Protein AF-A0A9D3P718-F1 (afdb_monomer)

Solvent-accessible surface area (backbone atoms only — not comparable to full-atom values): 20311 Å² total; per-residue (Å²): 134,85,80,75,77,77,78,47,66,67,56,54,45,50,51,52,45,50,49,25,50,51,30,34,51,52,21,52,51,48,55,39,36,39,50,61,70,74,45,93,73,62,68,64,62,39,48,63,28,38,45,38,48,52,56,32,34,50,53,42,51,35,53,49,36,49,52,54,24,35,52,60,69,36,47,68,60,39,53,55,52,65,73,75,49,76,55,59,60,54,53,52,50,50,45,50,52,52,35,50,54,51,50,52,52,24,57,75,53,74,48,74,52,46,55,61,51,42,41,50,47,48,66,56,37,50,60,54,38,49,50,34,50,54,51,33,49,48,47,70,65,55,73,68,95,89,65,92,84,67,77,75,54,69,68,58,57,50,53,50,52,51,56,51,50,49,51,51,51,49,47,65,56,47,52,37,49,41,48,39,48,52,41,50,71,76,51,80,57,99,70,78,62,63,56,67,61,40,52,49,51,54,50,27,52,52,27,51,53,53,26,34,54,69,76,36,46,66,62,36,52,55,49,61,71,75,43,75,51,73,56,52,55,51,51,50,44,48,54,50,35,50,52,54,47,52,50,52,70,74,56,81,51,75,65,48,60,55,53,50,48,51,52,51,48,54,36,48,55,50,28,52,50,33,43,52,52,40,49,50,54,61,70,68,53,74,89,61,98,46,80,68,63,54,53,54,50,58,49,52,48,53,51,51,51,48,52,48,52,43,47,49,50,33,44,52,35,48,51,48,59,67,48,44,51,78,77,44,62,93,48,40,71,60,38,52,49,51,46,38,51,52,35,59,45,44,38,58,59,47,64,56,50,57,60,52,55,48,50,56,55,49,56,53,48,65,53,54,66,60,73,80,112

pLDDT: mean 70.68, std 13.81, range [29.59, 95.06]

Foldseek 3Di:
DDPPPPQDLLNLLLVLLLQLLVLCLVLLVVLQCVLQVNDDDDVLSSLLSNQCNLQLNLQSLLVNLVLLLCCLVPVVVSVVVVPPDPVSVVSSVVSVVVSVVVSVVCVVVVNPCSLVNSLVNLVVSLVSSVVSLVNSLVSLVDDDPDDDPDDRDPVSVVVNVVSVVVNLVCCLPRVQVSVVSVCCVPPVDPDDGLSLQLVLQLLLLVLVLLLCVQVPVVSNVVVVVPDPVSVVSNVVSVVVSVVLVVCCVPPVDPVNLVVSLVSSVVSLVSSLVSLVSSLVSLVPPPDDPDVVVVVVSVVSNVVSVLSNVLSCQQRVLVNCLSCVCVVPVPCNVVCVSNPNSVSNSSNSVSVSVVSVVVVVVVVVVVVVVVVVD

Sequence (373 aa):
MYKTRSISAAEAFLLQINFTNICLFISILLFLLFNLNVINFPFTLYMLFYSPSFTARPIFLLAMCMIIYQAMVHPVTFMATKTWFHWEWLVITLIWIYTLVVNVAIVFNKYNYSYPVFVAMFLISLPITMYFNITAVRALISRGPGNDNQTLNPAKRKAFRIILSIQLVLLMIYVPRTYYYVHDYIAPMDGESPTLTARPIFLLAMCVIFYLAIVHPVTYMTAKTWLHWEWLVVSLGWIYAMAVNVAVIVHEISIFDLIFTVLFYNTYFLSIFFNIATLRALSSSKPGIGGTLDLAKRKAFRIILGILVLLLLYYVPRVYYFVYPFIAPMDLERFMCAEGSVIMVLPKVSELSMPAIFLYSLHKLGVSSKADN

Mean predicted aligned error: 13.34 Å

InterPro domains:
  IPR017452 GPCR, rhodopsin-like, 7TM [PS50262] (1-220)

Radius of gyration: 23.02 Å; Cα contacts (8 Å, |Δi|>4): 252; chains: 1; bounding box: 70×47×60 Å

Nearest PDB structures (foldseek):
  8ioc-assembly1_R  TM=5.522E-01  e=2.136E-01  Influenza A virus (A/Victoria/3/1975(H3N2))
  8iod-assembly1_R  TM=5.557E-01  e=3.359E-01  Influenza A virus (A/Victoria/3/1975(H3N2))
  7piv-assembly1_R  TM=5.940E-01  e=6.759E-01  Homo sapiens
  7aue-assembly1_R  TM=5.314E-01  e=1.253E+00  Homo sapiens
  7f54-assembly1_R  TM=5.637E-01  e=1.741E+00  Homo sapiens

Secondary structure (DSSP, 8-state):
-----PPPHHHHHHHHHHHHHHHHHHHHHHHHHHHTTS----HHHHHHHHTHHHHHHHHHHHHHHHHHHHHHH-HHHHHHHHHH--HHHHHHHHHHHHHHHHHHHHHHTTTTTHHHHHHHHHHHHHHHHHHHHHHHHHHHHS--TT--SS---HHHHHHHHHHHHHHHHHHHHHHHHHHHHHHHHH----PPPTHHHHHHHHHHHHHHHHHHHHH-HHHHHHHHHH--HHHHHHHHHHHHHHHHHHHHHHH--THHHHHHHHHHHHHHHHHHHHHHHHHHHHHHS---S-HHHHHHHHHHHHHHHHHHHHHHHHHHHHHHHHHHHHH-GGGHHHIIIIIIHHHHHHHHHHTTHHHHHHHHHHHHHHHHTTT--

Organism: NCBI:txid337641

Structure (mmCIF, N/CA/C/O backbone):
data_AF-A0A9D3P718-F1
#
_entry.id   AF-A0A9D3P718-F1
#
loop_
_atom_site.group_PDB
_atom_site.id
_atom_site.type_symbol
_atom_site.label_atom_id
_atom_site.label_alt_id
_atom_site.label_comp_id
_atom_site.label_asym_id
_atom_site.label_entity_id
_atom_site.label_seq_id
_atom_site.pdbx_PDB_ins_code
_atom_site.Cartn_x
_atom_site.Cartn_y
_atom_site.Cartn_z
_atom_site.occupancy
_atom_site.B_iso_or_equiv
_atom_site.auth_seq_id
_atom_site.auth_comp_id
_atom_site.auth_asym_id
_atom_site.auth_atom_id
_atom_site.pdbx_PDB_model_num
ATOM 1 N N . MET A 1 1 ? -42.356 -6.195 3.296 1.00 34.94 1 MET A N 1
ATOM 2 C CA . MET A 1 1 ? -41.659 -4.967 2.850 1.00 34.94 1 MET A CA 1
ATOM 3 C C . MET A 1 1 ? -40.168 -5.147 3.138 1.00 34.94 1 MET A C 1
ATOM 5 O O . MET A 1 1 ? -39.757 -5.048 4.288 1.00 34.94 1 MET A O 1
ATOM 9 N N . TYR A 1 2 ? -39.372 -5.559 2.145 1.00 29.81 2 TYR A N 1
ATOM 10 C CA . TYR A 1 2 ? -37.931 -5.774 2.331 1.00 29.81 2 TYR A CA 1
ATOM 11 C C . TYR A 1 2 ? -37.250 -4.415 2.520 1.00 29.81 2 TYR A C 1
ATOM 13 O O . TYR A 1 2 ? -37.207 -3.608 1.597 1.00 29.81 2 TYR A O 1
ATOM 21 N N . LYS A 1 3 ? -36.730 -4.147 3.723 1.00 34.38 3 LYS A N 1
ATOM 22 C CA . LYS A 1 3 ? -35.886 -2.979 3.993 1.00 34.38 3 LYS A CA 1
ATOM 23 C C . LYS A 1 3 ? -34.555 -3.201 3.275 1.00 34.38 3 LYS A C 1
ATOM 25 O O . LYS A 1 3 ? -33.645 -3.813 3.834 1.00 34.38 3 LYS A O 1
ATOM 30 N N . THR A 1 4 ? -34.464 -2.770 2.018 1.00 38.06 4 THR A N 1
ATOM 31 C CA . THR A 1 4 ? -33.214 -2.764 1.253 1.00 38.06 4 THR A CA 1
ATOM 32 C C . THR A 1 4 ? -32.178 -1.994 2.057 1.00 38.06 4 THR A C 1
ATOM 34 O O . THR A 1 4 ? -32.331 -0.806 2.340 1.00 38.06 4 THR A O 1
ATOM 37 N N . ARG A 1 5 ? -31.154 -2.711 2.523 1.00 44.47 5 ARG A N 1
ATOM 38 C CA . ARG A 1 5 ? -30.058 -2.152 3.310 1.00 44.47 5 ARG A CA 1
ATOM 39 C C . ARG A 1 5 ? -29.313 -1.166 2.410 1.00 44.47 5 ARG A C 1
ATOM 41 O O . ARG A 1 5 ? -28.586 -1.594 1.523 1.00 44.47 5 ARG A O 1
ATOM 48 N N . SER A 1 6 ? -29.527 0.133 2.613 1.00 57.84 6 SER A N 1
ATOM 49 C CA . SER A 1 6 ? -28.775 1.175 1.912 1.00 57.84 6 SER A CA 1
ATOM 50 C C . SER A 1 6 ? -27.292 1.005 2.243 1.00 57.84 6 SER A C 1
ATOM 52 O O . SER A 1 6 ? -26.919 1.072 3.420 1.00 57.84 6 SER A O 1
ATOM 54 N N . ILE A 1 7 ? -26.476 0.743 1.224 1.00 67.44 7 ILE A N 1
ATOM 55 C CA . ILE A 1 7 ? -25.016 0.673 1.336 1.00 67.44 7 ILE A CA 1
ATOM 56 C C . ILE A 1 7 ? -24.526 2.019 1.876 1.00 67.44 7 ILE A C 1
ATOM 58 O O . ILE A 1 7 ? -24.971 3.070 1.419 1.00 67.44 7 ILE A O 1
ATOM 62 N N . SER A 1 8 ? -23.657 2.004 2.885 1.00 79.75 8 SER A N 1
ATOM 63 C CA . SER A 1 8 ? -23.059 3.238 3.401 1.00 79.75 8 SER A CA 1
ATOM 64 C C . SER A 1 8 ? -22.018 3.783 2.419 1.00 79.75 8 SER A C 1
ATOM 66 O O . SER A 1 8 ? -21.253 3.001 1.862 1.00 79.75 8 SER A O 1
ATOM 68 N N . ALA A 1 9 ? -21.895 5.112 2.305 1.00 79.56 9 ALA A N 1
ATOM 69 C CA . ALA A 1 9 ? -20.770 5.802 1.659 1.00 79.56 9 ALA A CA 1
ATOM 70 C C . ALA A 1 9 ? -19.425 5.089 1.865 1.00 79.56 9 ALA A C 1
ATOM 72 O O . ALA A 1 9 ? -18.719 4.739 0.922 1.00 79.56 9 ALA A O 1
ATOM 73 N N . ALA A 1 10 ? -19.101 4.817 3.131 1.00 77.00 10 ALA A N 1
ATOM 74 C CA . ALA A 1 10 ? -17.844 4.207 3.528 1.00 77.00 10 ALA A CA 1
ATOM 75 C C . ALA A 1 10 ? -17.688 2.776 2.990 1.00 77.00 10 ALA A C 1
ATOM 77 O O . ALA A 1 10 ? -16.587 2.368 2.633 1.00 77.00 10 ALA A O 1
ATOM 78 N N . GLU A 1 11 ? -18.784 2.017 2.905 1.00 81.56 11 GLU A N 1
ATOM 79 C CA . GLU A 1 11 ? -18.795 0.676 2.315 1.00 81.56 11 GLU A CA 1
ATOM 80 C C . GLU A 1 11 ? -18.582 0.746 0.796 1.00 81.56 11 GLU A C 1
ATOM 82 O O . GLU A 1 11 ? -17.821 -0.058 0.259 1.00 81.56 11 GLU A O 1
ATOM 87 N N . ALA A 1 12 ? -19.178 1.732 0.116 1.00 85.81 12 ALA A N 1
ATOM 88 C CA . ALA A 1 12 ? -19.002 1.939 -1.320 1.00 85.81 12 ALA A CA 1
ATOM 89 C C . ALA A 1 12 ? -17.547 2.290 -1.670 1.00 85.81 12 ALA A C 1
ATOM 91 O O . ALA A 1 12 ? -16.941 1.637 -2.516 1.00 85.81 12 ALA A O 1
ATOM 92 N N . PHE A 1 13 ? -16.936 3.252 -0.977 1.00 85.56 13 PHE A N 1
ATOM 93 C CA . PHE A 1 13 ? -15.527 3.601 -1.196 1.00 85.56 13 PHE A CA 1
ATOM 94 C C . PHE A 1 13 ? -14.567 2.471 -0.807 1.00 85.56 13 PHE A C 1
ATOM 96 O O . PHE A 1 13 ? -13.582 2.224 -1.504 1.00 85.56 13 PHE A O 1
ATOM 103 N N . LEU A 1 14 ? -14.861 1.734 0.268 1.00 80.25 14 LEU A N 1
ATOM 104 C CA . LEU A 1 14 ? -14.077 0.560 0.642 1.00 80.25 14 LEU A CA 1
ATOM 105 C C . LEU A 1 14 ? -14.152 -0.534 -0.430 1.00 80.25 14 LEU A C 1
ATOM 107 O O . LEU A 1 14 ? -13.137 -1.164 -0.728 1.00 80.25 14 LEU A O 1
ATOM 111 N N . LEU A 1 15 ? -15.321 -0.750 -1.038 1.00 85.00 15 LEU A N 1
ATOM 112 C CA . LEU A 1 15 ? -15.469 -1.661 -2.172 1.00 85.00 15 LEU A CA 1
ATOM 113 C C . LEU A 1 15 ? -14.560 -1.241 -3.334 1.00 85.00 15 LEU A C 1
ATOM 115 O O . LEU A 1 15 ? -13.844 -2.084 -3.869 1.00 85.00 15 LEU A O 1
ATOM 119 N N . GLN A 1 16 ? -14.507 0.055 -3.659 1.00 91.44 16 GLN A N 1
ATOM 120 C CA . GLN A 1 16 ? -13.622 0.568 -4.713 1.00 91.44 16 GLN A CA 1
ATOM 121 C C . GLN A 1 16 ? -12.134 0.381 -4.383 1.00 91.44 16 GLN A C 1
ATOM 123 O O . GLN A 1 16 ? -11.361 -0.042 -5.240 1.00 91.44 16 GLN A O 1
ATOM 128 N N . ILE A 1 17 ? -11.715 0.601 -3.132 1.00 84.38 17 ILE A N 1
ATOM 129 C CA . ILE A 1 17 ? -10.335 0.315 -2.698 1.00 84.38 17 ILE A CA 1
ATOM 130 C C . ILE A 1 17 ? -10.004 -1.169 -2.903 1.00 84.38 17 ILE A C 1
ATOM 132 O O . ILE A 1 17 ? -8.933 -1.502 -3.409 1.00 84.38 17 ILE A O 1
ATOM 136 N N . ASN A 1 18 ? -10.919 -2.077 -2.563 1.00 81.81 18 ASN A N 1
ATOM 137 C CA . ASN A 1 18 ? -10.704 -3.504 -2.802 1.00 81.81 18 ASN A CA 1
ATOM 138 C C . ASN A 1 18 ? -10.676 -3.849 -4.289 1.00 81.81 18 ASN A C 1
ATOM 140 O O . ASN A 1 18 ? -9.864 -4.675 -4.696 1.00 81.81 18 ASN A O 1
ATOM 144 N N . PHE A 1 19 ? -11.478 -3.176 -5.108 1.00 86.50 19 PHE A N 1
ATOM 145 C CA . PHE A 1 19 ? -11.401 -3.323 -6.553 1.00 86.50 19 PHE A CA 1
ATOM 146 C C . PHE A 1 19 ? -10.017 -2.923 -7.088 1.00 86.50 19 PHE A C 1
ATOM 148 O O . PHE A 1 19 ? -9.424 -3.681 -7.849 1.00 86.50 19 PHE A O 1
ATOM 155 N N . THR A 1 20 ? -9.418 -1.824 -6.605 1.00 88.75 20 THR A N 1
ATOM 156 C CA . THR A 1 20 ? -8.029 -1.479 -6.981 1.00 88.75 20 THR A CA 1
ATOM 157 C C . THR A 1 20 ? -7.014 -2.550 -6.563 1.00 88.75 20 THR A C 1
ATOM 159 O O . THR A 1 20 ? -6.070 -2.816 -7.300 1.00 88.75 20 THR A O 1
ATOM 162 N N . ASN A 1 21 ? -7.227 -3.228 -5.429 1.00 81.88 21 ASN A N 1
ATOM 163 C CA . ASN A 1 21 ? -6.384 -4.352 -5.009 1.00 81.88 21 ASN A CA 1
ATOM 164 C C . ASN A 1 21 ? -6.541 -5.576 -5.925 1.00 81.88 21 ASN A C 1
ATOM 166 O O . ASN A 1 21 ? -5.556 -6.258 -6.197 1.00 81.88 21 ASN A O 1
ATOM 170 N N . ILE A 1 22 ? -7.756 -5.851 -6.409 1.00 82.75 22 ILE A N 1
ATOM 171 C CA . ILE A 1 22 ? -8.006 -6.918 -7.388 1.00 82.75 22 ILE A CA 1
ATOM 172 C C . ILE A 1 22 ? -7.284 -6.596 -8.699 1.00 82.75 22 ILE A C 1
ATOM 174 O O . ILE A 1 22 ? -6.595 -7.461 -9.232 1.00 82.75 22 ILE A O 1
ATOM 178 N N . CYS A 1 23 ? -7.360 -5.351 -9.179 1.00 85.38 23 CYS A N 1
ATOM 179 C CA . CYS A 1 23 ? -6.605 -4.918 -10.355 1.00 85.38 23 CYS A CA 1
ATOM 180 C C . CYS A 1 23 ? -5.093 -5.115 -10.159 1.00 85.38 23 CYS A C 1
ATOM 182 O O . CYS A 1 23 ? -4.438 -5.705 -11.016 1.00 85.38 23 CYS A O 1
ATOM 184 N N . LEU A 1 24 ? -4.548 -4.725 -8.999 1.00 84.19 24 LEU A N 1
ATOM 185 C CA . LEU A 1 24 ? -3.142 -4.972 -8.672 1.00 84.19 24 LEU A CA 1
ATOM 186 C C . LEU A 1 24 ? -2.800 -6.461 -8.752 1.00 84.19 24 LEU A C 1
ATOM 188 O O . LEU A 1 24 ? -1.809 -6.837 -9.373 1.00 84.19 24 LEU A O 1
ATOM 192 N N . PHE A 1 25 ? -3.627 -7.311 -8.147 1.00 81.44 25 PHE A N 1
ATOM 193 C CA . PHE A 1 25 ? -3.418 -8.752 -8.153 1.00 81.44 25 PHE A CA 1
ATOM 194 C C . PHE A 1 25 ? -3.411 -9.322 -9.574 1.00 81.44 25 PHE A C 1
ATOM 196 O O . PHE A 1 25 ? -2.500 -10.070 -9.916 1.00 81.44 25 PHE A O 1
ATOM 203 N N . ILE A 1 26 ? -4.364 -8.913 -10.418 1.00 83.50 26 ILE A N 1
ATOM 204 C CA . ILE A 1 26 ? -4.410 -9.305 -11.832 1.00 83.50 26 ILE A CA 1
ATOM 205 C C . ILE A 1 26 ? -3.137 -8.855 -12.554 1.00 83.50 26 ILE A C 1
ATOM 207 O O . ILE A 1 26 ? -2.537 -9.657 -13.259 1.00 83.50 26 ILE A O 1
ATOM 211 N N . SER A 1 27 ? -2.678 -7.615 -12.351 1.00 86.12 27 SER A N 1
ATOM 212 C CA . SER A 1 27 ? -1.445 -7.127 -12.989 1.00 86.12 27 SER A CA 1
ATOM 213 C C . SER A 1 27 ? -0.215 -7.945 -12.590 1.00 86.12 27 SER A C 1
ATOM 215 O O . SER A 1 27 ? 0.592 -8.305 -13.441 1.00 86.12 27 SER A O 1
ATOM 217 N N . ILE A 1 28 ? -0.104 -8.312 -11.313 1.00 80.12 28 ILE A N 1
ATOM 218 C CA . ILE A 1 28 ? 1.001 -9.128 -10.810 1.00 80.12 28 ILE A CA 1
ATOM 219 C C . ILE A 1 28 ? 0.916 -10.552 -11.366 1.00 80.12 28 ILE A C 1
ATOM 221 O O . ILE A 1 28 ? 1.934 -11.109 -11.763 1.00 80.12 28 ILE A O 1
ATOM 225 N N . LEU A 1 29 ? -0.285 -11.135 -11.423 1.00 81.12 29 LEU A N 1
ATOM 226 C CA . LEU A 1 29 ? -0.503 -12.459 -12.000 1.00 81.12 29 LEU A CA 1
ATOM 227 C C . LEU A 1 29 ? -0.171 -12.481 -13.496 1.00 81.12 29 LEU A C 1
ATOM 229 O O . LEU A 1 29 ? 0.456 -13.423 -13.964 1.00 81.12 29 LEU A O 1
ATOM 233 N N . LE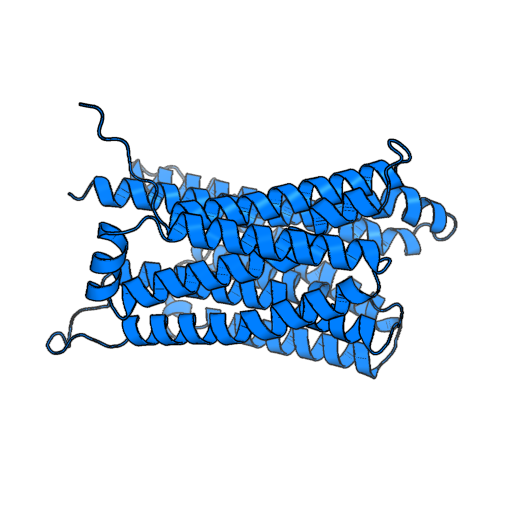U A 1 30 ? -0.557 -11.443 -14.238 1.00 83.56 30 LEU A N 1
ATOM 234 C CA . LEU A 1 30 ? -0.160 -11.286 -15.632 1.00 83.56 30 LEU A CA 1
ATOM 235 C C . LEU A 1 30 ? 1.366 -11.238 -15.725 1.00 83.56 30 LEU A C 1
ATOM 237 O O . LEU A 1 30 ? 1.956 -12.098 -16.364 1.00 83.56 30 LEU A O 1
ATOM 241 N N . PHE A 1 31 ? 2.021 -10.320 -15.011 1.00 80.81 31 PHE A N 1
ATOM 242 C CA . PHE A 1 31 ? 3.483 -10.221 -15.006 1.00 80.81 31 PHE A CA 1
ATOM 243 C C . PHE A 1 31 ? 4.164 -11.561 -14.690 1.00 80.81 31 PHE A C 1
ATOM 245 O O . PHE A 1 31 ? 5.116 -11.947 -15.362 1.00 80.81 31 PHE A O 1
ATOM 252 N N . LEU A 1 32 ? 3.633 -12.316 -13.729 1.00 77.06 32 LEU A N 1
ATOM 253 C CA . LEU A 1 32 ? 4.095 -13.660 -13.403 1.00 77.06 32 LEU A CA 1
ATOM 254 C C . LEU A 1 32 ? 3.994 -14.630 -14.589 1.00 77.06 32 LEU A C 1
ATOM 256 O O . LEU A 1 32 ? 4.972 -15.285 -14.937 1.00 77.06 32 LEU A O 1
ATOM 260 N N . LEU A 1 33 ? 2.817 -14.724 -15.211 1.00 79.31 33 LEU A N 1
ATOM 261 C CA . LEU A 1 33 ? 2.567 -15.631 -16.336 1.00 79.31 33 LEU A CA 1
ATOM 262 C C . LEU A 1 33 ? 3.408 -15.281 -17.570 1.00 79.31 33 LEU A C 1
ATOM 264 O O . LEU A 1 33 ? 3.776 -16.184 -18.320 1.00 79.31 33 LEU A O 1
ATOM 268 N N . PHE A 1 34 ? 3.730 -13.999 -17.759 1.00 81.56 34 PHE A N 1
ATOM 269 C CA . PHE A 1 34 ? 4.658 -13.549 -18.796 1.00 81.56 34 PHE A CA 1
ATOM 270 C C . PHE A 1 34 ? 6.085 -14.017 -18.535 1.00 81.56 34 PHE A C 1
ATOM 272 O O . PHE A 1 34 ? 6.689 -14.614 -19.417 1.00 81.56 34 PHE A O 1
ATOM 279 N N . ASN A 1 35 ? 6.605 -13.821 -17.319 1.00 74.44 35 ASN A N 1
ATOM 280 C CA . ASN A 1 35 ? 7.962 -14.265 -16.980 1.00 74.44 35 ASN A CA 1
ATOM 281 C C . ASN A 1 35 ? 8.117 -15.793 -17.044 1.00 74.44 35 ASN A C 1
ATOM 283 O O . ASN A 1 35 ? 9.171 -16.300 -17.413 1.00 74.44 35 ASN A O 1
ATOM 287 N N . LEU A 1 36 ? 7.047 -16.537 -16.749 1.00 76.75 36 LEU A N 1
ATOM 288 C CA . LEU A 1 36 ? 7.007 -17.991 -16.914 1.00 76.75 36 LEU A CA 1
ATOM 289 C C . LEU A 1 36 ? 6.847 -18.446 -18.378 1.00 76.75 36 LEU A C 1
ATOM 291 O O . LEU A 1 36 ? 6.723 -19.643 -18.626 1.00 76.75 36 LEU A O 1
ATOM 295 N N . ASN A 1 37 ? 6.817 -17.519 -19.343 1.00 83.56 37 ASN A N 1
ATOM 296 C CA . ASN A 1 37 ? 6.563 -17.777 -20.764 1.00 83.56 37 ASN A CA 1
ATOM 297 C C . ASN A 1 37 ? 5.246 -18.536 -21.039 1.00 83.56 37 ASN A C 1
ATOM 299 O O . ASN A 1 37 ? 5.112 -19.205 -22.062 1.00 83.56 37 ASN A O 1
ATOM 303 N N . VAL A 1 38 ? 4.257 -18.440 -20.139 1.00 86.00 38 VAL A N 1
ATOM 304 C CA . VAL A 1 38 ? 2.949 -19.106 -20.293 1.00 86.00 38 VAL A CA 1
ATOM 305 C C . VAL A 1 38 ? 2.036 -18.288 -21.204 1.00 86.00 38 VAL A C 1
ATOM 307 O O . VAL A 1 38 ? 1.305 -18.848 -22.018 1.00 86.00 38 VAL A O 1
ATOM 310 N N . ILE A 1 39 ? 2.051 -16.958 -21.055 1.00 87.00 39 ILE A N 1
ATOM 311 C CA . ILE A 1 39 ? 1.186 -16.041 -21.807 1.00 87.00 39 ILE A CA 1
ATOM 312 C C . ILE A 1 39 ? 1.993 -14.828 -22.267 1.00 87.00 39 ILE A C 1
ATOM 314 O O . ILE A 1 39 ? 2.566 -14.115 -21.448 1.00 87.00 39 ILE A O 1
ATOM 318 N N . ASN A 1 40 ? 1.938 -14.532 -23.565 1.00 90.00 40 ASN A N 1
ATOM 319 C CA . ASN A 1 40 ? 2.377 -13.249 -24.106 1.00 90.00 40 ASN A CA 1
ATOM 320 C C . ASN A 1 40 ? 1.205 -12.262 -24.106 1.00 90.00 40 ASN A C 1
ATOM 322 O O . ASN A 1 40 ? 0.163 -12.527 -24.704 1.00 90.00 40 ASN A O 1
ATOM 326 N N . PHE A 1 41 ? 1.370 -11.110 -23.457 1.00 88.50 41 PHE A N 1
ATOM 327 C CA . PHE A 1 41 ? 0.397 -10.017 -23.490 1.00 88.50 41 PHE A CA 1
ATOM 328 C C . PHE A 1 41 ? 1.107 -8.671 -23.684 1.00 88.50 41 PHE A C 1
ATOM 330 O O . PHE A 1 41 ? 2.279 -8.529 -23.331 1.00 88.50 41 PHE A O 1
ATOM 337 N N . PRO A 1 42 ? 0.419 -7.651 -24.228 1.00 88.50 42 PRO A N 1
ATOM 338 C CA . PRO A 1 42 ? 1.015 -6.332 -24.383 1.00 88.50 42 PRO A CA 1
ATOM 339 C C . PRO A 1 42 ? 1.227 -5.677 -23.015 1.00 88.50 42 PRO A C 1
ATOM 341 O O . PRO A 1 42 ? 0.307 -5.641 -22.199 1.00 88.50 42 PRO A O 1
ATOM 344 N N . PHE A 1 43 ? 2.390 -5.063 -22.785 1.00 84.38 43 PHE A N 1
ATOM 345 C CA . PHE A 1 43 ? 2.696 -4.332 -21.542 1.00 84.38 43 PHE A CA 1
ATOM 346 C C . PHE A 1 43 ? 1.625 -3.280 -21.173 1.00 84.38 43 PHE A C 1
ATOM 348 O O . PHE A 1 43 ? 1.375 -3.008 -19.999 1.00 84.38 43 PHE A O 1
ATOM 355 N N . THR A 1 44 ? 0.901 -2.763 -22.169 1.00 86.62 44 THR A N 1
ATOM 356 C CA . THR A 1 44 ? -0.286 -1.914 -21.997 1.00 86.62 44 THR A CA 1
ATOM 357 C C . THR A 1 44 ? -1.355 -2.542 -21.098 1.00 86.62 44 THR A C 1
ATOM 359 O O . THR A 1 44 ? -1.918 -1.853 -20.252 1.00 86.62 44 THR A O 1
ATOM 362 N N . LEU A 1 45 ? -1.619 -3.846 -21.241 1.00 87.38 45 LEU A N 1
ATOM 363 C CA . LEU A 1 45 ? -2.597 -4.572 -20.429 1.00 87.38 45 LEU A CA 1
ATOM 364 C C . LEU A 1 45 ? -2.147 -4.658 -18.967 1.00 87.38 45 LEU A C 1
ATOM 366 O O . LEU A 1 45 ? -2.949 -4.431 -18.063 1.00 87.38 45 LEU A O 1
ATOM 370 N N . TYR A 1 46 ? -0.857 -4.916 -18.731 1.00 88.12 46 TYR A N 1
ATOM 371 C CA . TYR A 1 46 ? -0.279 -4.878 -17.387 1.00 88.12 46 TYR A CA 1
ATOM 372 C C . TYR A 1 46 ? -0.455 -3.497 -16.752 1.00 88.12 46 TYR A C 1
ATOM 374 O O . TYR A 1 46 ? -0.997 -3.390 -15.651 1.00 88.12 46 TYR A O 1
ATOM 382 N N . MET A 1 47 ? -0.088 -2.435 -17.474 1.00 84.75 47 MET A N 1
ATOM 383 C CA . MET A 1 47 ? -0.204 -1.062 -16.979 1.00 84.75 47 MET A CA 1
ATOM 384 C C . MET A 1 47 ? -1.652 -0.642 -16.706 1.00 84.75 47 MET A C 1
ATOM 386 O O . MET A 1 47 ? -1.900 0.072 -15.732 1.00 84.75 47 MET A O 1
ATOM 390 N N . LEU A 1 48 ? -2.613 -1.123 -17.501 1.00 87.31 48 LEU A N 1
ATOM 391 C CA . LEU A 1 48 ? -4.040 -0.851 -17.311 1.00 87.31 48 LEU A CA 1
ATOM 392 C C . LEU A 1 48 ? -4.554 -1.360 -15.955 1.00 87.31 48 LEU A C 1
ATOM 394 O O . LEU A 1 48 ? -5.324 -0.665 -15.292 1.00 87.31 48 LEU A O 1
ATOM 398 N N . PHE A 1 49 ? -4.113 -2.545 -15.528 1.00 88.44 49 PHE A N 1
ATOM 399 C CA . PHE A 1 49 ? -4.488 -3.130 -14.237 1.00 88.44 49 PHE A CA 1
ATOM 400 C C . PHE A 1 49 ? -3.602 -2.652 -13.081 1.00 88.44 49 PHE A C 1
ATOM 402 O O . PHE A 1 49 ? -4.067 -2.533 -11.946 1.00 88.44 49 PHE A O 1
ATOM 409 N N . TYR A 1 50 ? -2.339 -2.336 -13.356 1.00 87.00 50 TYR A N 1
ATOM 410 C CA . TYR A 1 50 ? -1.393 -1.882 -12.344 1.00 87.00 50 TYR A CA 1
ATOM 411 C C . TYR A 1 50 ? -1.711 -0.457 -11.867 1.00 87.00 50 TYR A C 1
ATOM 413 O O . TYR A 1 50 ? -1.809 -0.198 -10.664 1.00 87.00 50 TYR A O 1
ATOM 421 N N . SER A 1 51 ? -1.945 0.461 -12.809 1.00 88.69 51 SER A N 1
ATOM 422 C CA . SER A 1 51 ? -2.054 1.901 -12.553 1.00 88.69 51 SER A CA 1
ATOM 423 C C . SER A 1 51 ? -3.184 2.333 -11.595 1.00 88.69 51 SER A C 1
ATOM 425 O O . SER A 1 51 ? -2.911 3.169 -10.728 1.00 88.69 51 SER A O 1
ATOM 427 N N . PRO A 1 52 ? -4.411 1.758 -11.614 1.00 91.00 52 PRO A N 1
ATOM 428 C CA . PRO A 1 52 ? -5.477 2.117 -10.664 1.00 91.00 52 PRO A CA 1
ATOM 429 C C . PRO A 1 52 ? -5.069 2.029 -9.186 1.00 91.00 52 PRO A C 1
ATOM 431 O O . PRO A 1 52 ? -5.580 2.763 -8.338 1.00 91.00 52 PRO A O 1
ATOM 434 N N . SER A 1 53 ? -4.112 1.159 -8.863 1.00 87.94 53 SER A N 1
ATOM 435 C CA . SER A 1 53 ? -3.573 0.999 -7.507 1.00 87.94 53 SER A CA 1
ATOM 436 C C . SER A 1 53 ? -2.766 2.205 -7.025 1.00 87.94 53 SER A C 1
ATOM 438 O O . SER A 1 53 ? -2.582 2.376 -5.818 1.00 87.94 53 SER A O 1
ATOM 440 N N . PHE A 1 54 ? -2.276 3.019 -7.958 1.00 85.31 54 PHE A N 1
ATOM 441 C CA . PHE A 1 54 ? -1.431 4.186 -7.713 1.00 85.31 54 PHE A CA 1
ATOM 442 C C . PHE A 1 54 ? -2.182 5.493 -7.948 1.00 85.31 54 PHE A C 1
ATOM 444 O O . PHE A 1 54 ? -1.926 6.466 -7.250 1.00 85.31 54 PHE A O 1
ATOM 451 N N . THR A 1 55 ? -3.139 5.509 -8.872 1.00 90.12 55 THR A N 1
ATOM 452 C CA . THR A 1 55 ? -3.918 6.705 -9.209 1.00 90.12 55 THR A CA 1
ATOM 453 C C . THR A 1 55 ? -5.234 6.758 -8.439 1.00 90.12 55 THR A C 1
ATOM 455 O O . THR A 1 55 ? -5.458 7.696 -7.681 1.00 90.12 55 THR A O 1
ATOM 458 N N . ALA A 1 56 ? -6.085 5.736 -8.551 1.00 92.31 56 ALA A N 1
ATOM 459 C CA . ALA A 1 56 ? -7.415 5.733 -7.938 1.00 92.31 56 ALA A CA 1
ATOM 460 C C . ALA A 1 56 ? -7.364 5.521 -6.419 1.00 92.31 56 ALA A C 1
ATOM 462 O O . ALA A 1 56 ? -8.055 6.198 -5.655 1.00 92.31 56 ALA A O 1
ATOM 463 N N . ARG A 1 57 ? -6.535 4.572 -5.961 1.00 88.81 57 ARG A N 1
ATOM 464 C CA . ARG A 1 57 ? -6.498 4.148 -4.552 1.00 88.81 57 ARG A CA 1
ATOM 465 C C . ARG A 1 57 ? -6.210 5.297 -3.572 1.00 88.81 57 ARG A C 1
ATOM 467 O O . ARG A 1 57 ? -6.945 5.389 -2.587 1.00 88.81 57 ARG A O 1
ATOM 474 N N . PRO A 1 58 ? -5.219 6.184 -3.792 1.00 87.88 58 PRO A N 1
ATOM 475 C CA . PRO A 1 58 ? -4.972 7.304 -2.880 1.00 87.88 58 PRO A CA 1
ATOM 476 C C . PRO A 1 58 ? -6.135 8.296 -2.833 1.00 87.88 58 PRO A C 1
ATOM 478 O O . PRO A 1 58 ? -6.447 8.814 -1.766 1.00 87.88 58 PRO A O 1
ATOM 481 N N . ILE A 1 59 ? -6.827 8.509 -3.957 1.00 91.12 59 ILE A N 1
ATOM 482 C CA . ILE A 1 59 ? -7.986 9.407 -4.018 1.00 91.12 59 ILE A CA 1
ATOM 483 C C . ILE A 1 59 ? -9.188 8.792 -3.293 1.00 91.12 59 ILE A C 1
ATOM 485 O O . ILE A 1 59 ? -9.876 9.486 -2.549 1.00 91.12 59 ILE A O 1
ATOM 489 N N . PHE A 1 60 ? -9.420 7.483 -3.429 1.00 89.44 60 PHE A N 1
ATOM 490 C CA . PHE A 1 60 ? -10.459 6.797 -2.655 1.00 89.44 60 PHE A CA 1
ATOM 491 C C . PHE A 1 60 ? -10.180 6.825 -1.150 1.00 89.44 60 PHE A C 1
ATOM 493 O O 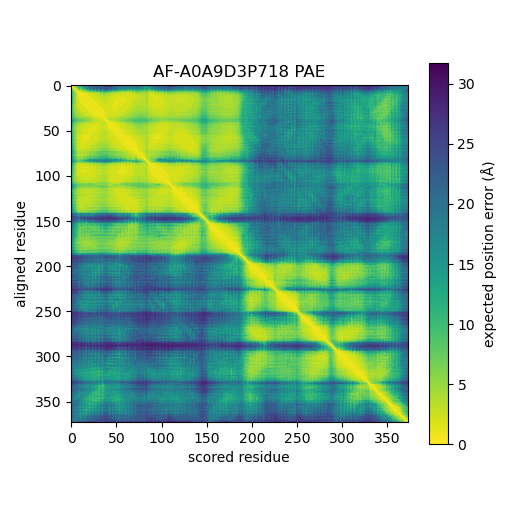. PHE A 1 60 ? -11.100 7.012 -0.355 1.00 89.44 60 PHE A O 1
ATOM 500 N N . LEU A 1 61 ? -8.917 6.676 -0.746 1.00 84.06 61 LEU A N 1
ATOM 501 C CA . LEU A 1 61 ? -8.507 6.820 0.651 1.00 84.06 61 LEU A CA 1
ATOM 502 C C . LEU A 1 61 ? -8.708 8.251 1.157 1.00 84.06 61 LEU A C 1
ATOM 504 O O . LEU A 1 61 ? -9.221 8.441 2.259 1.00 84.06 61 LEU A O 1
ATOM 508 N N . LEU A 1 62 ? -8.380 9.248 0.336 1.00 87.50 62 LEU A N 1
ATOM 509 C CA . LEU A 1 62 ? -8.631 10.650 0.640 1.00 87.50 62 LEU A CA 1
ATOM 510 C C . LEU A 1 62 ? -10.133 10.927 0.825 1.00 87.50 62 LEU A C 1
ATOM 512 O O . LEU A 1 62 ? -10.524 11.533 1.822 1.00 87.50 62 LEU A O 1
ATOM 516 N N . ALA A 1 63 ? -10.978 10.435 -0.086 1.00 89.06 63 ALA A N 1
ATOM 517 C CA . ALA A 1 63 ? -12.433 10.558 0.003 1.00 89.06 63 ALA A CA 1
ATOM 518 C C . ALA A 1 63 ? -12.986 9.883 1.270 1.00 89.06 63 ALA A C 1
ATOM 520 O O . ALA A 1 63 ? -13.820 10.456 1.972 1.00 89.06 63 ALA A O 1
ATOM 521 N N . MET A 1 64 ? -12.467 8.704 1.624 1.00 84.69 64 MET A N 1
ATOM 522 C CA . MET A 1 64 ? -12.795 8.029 2.883 1.00 84.69 64 MET A CA 1
ATOM 523 C C . MET A 1 64 ? -12.430 8.872 4.106 1.00 84.69 64 MET A C 1
ATOM 525 O O . MET A 1 64 ? -13.243 9.019 5.020 1.00 84.69 64 MET A O 1
ATOM 529 N N . CYS A 1 65 ? -11.232 9.455 4.127 1.00 82.06 65 CYS A N 1
ATOM 530 C CA . CYS A 1 65 ? -10.800 10.336 5.209 1.00 82.06 65 CYS A CA 1
ATOM 531 C C . CYS A 1 65 ? -11.656 11.602 5.299 1.00 82.06 65 CYS A C 1
ATOM 533 O O . CYS A 1 65 ? -12.005 12.012 6.403 1.00 82.06 65 CYS A O 1
ATOM 535 N N . MET A 1 66 ? -12.068 12.170 4.164 1.00 86.75 66 MET A N 1
ATOM 536 C CA . MET A 1 66 ? -12.989 13.306 4.116 1.00 86.75 66 MET A CA 1
ATOM 537 C C . MET A 1 66 ? -14.363 12.958 4.709 1.00 86.75 66 MET A C 1
ATOM 539 O O . MET A 1 66 ? -14.902 13.738 5.491 1.00 86.75 66 MET A O 1
ATOM 543 N N . ILE A 1 67 ? -14.909 11.774 4.410 1.00 83.56 67 ILE A N 1
ATOM 544 C CA . ILE A 1 67 ? -16.178 11.305 4.993 1.00 83.56 67 ILE A CA 1
ATOM 545 C C . ILE A 1 67 ? -16.065 11.155 6.506 1.00 83.56 67 ILE A C 1
ATOM 547 O O . ILE A 1 67 ? -16.933 11.617 7.245 1.00 83.56 67 ILE A O 1
ATOM 551 N N . ILE A 1 68 ? -14.993 10.510 6.973 1.00 78.19 68 ILE A N 1
ATOM 552 C CA . ILE A 1 68 ? -14.742 10.315 8.404 1.00 78.19 68 ILE A CA 1
ATOM 553 C C . ILE A 1 68 ? -14.602 11.671 9.098 1.00 78.19 68 ILE A C 1
ATOM 555 O O . ILE A 1 68 ? -15.206 11.889 10.147 1.00 78.19 68 ILE A O 1
ATOM 559 N N . TYR A 1 69 ? -13.855 12.595 8.493 1.00 83.38 69 TYR A N 1
ATOM 560 C CA . TYR A 1 69 ? -13.709 13.961 8.974 1.00 83.38 69 TYR A CA 1
ATOM 561 C C . TYR A 1 69 ? -15.066 14.666 9.090 1.00 83.38 69 TYR A C 1
ATOM 563 O O . TYR A 1 69 ? -15.399 15.158 10.165 1.00 83.38 69 TYR A O 1
ATOM 571 N N . GLN A 1 70 ? -15.888 14.661 8.038 1.00 84.12 70 GLN A N 1
ATOM 572 C CA . GLN A 1 70 ? -17.210 15.293 8.070 1.00 84.12 70 GLN A CA 1
ATOM 573 C C . GLN A 1 70 ? -18.112 14.677 9.140 1.00 84.12 70 GLN A C 1
ATOM 575 O O . GLN A 1 70 ? -18.746 15.406 9.897 1.00 84.12 70 GLN A O 1
ATOM 580 N N . ALA A 1 71 ? -18.126 13.348 9.256 1.00 80.44 71 ALA A N 1
ATOM 581 C CA . ALA A 1 71 ? -18.918 12.654 10.264 1.00 80.44 71 ALA A CA 1
ATOM 582 C C . ALA A 1 71 ? -18.494 13.005 11.703 1.00 80.44 71 ALA A C 1
ATOM 584 O O . ALA A 1 71 ? -19.335 13.016 12.601 1.00 80.44 71 ALA A O 1
ATOM 585 N N . MET A 1 72 ? -17.206 13.283 11.932 1.00 78.12 72 MET A N 1
ATOM 586 C CA . MET A 1 72 ? -16.663 13.574 13.263 1.00 78.12 72 MET A CA 1
ATOM 587 C C . MET A 1 72 ? -16.704 15.055 13.634 1.00 78.12 72 MET A C 1
ATOM 589 O O . MET A 1 72 ? -17.011 15.379 14.778 1.00 78.12 72 MET A O 1
ATOM 593 N N . VAL A 1 73 ? -16.380 15.941 12.693 1.00 83.31 73 VAL A N 1
ATOM 594 C CA . VAL A 1 73 ? -16.256 17.386 12.939 1.00 83.31 73 VAL A CA 1
ATOM 595 C C . VAL A 1 73 ? -17.578 18.111 12.694 1.00 83.31 73 VAL A C 1
ATOM 597 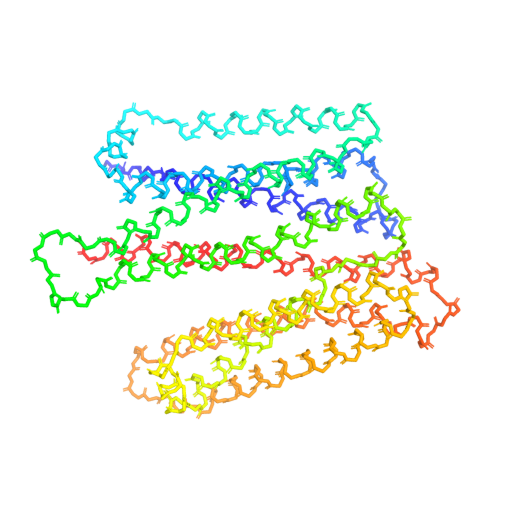O O . VAL A 1 73 ? -17.927 19.026 13.436 1.00 83.31 73 VAL A O 1
ATOM 600 N N . HIS A 1 74 ? -18.350 17.678 11.694 1.00 84.75 74 HIS A N 1
ATOM 601 C CA . HIS A 1 74 ? -19.590 18.331 11.272 1.00 84.75 74 HIS A CA 1
ATOM 602 C C . HIS A 1 74 ? -20.744 17.322 11.130 1.00 84.75 74 HIS A C 1
ATOM 604 O O . HIS A 1 74 ? -21.276 17.135 10.031 1.00 84.75 74 HIS A O 1
ATOM 610 N N . PRO A 1 75 ? -21.181 16.676 12.230 1.00 80.94 75 PRO A N 1
ATOM 611 C CA . PRO A 1 75 ? -22.182 15.609 12.177 1.00 80.94 75 PRO A CA 1
ATOM 612 C C . PRO A 1 75 ? -23.528 16.073 11.602 1.00 80.94 75 PRO A C 1
ATOM 614 O O . PRO A 1 75 ? -24.196 15.301 10.920 1.00 80.94 75 PRO A O 1
ATOM 617 N N . VAL A 1 76 ? -23.912 17.337 11.822 1.00 86.00 76 VAL A N 1
ATOM 618 C CA . VAL A 1 76 ? -25.142 17.924 11.259 1.00 86.00 76 VAL A CA 1
ATOM 619 C C . VAL A 1 76 ? -25.047 18.018 9.736 1.00 86.00 76 VAL A C 1
ATOM 621 O O . VAL A 1 76 ? -25.941 17.546 9.036 1.00 86.00 76 VAL A O 1
ATOM 624 N N . THR A 1 77 ? -23.934 18.545 9.217 1.00 84.25 77 THR A N 1
ATOM 625 C CA . THR A 1 77 ? -23.675 18.623 7.774 1.00 84.25 77 THR A CA 1
ATOM 626 C C . THR A 1 77 ? -23.616 17.235 7.153 1.00 84.25 77 THR A C 1
ATOM 628 O O . THR A 1 77 ? -24.205 17.026 6.100 1.00 84.25 77 THR A O 1
ATOM 631 N N . PHE A 1 78 ? -22.973 16.274 7.825 1.00 82.19 78 PHE A N 1
ATOM 632 C CA . PHE A 1 78 ? -22.903 14.881 7.382 1.00 82.19 78 PHE A CA 1
ATOM 633 C C . PHE A 1 78 ? -24.285 14.218 7.296 1.00 82.19 78 PHE A C 1
ATOM 635 O O . PHE A 1 78 ? -24.579 13.511 6.334 1.00 82.19 78 PHE A O 1
ATOM 642 N N . MET A 1 79 ? -25.157 14.446 8.282 1.00 80.69 79 MET A N 1
ATOM 643 C CA . MET A 1 79 ? -26.525 13.926 8.237 1.00 80.69 79 MET A CA 1
ATOM 644 C C . MET A 1 79 ? -27.323 14.589 7.109 1.00 80.69 79 MET A C 1
ATOM 646 O O . MET A 1 79 ? -28.005 13.891 6.364 1.00 80.69 79 MET A O 1
ATOM 650 N N . ALA A 1 80 ? -27.182 15.902 6.910 1.00 82.00 80 ALA A N 1
ATOM 651 C CA . ALA A 1 80 ? -27.844 16.612 5.818 1.00 82.00 80 ALA A CA 1
ATOM 652 C C . ALA A 1 80 ? -27.402 16.098 4.432 1.00 82.00 80 ALA A C 1
ATOM 654 O O . ALA A 1 80 ? -28.252 15.739 3.616 1.00 82.00 80 ALA A O 1
ATOM 655 N N . THR A 1 81 ? -26.093 15.969 4.182 1.00 78.06 81 THR A N 1
ATOM 656 C CA . THR A 1 81 ? -25.563 15.465 2.900 1.00 78.06 81 THR A CA 1
ATOM 657 C C . THR A 1 81 ? -25.936 14.012 2.639 1.00 78.06 81 THR A C 1
ATOM 659 O O . THR A 1 81 ? -26.223 13.652 1.499 1.00 78.06 81 THR A O 1
ATOM 662 N N . LYS A 1 82 ? -26.001 13.180 3.683 1.00 73.69 82 LYS A N 1
ATOM 663 C CA . LYS A 1 82 ? -26.417 11.777 3.572 1.00 73.69 82 LYS A CA 1
ATOM 664 C C . LYS A 1 82 ? -27.878 11.605 3.146 1.00 73.69 82 LYS A C 1
ATOM 666 O O . LYS A 1 82 ? -28.205 10.608 2.510 1.00 73.69 82 LYS A O 1
ATOM 671 N N . THR A 1 83 ? -28.766 12.523 3.529 1.00 68.56 83 THR A N 1
ATOM 672 C CA . THR A 1 83 ? -30.216 12.317 3.359 1.00 68.56 83 THR A CA 1
ATOM 673 C C . THR A 1 83 ? -30.711 12.707 1.965 1.00 68.56 83 THR A C 1
ATOM 675 O O . THR A 1 83 ? -31.747 12.214 1.531 1.00 68.56 83 THR A O 1
ATOM 678 N N . TRP A 1 84 ? -29.989 13.582 1.262 1.00 59.69 84 TRP A N 1
ATOM 679 C CA . TRP A 1 84 ? -30.513 14.254 0.069 1.00 59.69 84 TRP A CA 1
ATOM 680 C C . TRP A 1 84 ? -29.909 13.790 -1.258 1.00 59.69 84 TRP A C 1
ATOM 682 O O . TRP A 1 84 ? -30.550 13.942 -2.295 1.00 59.69 84 TRP A O 1
ATOM 692 N N . PHE A 1 85 ? -28.693 13.234 -1.268 1.00 64.94 85 PHE A N 1
ATOM 693 C CA . PHE A 1 85 ? -28.005 12.963 -2.529 1.00 64.94 85 PHE A CA 1
ATOM 694 C C . PHE A 1 85 ? -27.070 11.756 -2.443 1.00 64.94 85 PHE A C 1
ATOM 696 O O . PHE A 1 85 ? -26.245 11.652 -1.539 1.00 64.94 85 PHE A O 1
ATOM 703 N N . HIS A 1 86 ? -27.133 10.878 -3.444 1.00 78.38 86 HIS A N 1
ATOM 704 C CA . HIS A 1 86 ? -26.189 9.776 -3.655 1.00 78.38 86 HIS A CA 1
ATOM 705 C C . HIS A 1 86 ? -24.842 10.277 -4.225 1.00 78.38 86 HIS A C 1
ATOM 707 O O . HIS A 1 86 ? -24.325 9.756 -5.214 1.00 78.38 86 HIS A O 1
ATOM 713 N N . TRP A 1 87 ? -24.267 11.316 -3.611 1.00 82.56 87 TRP A N 1
ATOM 714 C CA . TRP A 1 87 ? -23.044 11.996 -4.065 1.00 82.56 87 TRP A CA 1
ATOM 715 C C . TRP A 1 87 ? -21.834 11.053 -4.156 1.00 82.56 87 TRP A C 1
ATOM 717 O O . TRP A 1 87 ? -20.925 11.271 -4.954 1.00 82.56 87 TRP A O 1
ATOM 727 N N . GLU A 1 88 ? -21.845 9.981 -3.367 1.00 85.88 88 GLU A N 1
ATOM 728 C CA . GLU A 1 88 ? -20.808 8.951 -3.314 1.00 85.88 88 GLU A CA 1
ATOM 729 C C . GLU A 1 88 ? -20.563 8.337 -4.694 1.00 85.88 88 GLU A C 1
ATOM 731 O O . GLU A 1 88 ? -19.419 8.219 -5.126 1.00 85.88 88 GLU A O 1
ATOM 736 N N . TRP A 1 89 ? -21.633 8.009 -5.424 1.00 87.44 89 TRP A N 1
ATOM 737 C CA . TRP A 1 89 ? -21.539 7.417 -6.757 1.00 87.44 89 TRP A CA 1
ATOM 738 C C . TRP A 1 89 ? -21.008 8.404 -7.787 1.00 87.44 89 TRP A C 1
ATOM 740 O O . TRP A 1 89 ? -20.230 8.015 -8.657 1.00 87.44 89 TRP A O 1
ATOM 750 N N . LEU A 1 90 ? -21.358 9.684 -7.659 1.00 88.75 90 LEU A N 1
ATOM 751 C CA . LEU A 1 90 ? -20.799 10.742 -8.495 1.00 88.75 90 LEU A CA 1
ATOM 752 C C . LEU A 1 90 ? -19.286 10.848 -8.270 1.00 88.75 90 LEU A C 1
ATOM 754 O O . LEU A 1 90 ? -18.524 10.799 -9.231 1.00 88.75 90 LEU A O 1
ATOM 758 N N . VAL A 1 91 ? -18.836 10.906 -7.013 1.00 89.88 91 VAL A N 1
ATOM 759 C CA . VAL A 1 91 ? -17.402 10.971 -6.683 1.00 89.88 91 VAL A CA 1
ATOM 760 C C . VAL A 1 91 ? -16.667 9.717 -7.147 1.00 89.88 91 VAL A C 1
ATOM 762 O O . VAL A 1 91 ? -15.601 9.828 -7.745 1.00 89.88 91 VAL A O 1
ATOM 765 N N . ILE A 1 92 ? -17.240 8.527 -6.949 1.00 91.50 92 ILE A N 1
ATOM 766 C CA . ILE A 1 92 ? -16.662 7.271 -7.445 1.00 91.50 92 ILE A CA 1
ATOM 767 C C . ILE A 1 92 ? -16.498 7.309 -8.967 1.00 91.50 92 ILE A C 1
ATOM 769 O O . ILE A 1 92 ? -15.429 6.974 -9.475 1.00 91.50 92 ILE A O 1
ATOM 773 N N . THR A 1 93 ? -17.529 7.754 -9.686 1.00 89.94 93 THR A N 1
ATOM 774 C CA . THR A 1 93 ? -17.504 7.865 -11.151 1.00 89.94 93 THR A CA 1
ATOM 775 C C . THR A 1 93 ? -16.424 8.848 -11.599 1.00 89.94 93 THR A C 1
ATOM 777 O O . THR A 1 93 ? -15.634 8.521 -12.479 1.00 89.94 93 THR A O 1
ATOM 780 N N . LEU A 1 94 ? -16.320 10.017 -10.956 1.00 93.00 94 LEU A N 1
ATOM 781 C CA . LEU A 1 94 ? -15.286 11.007 -11.267 1.00 93.00 94 LEU A CA 1
ATOM 782 C C . LEU A 1 94 ? -13.870 10.468 -11.033 1.00 93.00 94 LEU A C 1
ATOM 784 O O . LEU A 1 94 ? -13.000 10.666 -11.878 1.00 93.00 94 LEU A O 1
ATOM 788 N N . ILE A 1 95 ? -13.637 9.756 -9.925 1.00 94.88 95 ILE A N 1
ATOM 789 C CA . ILE A 1 95 ? -12.330 9.148 -9.626 1.00 94.88 95 ILE A CA 1
ATOM 790 C C . ILE A 1 95 ? -11.960 8.111 -10.690 1.00 94.88 95 ILE A C 1
ATOM 792 O O . ILE A 1 95 ? -10.807 8.060 -11.127 1.00 94.88 95 ILE A O 1
ATOM 796 N N . TRP A 1 96 ? -12.921 7.304 -11.144 1.00 95.06 96 TRP A N 1
ATOM 797 C CA . TRP A 1 96 ? -12.685 6.327 -12.206 1.00 95.06 96 TRP A CA 1
ATOM 798 C C . TRP A 1 96 ? -12.444 6.967 -13.570 1.00 95.06 96 TRP A C 1
ATOM 800 O O . TRP A 1 96 ? -11.521 6.545 -14.263 1.00 95.06 96 TRP A O 1
ATOM 810 N N . ILE A 1 97 ? -13.204 8.004 -13.934 1.00 92.75 97 ILE A N 1
ATOM 811 C CA . ILE A 1 97 ? -12.973 8.771 -15.167 1.00 92.75 97 ILE A CA 1
ATOM 812 C C . ILE A 1 97 ? -11.566 9.367 -15.146 1.00 92.75 97 ILE A C 1
ATOM 814 O O . ILE A 1 97 ? -10.803 9.174 -16.089 1.00 92.75 97 ILE A O 1
ATOM 818 N N . TYR A 1 98 ? -11.191 10.022 -14.045 1.00 94.00 98 TYR A N 1
ATOM 819 C CA . TYR A 1 98 ? -9.850 10.563 -13.851 1.00 94.00 98 TYR A CA 1
ATOM 820 C C . TYR A 1 98 ? -8.771 9.477 -14.008 1.00 94.00 98 TYR A C 1
ATOM 822 O O . TYR A 1 98 ? -7.814 9.646 -14.761 1.00 94.00 98 TYR A O 1
ATOM 830 N N . THR A 1 99 ? -8.957 8.332 -13.349 1.00 92.06 99 THR A N 1
ATOM 831 C CA . THR A 1 99 ? -8.034 7.189 -13.409 1.00 92.06 99 THR A CA 1
ATOM 832 C C . THR A 1 99 ? -7.868 6.676 -14.836 1.00 92.06 99 THR A C 1
ATOM 834 O O . THR A 1 99 ? -6.750 6.415 -15.274 1.00 92.06 99 THR A O 1
ATOM 837 N N . LEU A 1 100 ? -8.970 6.555 -15.577 1.00 89.25 100 LEU A N 1
ATOM 838 C CA . LEU A 1 100 ? -8.966 6.096 -16.961 1.00 89.25 100 LEU A CA 1
ATOM 839 C C . LEU A 1 100 ? -8.223 7.088 -17.860 1.00 89.25 100 LEU A C 1
ATOM 841 O O . LEU A 1 100 ? -7.352 6.670 -18.619 1.00 89.25 100 LEU A O 1
ATOM 845 N N . VAL A 1 101 ? -8.505 8.388 -17.736 1.00 90.25 101 VAL A N 1
ATOM 846 C CA . VAL A 1 101 ? -7.828 9.446 -18.506 1.00 90.25 101 VAL A CA 1
ATOM 847 C C . VAL A 1 101 ? -6.320 9.424 -18.259 1.00 90.25 101 VAL A C 1
ATOM 849 O O . VAL A 1 101 ? -5.541 9.432 -19.210 1.00 90.25 101 VAL A O 1
ATOM 852 N N . VAL A 1 102 ? -5.900 9.326 -16.995 1.00 89.19 102 VAL A N 1
ATOM 853 C CA . VAL A 1 102 ? -4.481 9.221 -16.636 1.00 89.19 102 VAL A CA 1
ATOM 854 C C . VAL A 1 102 ? -3.844 7.967 -17.231 1.00 89.19 102 VAL A C 1
ATOM 856 O O . VAL A 1 102 ? -2.756 8.045 -17.796 1.00 89.19 102 VAL A O 1
ATOM 859 N N . ASN A 1 103 ? -4.519 6.818 -17.161 1.00 87.31 103 ASN A N 1
ATOM 860 C CA . ASN A 1 103 ? -4.004 5.571 -17.729 1.00 87.31 103 ASN A CA 1
ATOM 861 C C . ASN A 1 103 ? -3.816 5.676 -19.242 1.00 87.31 103 ASN A C 1
ATOM 863 O O . ASN A 1 103 ? -2.779 5.276 -19.763 1.00 87.31 103 ASN A O 1
ATOM 867 N N . VAL A 1 104 ? -4.796 6.250 -19.937 1.00 87.69 104 VAL A N 1
ATOM 868 C CA . VAL A 1 104 ? -4.732 6.479 -21.381 1.00 87.69 104 VAL A CA 1
ATOM 869 C C . VAL A 1 104 ? -3.563 7.407 -21.726 1.00 87.69 104 VAL A C 1
ATOM 871 O O . VAL A 1 104 ? -2.778 7.085 -22.615 1.00 87.69 104 VAL A O 1
ATOM 874 N N . ALA A 1 105 ? -3.371 8.497 -20.977 1.00 87.31 105 ALA A N 1
ATOM 875 C CA . ALA A 1 105 ? -2.239 9.405 -21.166 1.00 87.31 105 ALA A CA 1
ATOM 876 C C . ALA A 1 105 ? -0.878 8.715 -20.945 1.00 87.31 105 ALA A C 1
ATOM 878 O O . ALA A 1 105 ? 0.046 8.906 -21.737 1.00 87.31 105 ALA A O 1
ATOM 879 N N . ILE A 1 106 ? -0.763 7.872 -19.911 1.00 86.69 106 ILE A N 1
ATOM 880 C CA . ILE A 1 106 ? 0.444 7.077 -19.634 1.00 86.69 106 ILE A CA 1
ATOM 881 C C . ILE A 1 106 ? 0.752 6.133 -20.805 1.00 86.69 106 ILE A C 1
ATOM 883 O O . ILE A 1 106 ? 1.904 6.039 -21.227 1.00 86.69 106 ILE A O 1
ATOM 887 N N . VAL A 1 107 ? -0.264 5.456 -21.347 1.00 85.88 107 VAL A N 1
ATOM 888 C CA . VAL A 1 107 ? -0.108 4.526 -22.477 1.00 85.88 107 VAL A CA 1
ATOM 889 C C . VAL A 1 107 ? 0.311 5.263 -23.751 1.00 85.88 107 VAL A C 1
ATOM 891 O O . VAL A 1 107 ? 1.265 4.844 -24.406 1.00 85.88 107 VAL A O 1
ATOM 894 N N . PHE A 1 108 ? -0.344 6.379 -24.086 1.00 88.62 108 PHE A N 1
ATOM 895 C CA . PHE A 1 108 ? -0.005 7.163 -25.279 1.00 88.62 108 PHE A CA 1
ATOM 896 C C . PHE A 1 108 ? 1.403 7.758 -25.220 1.00 88.62 108 PHE A C 1
ATOM 898 O O . PHE A 1 108 ? 2.075 7.834 -26.246 1.00 88.62 108 PHE A O 1
ATOM 905 N N . ASN A 1 109 ? 1.886 8.124 -24.030 1.00 87.50 109 ASN A N 1
ATOM 906 C CA . ASN A 1 109 ? 3.246 8.633 -23.855 1.00 87.50 109 ASN A CA 1
ATOM 907 C C . ASN A 1 109 ? 4.294 7.529 -23.632 1.00 87.50 109 ASN A C 1
ATOM 909 O O . ASN A 1 109 ? 5.330 7.772 -23.016 1.00 87.50 109 ASN A O 1
ATOM 913 N N . LYS A 1 110 ? 4.022 6.293 -24.076 1.00 85.94 110 LYS A N 1
ATOM 914 C CA . LYS A 1 110 ? 4.941 5.151 -23.933 1.00 85.94 110 LYS A CA 1
ATOM 915 C C . LYS A 1 110 ? 5.514 5.022 -22.512 1.00 85.94 110 LYS A C 1
ATOM 917 O O . LYS A 1 110 ? 6.681 4.696 -22.338 1.00 85.94 110 LYS A O 1
ATOM 922 N N . TYR A 1 111 ? 4.687 5.275 -21.497 1.00 82.62 111 TYR A N 1
ATOM 923 C CA . TYR A 1 111 ? 5.006 5.113 -20.074 1.00 82.62 111 TYR A CA 1
ATOM 924 C C . TYR A 1 111 ? 5.998 6.118 -19.466 1.00 82.62 111 TYR A C 1
ATOM 926 O O . TYR A 1 111 ? 6.203 6.061 -18.252 1.00 82.62 111 TYR A O 1
ATOM 934 N N . ASN A 1 112 ? 6.510 7.094 -20.225 1.00 80.31 112 ASN A N 1
ATOM 935 C CA . ASN A 1 112 ? 7.456 8.107 -19.724 1.00 80.31 112 ASN A CA 1
ATOM 936 C C . ASN A 1 112 ? 6.910 8.915 -18.532 1.00 80.31 112 ASN A C 1
ATOM 938 O O . ASN A 1 112 ? 7.656 9.301 -17.638 1.00 80.31 112 ASN A O 1
ATOM 942 N N . TYR A 1 113 ? 5.594 9.147 -18.485 1.00 81.62 113 TYR A N 1
ATOM 943 C CA . TYR A 1 113 ? 4.950 9.910 -17.409 1.00 81.62 113 TYR A CA 1
ATOM 944 C C . TYR A 1 113 ? 4.409 9.069 -16.248 1.00 81.62 113 TYR A C 1
ATOM 946 O O . TYR A 1 113 ? 3.816 9.623 -15.327 1.00 81.62 113 TYR A O 1
ATOM 954 N N . SER A 1 114 ? 4.594 7.749 -16.255 1.00 80.56 114 SER A N 1
ATOM 955 C CA . SER A 1 114 ? 4.054 6.874 -15.203 1.00 80.56 114 SER A CA 1
ATOM 956 C C . SER A 1 114 ? 4.567 7.260 -13.808 1.00 80.56 114 SER A C 1
ATOM 958 O O . SER A 1 114 ? 3.779 7.582 -12.918 1.00 80.56 114 SER A O 1
ATOM 960 N N . TYR A 1 115 ? 5.887 7.327 -13.652 1.00 81.19 115 TYR A N 1
ATOM 961 C CA . TYR A 1 115 ? 6.567 7.722 -12.420 1.00 81.19 115 TYR A CA 1
ATOM 962 C C . TYR A 1 115 ? 6.176 9.114 -11.900 1.00 81.19 115 TYR A C 1
ATOM 964 O O . TYR A 1 115 ? 5.685 9.192 -10.769 1.00 81.19 115 TYR A O 1
ATOM 972 N N . PRO A 1 116 ? 6.325 10.210 -12.676 1.00 84.62 116 PRO A N 1
ATOM 973 C CA . PRO A 1 116 ? 6.022 11.548 -12.174 1.00 84.62 116 PRO A CA 1
ATOM 974 C C . PRO A 1 116 ? 4.546 11.706 -11.806 1.00 84.62 116 PRO A C 1
ATOM 976 O O . PRO A 1 116 ? 4.234 12.361 -10.812 1.00 84.62 116 PRO A O 1
ATOM 979 N N . VAL A 1 117 ? 3.633 11.061 -12.541 1.00 86.31 117 VAL A N 1
ATOM 980 C CA . VAL A 1 117 ? 2.209 11.071 -12.198 1.00 86.31 117 VAL A CA 1
ATOM 981 C C . VAL A 1 117 ? 1.969 10.356 -10.871 1.00 86.31 117 VAL A C 1
ATOM 983 O O . VAL A 1 117 ? 1.302 10.912 -10.002 1.00 86.31 117 VAL A O 1
ATOM 986 N N . PHE A 1 118 ? 2.528 9.162 -10.659 1.00 85.50 118 PHE A N 1
ATOM 987 C CA . PHE A 1 118 ? 2.355 8.449 -9.388 1.00 85.50 118 PHE A CA 1
ATOM 988 C C . PHE A 1 118 ? 2.920 9.244 -8.209 1.00 85.50 118 PHE A C 1
ATOM 990 O O . PHE A 1 118 ? 2.244 9.389 -7.189 1.00 85.50 118 PHE A O 1
ATOM 997 N N . VAL A 1 119 ? 4.116 9.816 -8.361 1.00 83.88 119 VAL A N 1
ATOM 998 C CA . VAL A 1 119 ? 4.740 10.678 -7.348 1.00 83.88 119 VAL A CA 1
ATOM 999 C C . VAL A 1 119 ? 3.857 11.883 -7.036 1.00 83.88 119 VAL A C 1
ATOM 1001 O O . VAL A 1 119 ? 3.551 12.118 -5.867 1.00 83.88 119 VAL A O 1
ATOM 1004 N N . ALA A 1 120 ? 3.394 12.612 -8.055 1.00 86.56 120 ALA A N 1
ATOM 1005 C CA . ALA A 1 120 ? 2.531 13.776 -7.873 1.00 86.56 120 ALA A CA 1
ATOM 1006 C C . ALA A 1 120 ? 1.250 13.413 -7.106 1.00 86.56 120 ALA A C 1
ATOM 1008 O O . ALA A 1 120 ? 0.860 14.115 -6.172 1.00 86.56 120 ALA A O 1
ATOM 1009 N N . MET A 1 121 ? 0.635 12.273 -7.430 1.00 88.50 121 MET A N 1
ATOM 1010 C CA . MET A 1 121 ? -0.576 11.818 -6.748 1.00 88.50 121 MET A CA 1
ATOM 1011 C C . MET A 1 121 ? -0.345 11.505 -5.275 1.00 88.50 121 MET A C 1
ATOM 1013 O O . MET A 1 121 ? -1.185 11.851 -4.440 1.00 88.50 121 MET A O 1
ATOM 1017 N N . PHE A 1 122 ? 0.792 10.910 -4.918 1.00 83.31 122 PHE A N 1
ATOM 1018 C CA . PHE A 1 122 ? 1.135 10.692 -3.513 1.00 83.31 122 PHE A CA 1
ATOM 1019 C C . PHE A 1 122 ? 1.470 11.992 -2.785 1.00 83.31 122 PHE A C 1
ATOM 1021 O O . PHE A 1 122 ? 0.964 12.207 -1.683 1.00 83.31 122 PHE A O 1
ATOM 1028 N N . LEU A 1 123 ? 2.257 12.876 -3.404 1.00 84.12 123 LEU A N 1
ATOM 1029 C CA . LEU A 1 123 ? 2.637 14.161 -2.815 1.00 84.12 123 LEU A CA 1
ATOM 1030 C C . LEU A 1 123 ? 1.428 15.063 -2.550 1.00 84.12 123 LEU A C 1
ATOM 1032 O O . LEU A 1 123 ? 1.436 15.794 -1.567 1.00 84.12 123 LEU A O 1
ATOM 1036 N N . ILE A 1 124 ? 0.381 14.986 -3.376 1.00 87.94 124 ILE A N 1
ATOM 1037 C CA . ILE A 1 124 ? -0.861 15.740 -3.167 1.00 87.94 124 ILE A CA 1
ATOM 1038 C C . ILE A 1 124 ? -1.768 15.036 -2.150 1.00 87.94 124 ILE A C 1
ATOM 1040 O O . ILE A 1 124 ? -2.253 15.658 -1.207 1.00 87.94 124 ILE A O 1
ATOM 1044 N N . SER A 1 125 ? -2.015 13.733 -2.306 1.00 86.69 125 SER A N 1
ATOM 1045 C CA . SER A 1 125 ? -3.008 13.026 -1.481 1.00 86.69 125 SER A CA 1
ATOM 1046 C C . SER A 1 125 ? -2.573 12.829 -0.027 1.00 86.69 125 SER A C 1
ATOM 1048 O O . SER A 1 125 ? -3.407 12.920 0.879 1.00 86.69 125 SER A O 1
ATOM 1050 N N . LEU A 1 126 ? -1.286 12.584 0.227 1.00 81.62 126 LEU A N 1
ATOM 1051 C CA . LEU A 1 126 ? -0.753 12.298 1.560 1.00 81.62 126 LEU A CA 1
ATOM 1052 C C . LEU A 1 126 ? -0.914 13.465 2.553 1.00 81.62 126 LEU A C 1
ATOM 1054 O O . LEU A 1 126 ? -1.463 13.218 3.632 1.00 81.62 126 LEU A O 1
ATOM 1058 N N . PRO A 1 127 ? -0.507 14.717 2.251 1.00 85.50 127 PRO A N 1
ATOM 1059 C CA . PRO A 1 127 ? -0.669 15.835 3.181 1.00 85.50 127 PRO A CA 1
ATOM 1060 C C . PRO A 1 127 ? -2.140 16.165 3.447 1.00 85.50 127 PRO A C 1
ATOM 1062 O O . PRO A 1 127 ? -2.505 16.442 4.589 1.00 85.50 127 PRO A O 1
ATOM 1065 N N . ILE A 1 128 ? -3.010 16.064 2.436 1.00 87.56 128 ILE A N 1
ATOM 1066 C CA . ILE A 1 128 ? -4.446 16.318 2.617 1.00 87.56 128 ILE A CA 1
ATOM 1067 C C . ILE A 1 128 ? -5.068 15.226 3.506 1.00 87.56 128 ILE A C 1
ATOM 1069 O O . ILE A 1 128 ? -5.806 15.520 4.448 1.00 87.56 128 ILE A O 1
ATOM 1073 N N . THR A 1 129 ? -4.710 13.960 3.274 1.00 83.00 129 THR A N 1
ATOM 1074 C CA . THR A 1 129 ? -5.147 12.831 4.112 1.00 83.00 129 THR A CA 1
ATOM 1075 C C . THR A 1 129 ? -4.666 12.996 5.558 1.00 83.00 129 THR A C 1
ATOM 1077 O O . THR A 1 129 ? -5.438 12.802 6.499 1.00 83.00 129 THR A O 1
ATOM 1080 N N . MET A 1 130 ? -3.408 13.409 5.751 1.00 80.38 130 MET A N 1
ATOM 1081 C CA . MET A 1 130 ? -2.843 13.742 7.063 1.00 80.38 130 MET A CA 1
ATOM 1082 C C . MET A 1 130 ? -3.635 14.837 7.767 1.00 80.38 130 MET A C 1
ATOM 1084 O O . MET A 1 130 ? -4.000 14.679 8.930 1.00 80.38 130 MET A O 1
ATOM 1088 N N . TYR A 1 131 ? -3.928 15.925 7.058 1.00 87.88 131 TYR A N 1
ATOM 1089 C CA . TYR A 1 131 ? -4.687 17.046 7.593 1.00 87.88 131 TYR A CA 1
ATOM 1090 C C . TYR A 1 131 ? -6.072 16.613 8.093 1.00 87.88 131 TYR A C 1
ATOM 1092 O O . TYR A 1 131 ? -6.437 16.909 9.237 1.00 87.88 131 TYR A O 1
ATOM 1100 N N . PHE A 1 132 ? -6.823 15.856 7.285 1.00 82.50 132 PHE A N 1
ATOM 1101 C CA . PHE A 1 132 ? -8.141 15.360 7.687 1.00 82.50 132 PHE A CA 1
ATOM 1102 C C . PHE A 1 132 ? -8.064 14.430 8.892 1.00 82.50 132 PHE A C 1
ATOM 1104 O O . PHE A 1 132 ? -8.847 14.581 9.829 1.00 82.50 132 PHE A O 1
ATOM 1111 N N . ASN A 1 133 ? -7.094 13.516 8.917 1.00 77.25 133 ASN A N 1
ATOM 1112 C CA . ASN A 1 133 ? -6.953 12.572 10.019 1.00 77.25 133 ASN A CA 1
ATOM 1113 C C . ASN A 1 133 ? -6.511 13.253 11.319 1.00 77.25 133 ASN A C 1
ATOM 1115 O O . ASN A 1 133 ? -7.075 12.955 12.370 1.00 77.25 133 ASN A O 1
ATOM 1119 N N . ILE A 1 134 ? -5.581 14.213 11.269 1.00 79.25 134 ILE A N 1
ATOM 1120 C CA . ILE A 1 134 ? -5.186 15.009 12.442 1.00 79.25 134 ILE A CA 1
ATOM 1121 C C . ILE A 1 134 ? -6.379 15.811 12.963 1.00 79.25 134 ILE A C 1
ATOM 1123 O O . ILE A 1 134 ? -6.612 15.852 14.171 1.00 79.25 134 ILE A O 1
ATOM 1127 N N . THR A 1 135 ? -7.163 16.423 12.076 1.00 81.62 135 THR A N 1
ATOM 1128 C CA . THR A 1 135 ? -8.315 17.232 12.492 1.00 81.62 135 THR A CA 1
ATOM 1129 C C . THR A 1 135 ? -9.441 16.365 13.057 1.00 81.62 135 THR A C 1
ATOM 1131 O O . THR A 1 135 ? -10.003 16.703 14.096 1.00 81.62 135 THR A O 1
ATOM 1134 N N . ALA A 1 136 ? -9.709 15.202 12.459 1.00 77.44 136 ALA A N 1
ATOM 1135 C CA . ALA A 1 136 ? -10.648 14.217 12.995 1.00 77.44 136 ALA A CA 1
ATOM 1136 C C . ALA A 1 136 ? -10.206 13.708 14.378 1.00 77.44 136 ALA A C 1
ATOM 1138 O O . ALA A 1 136 ? -11.012 13.617 15.302 1.00 77.44 136 ALA A O 1
ATOM 1139 N N . VAL A 1 137 ? -8.908 13.446 14.557 1.00 73.94 137 VAL A N 1
ATOM 1140 C CA . VAL A 1 137 ? -8.318 13.097 15.855 1.00 73.94 137 VAL A CA 1
ATOM 1141 C C . VAL A 1 137 ? -8.493 14.224 16.873 1.00 73.94 137 VAL A C 1
ATOM 1143 O O . VAL A 1 137 ? -8.920 13.961 17.995 1.00 73.94 137 VAL A O 1
ATOM 1146 N N . ARG A 1 138 ? -8.207 15.476 16.501 1.00 81.19 138 ARG A N 1
ATOM 1147 C CA . ARG A 1 138 ? -8.393 16.635 17.388 1.00 81.19 138 ARG A CA 1
ATOM 1148 C C . ARG A 1 138 ? -9.849 16.783 17.810 1.00 81.19 138 ARG A C 1
ATOM 1150 O O . ARG A 1 138 ? -10.094 16.964 18.995 1.00 81.19 138 ARG A O 1
ATOM 1157 N N . ALA A 1 139 ? -10.793 16.615 16.887 1.00 79.00 139 ALA A N 1
ATOM 1158 C CA . ALA A 1 139 ? -12.222 16.648 17.187 1.00 79.00 139 ALA A CA 1
ATOM 1159 C C . ALA A 1 139 ? -12.674 15.486 18.092 1.00 79.00 139 ALA A C 1
ATOM 1161 O O . ALA A 1 139 ? -13.547 15.646 18.943 1.00 79.00 139 ALA A O 1
ATOM 1162 N N . LEU A 1 140 ? -12.058 14.307 17.954 1.00 71.25 140 LEU A N 1
ATOM 1163 C CA . LEU A 1 140 ? -12.293 13.177 18.857 1.00 71.25 140 LEU A CA 1
ATOM 1164 C C . LEU A 1 140 ? -11.744 13.423 20.270 1.00 71.25 140 LEU A C 1
ATOM 1166 O O . LEU A 1 140 ? -12.319 12.909 21.233 1.00 71.25 140 LEU A O 1
ATOM 1170 N N . ILE A 1 141 ? -10.631 14.155 20.385 1.00 71.50 141 ILE A N 1
ATOM 1171 C CA . ILE A 1 141 ? -9.975 14.493 21.656 1.00 71.50 141 ILE A CA 1
ATOM 1172 C C . ILE A 1 141 ? -10.655 15.684 22.337 1.00 71.50 141 ILE A C 1
ATOM 1174 O O . ILE A 1 141 ? -10.754 15.689 23.565 1.00 71.50 141 ILE A O 1
ATOM 1178 N N . SER A 1 142 ? -11.135 16.673 21.575 1.00 71.62 142 SER A N 1
ATOM 1179 C CA . SER A 1 142 ? -11.839 17.833 22.120 1.00 71.62 142 SER A CA 1
ATOM 1180 C C . SER A 1 142 ? -13.078 17.361 22.879 1.00 71.62 142 SER A C 1
ATOM 1182 O O . SER A 1 142 ? -14.012 16.797 22.301 1.00 71.62 142 SER A O 1
ATOM 1184 N N . ARG A 1 143 ? -13.047 17.529 24.204 1.00 62.78 143 ARG A N 1
ATOM 1185 C CA . ARG A 1 143 ? -14.147 17.165 25.097 1.00 62.78 143 ARG A CA 1
ATOM 1186 C C . ARG A 1 143 ? -15.340 18.077 24.813 1.00 62.78 143 ARG A C 1
ATOM 1188 O O . ARG A 1 143 ? -15.166 19.260 24.538 1.00 62.78 143 ARG A O 1
ATOM 1195 N N . GLY A 1 144 ? -16.549 17.523 24.890 1.00 63.31 144 GLY A N 1
ATOM 1196 C CA . GLY A 1 144 ? -17.750 18.354 24.929 1.00 63.31 144 GLY A CA 1
ATOM 1197 C C . GLY A 1 144 ? -17.749 19.184 26.219 1.00 63.31 144 GLY A C 1
ATOM 1198 O O . GLY A 1 144 ? -17.299 18.667 27.248 1.00 63.31 144 GLY A O 1
ATOM 1199 N N . PRO A 1 145 ? -18.216 20.441 26.186 1.00 47.59 145 PRO A N 1
ATOM 1200 C CA . PRO A 1 145 ? -18.296 21.272 27.381 1.00 47.59 145 PRO A CA 1
ATOM 1201 C C . PRO A 1 145 ? -19.245 20.601 28.388 1.00 47.59 145 PRO A C 1
ATOM 1203 O O . PRO A 1 145 ? -20.419 20.405 28.086 1.00 47.59 145 PRO A O 1
ATOM 1206 N N . GLY A 1 146 ? -18.723 20.191 29.552 1.00 63.53 146 GLY A N 1
ATOM 1207 C CA . GLY A 1 146 ? -19.531 19.704 30.679 1.00 63.53 146 GLY A CA 1
ATOM 1208 C C . GLY A 1 146 ? -19.312 18.263 31.164 1.00 63.53 146 GLY A C 1
ATOM 1209 O O . GLY A 1 146 ? -20.115 17.796 31.964 1.00 63.53 146 GLY A O 1
ATOM 1210 N N . ASN A 1 147 ? -18.276 17.531 30.730 1.00 52.75 147 ASN A N 1
ATOM 1211 C CA . ASN A 1 147 ? -18.049 16.160 31.223 1.00 52.75 147 ASN A CA 1
ATOM 1212 C C . ASN A 1 147 ? -16.573 15.898 31.572 1.00 52.75 147 ASN A C 1
ATOM 1214 O O . ASN A 1 147 ? -15.830 15.294 30.795 1.00 52.75 147 ASN A O 1
ATOM 1218 N N . ASP A 1 148 ? -16.135 16.395 32.733 1.00 56.03 148 ASP A N 1
ATOM 1219 C CA . ASP A 1 148 ? -14.712 16.434 33.099 1.00 56.03 148 ASP A CA 1
ATOM 1220 C C . ASP A 1 148 ? -14.135 15.133 33.672 1.00 56.03 148 ASP A C 1
ATOM 1222 O O . ASP A 1 148 ? -12.922 14.926 33.582 1.00 56.03 148 ASP A O 1
ATOM 1226 N N . ASN A 1 149 ? -14.969 14.200 34.144 1.00 56.31 149 ASN A N 1
ATOM 1227 C CA . ASN A 1 149 ? -14.485 13.036 34.901 1.00 56.31 149 ASN A CA 1
ATOM 1228 C C . ASN A 1 149 ? -14.778 11.661 34.281 1.00 56.31 149 ASN A C 1
ATOM 1230 O O . ASN A 1 149 ? -14.436 10.643 34.882 1.00 56.31 149 ASN A O 1
ATOM 1234 N N . GLN A 1 150 ? -15.349 11.584 33.074 1.00 51.41 150 GLN A N 1
ATOM 1235 C CA . GLN A 1 150 ? -15.651 10.291 32.454 1.00 51.41 150 GLN A CA 1
ATOM 1236 C C . GLN A 1 150 ? -14.618 9.904 31.388 1.00 51.41 150 GLN A C 1
ATOM 1238 O O . GLN A 1 150 ? -14.416 10.582 30.380 1.00 51.41 150 GLN A O 1
ATOM 1243 N N . THR A 1 151 ? -13.955 8.770 31.622 1.00 58.19 151 THR A N 1
ATOM 1244 C CA . THR A 1 151 ? -13.051 8.090 30.686 1.00 58.19 151 THR A CA 1
ATOM 1245 C C . THR A 1 151 ? -13.633 8.062 29.267 1.00 58.19 151 THR A C 1
ATOM 1247 O O . THR A 1 151 ? -14.805 7.721 29.109 1.00 58.19 151 THR A O 1
ATOM 1250 N N . LEU A 1 152 ? -12.822 8.391 28.245 1.00 58.62 152 LEU A N 1
ATOM 1251 C CA . LEU A 1 152 ? -13.216 8.400 26.824 1.00 58.62 152 LEU A CA 1
ATOM 1252 C C . LEU A 1 152 ? -14.160 7.231 26.500 1.00 58.62 152 LEU A C 1
ATOM 1254 O O . LEU A 1 152 ? -13.776 6.077 26.711 1.00 58.62 152 LEU A O 1
ATOM 1258 N N . ASN A 1 153 ? -15.346 7.524 25.947 1.00 68.25 153 ASN A N 1
ATOM 1259 C CA . ASN A 1 153 ? -16.314 6.497 25.555 1.00 68.25 153 ASN A CA 1
ATOM 1260 C C . ASN A 1 153 ? -15.595 5.392 24.742 1.00 68.25 153 ASN A C 1
ATOM 1262 O O . ASN A 1 153 ? -14.862 5.715 23.793 1.00 68.25 153 ASN A O 1
ATOM 1266 N N . PRO A 1 154 ? -15.760 4.101 25.097 1.00 69.25 154 PRO A N 1
ATOM 1267 C CA . PRO A 1 154 ? -15.063 2.990 24.449 1.00 69.25 154 PRO A CA 1
ATOM 1268 C C . PRO A 1 154 ? -15.221 2.982 22.921 1.00 69.25 154 PRO A C 1
ATOM 1270 O O . PRO A 1 154 ? -14.275 2.614 22.216 1.00 69.25 154 PRO A O 1
ATOM 1273 N N . ALA A 1 155 ? -16.354 3.461 22.394 1.00 63.09 155 ALA A N 1
ATOM 1274 C CA . ALA A 1 155 ? -16.582 3.608 20.958 1.00 63.09 155 ALA A CA 1
ATOM 1275 C C . ALA A 1 155 ? -15.642 4.648 20.315 1.00 63.09 155 ALA A C 1
ATOM 1277 O O . ALA A 1 155 ? -14.998 4.353 19.306 1.00 63.09 155 ALA A O 1
ATOM 1278 N N . LYS A 1 156 ? -15.472 5.823 20.942 1.00 65.81 156 LYS A N 1
ATOM 1279 C CA . LYS A 1 156 ? -14.558 6.883 20.469 1.00 65.81 156 LYS A CA 1
ATOM 1280 C C . LYS A 1 156 ? -13.100 6.420 20.494 1.00 65.81 156 LYS A C 1
ATOM 1282 O O . LYS A 1 156 ? -12.377 6.592 19.516 1.00 65.81 156 LYS A O 1
ATOM 1287 N N . ARG A 1 157 ? -12.680 5.742 21.570 1.00 65.50 157 ARG A N 1
ATOM 1288 C CA . ARG A 1 157 ? -11.319 5.181 21.697 1.00 65.50 157 ARG A CA 1
ATOM 1289 C C . ARG A 1 157 ? -11.036 4.098 20.647 1.00 65.50 157 ARG A C 1
ATOM 1291 O O . ARG A 1 157 ? -9.898 3.946 20.198 1.00 65.50 157 ARG A O 1
ATOM 1298 N N . LYS A 1 158 ? -12.048 3.313 20.269 1.00 65.69 158 LYS A N 1
ATOM 1299 C CA . LYS A 1 158 ? -11.929 2.292 19.220 1.00 65.69 158 LYS A CA 1
ATOM 1300 C C . LYS A 1 158 ? -11.802 2.923 17.833 1.00 65.69 158 LYS A C 1
ATOM 1302 O O . LYS A 1 158 ? -10.902 2.534 17.097 1.00 65.69 158 LYS A O 1
ATOM 1307 N N . ALA A 1 159 ? -12.638 3.912 17.515 1.00 63.16 159 ALA A N 1
ATOM 1308 C CA . ALA A 1 159 ? -12.567 4.652 16.254 1.00 63.16 159 ALA A CA 1
ATOM 1309 C C . ALA A 1 159 ? -11.217 5.368 16.088 1.00 63.16 159 ALA A C 1
ATOM 1311 O O . ALA A 1 159 ? -10.577 5.231 15.049 1.00 63.16 159 ALA A O 1
ATOM 1312 N N . PHE A 1 160 ? -10.735 6.022 17.151 1.00 65.69 160 PHE A N 1
ATOM 1313 C CA . PHE A 1 160 ? -9.414 6.653 17.192 1.00 65.69 160 PHE A CA 1
ATOM 1314 C C . PHE A 1 160 ? -8.287 5.675 16.829 1.00 65.69 160 PHE A C 1
ATOM 1316 O O . PHE A 1 160 ? -7.497 5.947 15.928 1.00 65.69 160 PHE A O 1
ATOM 1323 N N . ARG A 1 161 ? -8.243 4.496 17.471 1.00 61.81 161 ARG A N 1
ATOM 1324 C CA . ARG A 1 161 ? -7.220 3.477 17.177 1.00 61.81 161 ARG A CA 1
ATOM 1325 C C . ARG A 1 161 ? -7.273 2.971 15.739 1.00 61.81 161 ARG A C 1
ATOM 1327 O O . ARG A 1 161 ? -6.225 2.726 15.154 1.00 61.81 161 ARG A O 1
ATOM 1334 N N . ILE A 1 162 ? -8.470 2.818 15.177 1.00 64.38 162 ILE A N 1
ATOM 1335 C CA . ILE A 1 162 ? -8.638 2.361 13.795 1.00 64.38 162 ILE A CA 1
ATOM 1336 C C . ILE A 1 162 ? -8.090 3.400 12.813 1.00 64.38 162 ILE A C 1
ATOM 1338 O O . ILE A 1 162 ? -7.253 3.056 11.985 1.00 64.38 162 ILE A O 1
ATOM 1342 N N . ILE A 1 163 ? -8.519 4.661 12.930 1.00 64.12 163 ILE A N 1
ATOM 1343 C CA . ILE A 1 163 ? -8.089 5.748 12.033 1.00 64.12 163 ILE A CA 1
ATOM 1344 C C . ILE A 1 163 ? -6.576 5.910 12.085 1.00 64.12 163 ILE A C 1
ATOM 1346 O O . ILE A 1 163 ? -5.912 6.008 11.056 1.00 64.12 163 ILE A O 1
ATOM 1350 N N . LEU A 1 164 ? -6.022 5.877 13.291 1.00 64.88 164 LEU A N 1
ATOM 1351 C CA . LEU A 1 164 ? -4.599 6.046 13.488 1.00 64.88 164 LEU A CA 1
ATOM 1352 C C . LEU A 1 164 ? -3.777 4.875 12.938 1.00 64.88 164 LEU A C 1
ATOM 1354 O O . LEU A 1 164 ? -2.739 5.085 12.317 1.00 64.88 164 LEU A O 1
ATOM 1358 N N . SER A 1 165 ? -4.262 3.645 13.122 1.00 62.53 165 SER A N 1
ATOM 1359 C CA . SER A 1 165 ? -3.640 2.455 12.541 1.00 62.53 165 SER A CA 1
ATOM 1360 C C . SER A 1 165 ? -3.654 2.510 11.014 1.00 62.53 165 SER A C 1
ATOM 1362 O O . SER A 1 165 ? -2.624 2.246 10.397 1.00 62.53 165 SER A O 1
ATOM 1364 N N . ILE A 1 166 ? -4.773 2.921 10.406 1.00 64.69 166 ILE A N 1
ATOM 1365 C CA . ILE A 1 166 ? -4.856 3.133 8.956 1.00 64.69 166 ILE A CA 1
ATOM 1366 C C . ILE A 1 166 ? -3.835 4.188 8.532 1.00 64.69 166 ILE A C 1
ATOM 1368 O O . ILE A 1 166 ? -3.067 3.932 7.613 1.00 64.69 166 ILE A O 1
ATOM 1372 N N . GLN A 1 167 ? -3.756 5.325 9.227 1.00 67.19 167 GLN A N 1
ATOM 1373 C CA . GLN A 1 167 ? -2.816 6.390 8.878 1.00 67.19 167 GLN A CA 1
ATOM 1374 C C . GLN A 1 167 ? -1.357 5.939 8.935 1.00 67.19 167 GLN A C 1
ATOM 1376 O O . GLN A 1 167 ? -0.570 6.255 8.044 1.00 67.19 167 GLN A O 1
ATOM 1381 N N . LEU A 1 168 ? -1.003 5.171 9.962 1.00 66.75 168 LEU A N 1
ATOM 1382 C CA . LEU A 1 168 ? 0.337 4.624 10.106 1.00 66.75 168 LEU A CA 1
ATOM 1383 C C . LEU A 1 168 ? 0.657 3.635 8.975 1.00 66.75 168 LEU A C 1
ATOM 1385 O O . LEU A 1 168 ? 1.742 3.685 8.404 1.00 66.75 168 LEU A O 1
ATOM 1389 N N . VAL A 1 169 ? -0.293 2.768 8.610 1.00 65.56 169 VAL A N 1
ATOM 1390 C CA . VAL A 1 169 ? -0.137 1.825 7.491 1.00 65.56 169 VAL A CA 1
ATOM 1391 C C . VAL A 1 169 ? -0.016 2.565 6.156 1.00 65.56 169 VAL A C 1
ATOM 1393 O O . VAL A 1 169 ? 0.828 2.210 5.336 1.00 65.56 169 VAL A O 1
ATOM 1396 N N . LEU A 1 170 ? -0.812 3.614 5.943 1.00 65.38 170 LEU A N 1
ATOM 1397 C CA . LEU A 1 170 ? -0.734 4.461 4.753 1.00 65.38 170 LEU A CA 1
ATOM 1398 C C . LEU A 1 170 ? 0.639 5.120 4.637 1.00 65.38 170 LEU A C 1
ATOM 1400 O O . LEU A 1 170 ? 1.268 5.019 3.589 1.00 65.38 170 LEU A O 1
ATOM 1404 N N . LEU A 1 171 ? 1.143 5.715 5.720 1.00 68.44 171 LEU A N 1
ATOM 1405 C CA . LEU A 1 171 ? 2.5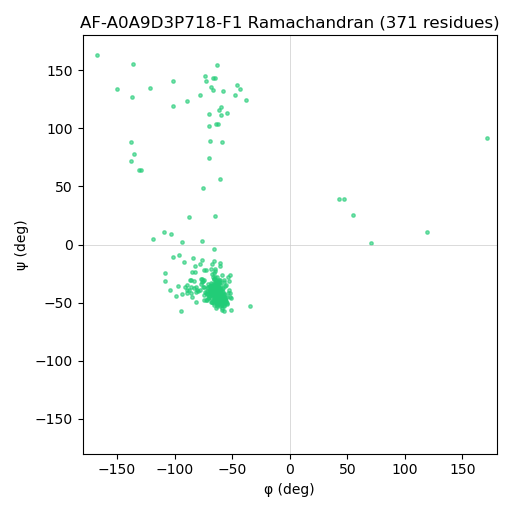01 6.252 5.770 1.00 68.44 171 LEU A CA 1
ATOM 1406 C C . LEU A 1 171 ? 3.553 5.188 5.450 1.00 68.44 171 LEU A C 1
ATOM 1408 O O . LEU A 1 171 ? 4.412 5.414 4.601 1.00 68.44 171 LEU A O 1
ATOM 1412 N N . MET A 1 172 ? 3.460 4.019 6.091 1.00 62.31 172 MET A N 1
ATOM 1413 C CA . MET A 1 172 ? 4.397 2.910 5.890 1.00 62.31 172 MET A CA 1
ATOM 1414 C C . MET A 1 172 ? 4.432 2.411 4.445 1.00 62.31 172 MET A C 1
ATOM 1416 O O . MET A 1 172 ? 5.478 1.980 3.971 1.00 62.31 172 MET A O 1
ATOM 1420 N N . ILE A 1 173 ? 3.298 2.428 3.744 1.00 66.44 173 ILE A N 1
ATOM 1421 C CA . ILE A 1 173 ? 3.217 1.949 2.362 1.00 66.44 173 ILE A CA 1
ATOM 1422 C C . ILE A 1 173 ? 3.624 3.046 1.380 1.00 66.44 173 ILE A C 1
ATOM 1424 O O . ILE A 1 173 ? 4.369 2.774 0.440 1.00 66.44 173 ILE A O 1
ATOM 1428 N N . TYR A 1 174 ? 3.128 4.268 1.571 1.00 69.00 174 TYR A N 1
ATOM 1429 C CA . TYR A 1 174 ? 3.225 5.317 0.565 1.00 69.00 174 TYR A CA 1
ATOM 1430 C C . TYR A 1 174 ? 4.488 6.160 0.676 1.00 69.00 174 TYR A C 1
ATOM 1432 O O . TYR A 1 174 ? 5.030 6.516 -0.365 1.00 69.00 174 TYR A O 1
ATOM 1440 N N . VAL A 1 175 ? 5.015 6.434 1.875 1.00 71.62 175 VAL A N 1
ATOM 1441 C CA . VAL A 1 175 ? 6.234 7.252 2.012 1.00 71.62 175 VAL A CA 1
ATOM 1442 C C . VAL A 1 175 ? 7.447 6.577 1.376 1.00 71.62 175 VAL A C 1
ATOM 1444 O O . VAL A 1 175 ? 8.036 7.187 0.483 1.00 71.62 175 VAL A O 1
ATOM 1447 N N . PRO A 1 176 ? 7.811 5.324 1.717 1.00 66.56 176 PRO A N 1
ATOM 1448 C CA . PRO A 1 176 ? 9.021 4.748 1.148 1.00 66.56 176 PRO A CA 1
ATOM 1449 C C . PRO A 1 176 ? 8.839 4.373 -0.333 1.00 66.56 176 PRO A C 1
ATOM 1451 O O . PRO A 1 176 ? 9.806 4.346 -1.084 1.00 66.56 176 PRO A O 1
ATOM 1454 N N . ARG A 1 177 ? 7.596 4.168 -0.792 1.00 68.38 177 ARG A N 1
ATOM 1455 C CA . ARG A 1 177 ? 7.273 3.981 -2.214 1.00 68.38 177 ARG A CA 1
ATOM 1456 C C . ARG A 1 177 ? 7.385 5.279 -3.020 1.00 68.38 177 ARG A C 1
ATOM 1458 O O . ARG A 1 177 ? 7.916 5.251 -4.120 1.00 68.38 177 ARG A O 1
ATOM 1465 N N . THR A 1 178 ? 6.910 6.403 -2.482 1.00 71.31 178 THR A N 1
ATOM 1466 C CA . THR A 1 178 ? 7.061 7.725 -3.120 1.00 71.31 178 THR A CA 1
ATOM 1467 C C . THR A 1 178 ? 8.529 8.106 -3.177 1.00 71.31 178 THR A C 1
ATOM 1469 O O . THR A 1 178 ? 9.007 8.525 -4.221 1.00 71.31 178 THR A O 1
ATOM 1472 N N . TYR A 1 179 ? 9.249 7.887 -2.075 1.00 71.69 179 TYR A N 1
ATOM 1473 C CA . TYR A 1 179 ? 10.688 8.083 -2.023 1.00 71.69 179 TYR A CA 1
ATOM 1474 C C . TYR A 1 179 ? 11.406 7.245 -3.088 1.00 71.69 179 TYR A C 1
ATOM 1476 O O . TYR A 1 179 ? 12.200 7.795 -3.838 1.00 71.69 179 TYR A O 1
ATOM 1484 N N . TYR A 1 180 ? 11.074 5.954 -3.213 1.00 69.19 180 TYR A N 1
ATOM 1485 C CA . TYR A 1 180 ? 11.643 5.088 -4.249 1.00 69.19 180 TYR A CA 1
ATOM 1486 C C . TYR A 1 180 ? 11.409 5.642 -5.657 1.00 69.19 180 TYR A C 1
ATOM 1488 O O . TYR A 1 180 ? 12.352 5.747 -6.422 1.00 69.19 180 TYR A O 1
ATOM 1496 N N . TYR A 1 181 ? 10.185 6.060 -5.987 1.00 70.38 181 TYR A N 1
ATOM 1497 C CA . TYR A 1 181 ? 9.898 6.609 -7.314 1.00 70.38 181 TYR A CA 1
ATOM 1498 C C . TYR A 1 181 ? 10.573 7.952 -7.590 1.00 70.38 181 TYR A C 1
ATOM 1500 O O . TYR A 1 181 ? 10.951 8.218 -8.724 1.00 70.38 181 TYR A O 1
ATOM 1508 N N . VAL A 1 182 ? 10.722 8.802 -6.572 1.00 72.44 182 VAL A N 1
ATOM 1509 C CA . VAL A 1 182 ? 11.479 10.055 -6.689 1.00 72.44 182 VAL A CA 1
ATOM 1510 C C . VAL A 1 182 ? 12.963 9.760 -6.887 1.00 72.44 182 VAL A C 1
ATOM 1512 O O . VAL A 1 182 ? 13.592 10.383 -7.733 1.00 72.44 182 VAL A O 1
ATOM 1515 N N . HIS A 1 183 ? 13.507 8.800 -6.139 1.00 67.19 183 HIS A N 1
ATOM 1516 C CA . HIS A 1 183 ? 14.895 8.374 -6.264 1.00 67.19 183 HIS A CA 1
ATOM 1517 C C . HIS A 1 183 ? 15.171 7.779 -7.647 1.00 67.19 183 HIS A C 1
ATOM 1519 O O . HIS A 1 183 ? 16.044 8.282 -8.333 1.00 67.19 183 HIS A O 1
ATOM 1525 N N . ASP A 1 184 ? 14.382 6.794 -8.085 1.00 67.25 184 ASP A N 1
ATOM 1526 C CA . ASP A 1 184 ? 14.485 6.143 -9.404 1.00 67.25 184 ASP A CA 1
ATOM 1527 C C . ASP A 1 184 ? 14.395 7.160 -10.557 1.00 67.25 184 ASP A C 1
ATOM 1529 O O . ASP A 1 184 ? 15.098 7.060 -11.556 1.00 67.25 184 ASP A O 1
ATOM 1533 N N . TYR A 1 185 ? 13.573 8.203 -10.389 1.00 70.00 185 TYR A N 1
ATOM 1534 C CA . TYR A 1 185 ? 13.441 9.277 -11.372 1.00 70.00 185 TYR A CA 1
ATOM 1535 C C . TYR A 1 185 ? 14.633 10.253 -11.393 1.00 70.00 185 TYR A C 1
ATOM 1537 O O . TYR A 1 185 ? 14.985 10.758 -12.457 1.00 70.00 185 TYR A O 1
ATOM 1545 N N . ILE A 1 186 ? 15.225 10.573 -10.236 1.00 73.38 186 ILE A N 1
ATOM 1546 C CA . ILE A 1 186 ? 16.313 11.567 -10.116 1.00 73.38 186 ILE A CA 1
ATOM 1547 C C . ILE A 1 186 ? 17.691 10.930 -10.337 1.00 73.38 186 ILE A C 1
ATOM 1549 O O . ILE A 1 186 ? 18.561 11.540 -10.954 1.00 73.38 186 ILE A O 1
ATOM 1553 N N . ALA A 1 187 ? 17.888 9.723 -9.821 1.00 64.88 187 ALA A N 1
ATOM 1554 C CA . ALA A 1 187 ? 19.122 8.959 -9.863 1.00 64.88 187 ALA A CA 1
ATOM 1555 C C . ALA A 1 187 ? 18.770 7.495 -10.184 1.00 64.88 187 ALA A C 1
ATOM 1557 O O . ALA A 1 187 ? 18.555 6.708 -9.256 1.00 64.88 187 ALA A O 1
ATOM 1558 N N . PRO A 1 188 ? 18.690 7.124 -11.477 1.00 57.59 188 PRO A N 1
ATOM 1559 C CA . PRO A 1 188 ? 18.533 5.737 -11.905 1.00 57.59 188 PRO A CA 1
ATOM 1560 C C . PRO A 1 188 ? 19.837 4.978 -11.614 1.00 57.59 188 PRO A C 1
ATOM 1562 O O . PRO A 1 188 ? 20.662 4.745 -12.489 1.00 57.59 188 PRO A O 1
ATOM 1565 N N . MET A 1 189 ? 20.060 4.689 -10.338 1.00 47.72 189 MET A N 1
ATOM 1566 C CA . MET A 1 189 ? 21.051 3.746 -9.838 1.00 47.72 189 MET A CA 1
ATOM 1567 C C . MET A 1 189 ? 20.288 2.469 -9.487 1.00 47.72 189 MET A C 1
ATOM 1569 O O . MET A 1 189 ? 19.197 2.561 -8.922 1.00 47.72 189 MET A O 1
ATOM 1573 N N . ASP A 1 190 ? 20.865 1.300 -9.768 1.00 49.91 190 ASP A N 1
ATOM 1574 C CA . ASP A 1 190 ? 20.280 -0.048 -9.609 1.00 49.91 190 ASP A CA 1
ATOM 1575 C C . ASP A 1 190 ? 19.966 -0.462 -8.144 1.00 49.91 190 ASP A C 1
ATOM 1577 O O . ASP A 1 190 ? 19.929 -1.642 -7.796 1.00 49.91 190 ASP A O 1
ATOM 1581 N N . GLY A 1 191 ? 19.750 0.503 -7.248 1.00 49.22 191 GLY A N 1
ATOM 1582 C CA . GLY A 1 191 ? 19.530 0.314 -5.822 1.00 49.22 191 GLY A CA 1
ATOM 1583 C C . GLY A 1 191 ? 18.114 -0.149 -5.478 1.00 49.22 191 GLY A C 1
ATOM 1584 O O . GLY A 1 191 ? 17.104 0.458 -5.847 1.00 49.22 191 GLY A O 1
ATOM 1585 N N . GLU A 1 192 ? 18.038 -1.225 -4.700 1.00 51.28 192 GLU A N 1
ATOM 1586 C CA . GLU A 1 192 ? 16.788 -1.794 -4.213 1.00 51.28 192 GLU A CA 1
ATOM 1587 C C . GLU A 1 192 ? 15.991 -0.859 -3.280 1.00 51.28 192 GLU A C 1
ATOM 1589 O O . GLU A 1 192 ? 16.505 0.022 -2.592 1.00 51.28 192 GLU A O 1
ATOM 1594 N N . SER A 1 193 ? 14.672 -1.077 -3.234 1.00 51.34 193 SER A N 1
ATOM 1595 C CA . SER A 1 193 ? 13.722 -0.176 -2.576 1.00 51.34 193 SER A CA 1
ATOM 1596 C C . SER A 1 193 ? 13.874 -0.094 -1.040 1.00 51.34 193 SER A C 1
ATOM 1598 O O . SER A 1 193 ? 13.755 -1.113 -0.356 1.00 51.34 193 SER A O 1
ATOM 1600 N N . PRO A 1 194 ? 13.886 1.116 -0.443 1.00 48.88 194 PRO A N 1
ATOM 1601 C CA . PRO A 1 194 ? 13.907 1.339 1.014 1.00 48.88 194 PRO A CA 1
ATOM 1602 C C . PRO A 1 194 ? 12.638 0.878 1.759 1.00 48.88 194 PRO A C 1
ATOM 1604 O O . PRO A 1 194 ? 12.562 0.925 2.987 1.00 48.88 194 PRO A O 1
ATOM 1607 N N . THR A 1 195 ? 11.615 0.395 1.042 1.00 52.88 195 THR A N 1
ATOM 1608 C CA . THR A 1 195 ? 10.452 -0.281 1.650 1.00 52.88 195 THR A CA 1
ATOM 1609 C C . THR A 1 195 ? 10.805 -1.635 2.289 1.00 52.88 195 THR A C 1
ATOM 1611 O O . THR A 1 195 ? 10.017 -2.154 3.088 1.00 52.88 195 THR A O 1
ATOM 1614 N N . LEU A 1 196 ? 11.967 -2.211 1.958 1.00 53.88 196 LEU A N 1
ATOM 1615 C CA . LEU A 1 196 ? 12.412 -3.517 2.446 1.00 53.88 196 LEU A CA 1
ATOM 1616 C C . LEU A 1 196 ? 12.902 -3.503 3.908 1.00 53.88 196 LEU A C 1
ATOM 1618 O O . LEU A 1 196 ? 12.705 -4.495 4.608 1.00 53.88 196 LEU A O 1
ATOM 1622 N N . THR A 1 197 ? 13.481 -2.397 4.390 1.00 57.28 197 THR A N 1
ATOM 1623 C CA . THR A 1 197 ? 14.132 -2.300 5.717 1.00 57.28 197 THR A CA 1
ATOM 1624 C C . THR A 1 197 ? 13.144 -2.093 6.864 1.00 57.28 197 THR A C 1
ATOM 1626 O O . THR A 1 197 ? 13.285 -2.682 7.933 1.00 57.28 197 THR A O 1
ATOM 1629 N N . ALA A 1 198 ? 12.103 -1.287 6.649 1.00 62.09 198 ALA A N 1
ATOM 1630 C CA . ALA A 1 198 ? 11.194 -0.877 7.719 1.00 62.09 198 ALA A CA 1
ATOM 1631 C C . ALA A 1 198 ? 10.178 -1.970 8.107 1.00 62.09 198 ALA A C 1
ATOM 1633 O O . ALA A 1 198 ? 9.872 -2.176 9.283 1.00 62.09 198 ALA A O 1
ATOM 1634 N N . ARG A 1 199 ? 9.646 -2.702 7.118 1.00 65.44 199 ARG A N 1
ATOM 1635 C CA . ARG A 1 199 ? 8.584 -3.707 7.324 1.00 65.44 199 ARG A CA 1
ATOM 1636 C C . ARG A 1 199 ? 8.953 -4.853 8.287 1.00 65.44 199 ARG A C 1
ATOM 1638 O O . ARG A 1 199 ? 8.140 -5.121 9.171 1.00 65.44 199 ARG A O 1
ATOM 1645 N N . PRO A 1 200 ? 10.117 -5.523 8.162 1.00 69.75 200 PRO A N 1
ATOM 1646 C CA . PRO A 1 200 ? 10.519 -6.602 9.073 1.00 69.75 200 PRO A CA 1
ATOM 1647 C C . PRO A 1 200 ? 10.589 -6.143 10.532 1.00 69.75 200 PRO A C 1
ATOM 1649 O O . PRO A 1 200 ? 10.180 -6.870 11.433 1.00 69.75 200 PRO A O 1
ATOM 1652 N N . ILE A 1 201 ? 11.041 -4.909 10.761 1.00 70.69 201 ILE A N 1
ATOM 1653 C CA . ILE A 1 201 ? 11.216 -4.336 12.098 1.00 70.69 201 ILE A CA 1
ATOM 1654 C C . ILE A 1 201 ? 9.864 -4.069 12.754 1.00 70.69 201 ILE A C 1
ATOM 1656 O O . ILE A 1 201 ? 9.644 -4.462 13.900 1.00 70.69 201 ILE A O 1
ATOM 1660 N N . PHE A 1 202 ? 8.924 -3.460 12.025 1.00 69.06 202 PHE A N 1
ATOM 1661 C CA . PHE A 1 202 ? 7.565 -3.262 12.537 1.00 69.06 202 PHE A CA 1
ATOM 1662 C C . PHE A 1 202 ? 6.856 -4.585 12.809 1.00 69.06 202 PHE A C 1
ATOM 1664 O O . PHE A 1 202 ? 6.111 -4.707 13.782 1.00 69.06 202 PHE A O 1
ATOM 1671 N N . LEU A 1 203 ? 7.098 -5.589 11.971 1.00 69.94 203 LEU A N 1
ATOM 1672 C CA . LEU A 1 203 ? 6.511 -6.905 12.147 1.00 69.94 203 LEU A CA 1
ATOM 1673 C C . LEU A 1 203 ? 7.084 -7.612 13.378 1.00 69.94 203 LEU A C 1
ATOM 1675 O O . LEU A 1 203 ? 6.309 -8.119 14.186 1.00 69.94 203 LEU A O 1
ATOM 1679 N N . LEU A 1 204 ? 8.402 -7.551 13.586 1.00 76.12 204 LEU A N 1
ATOM 1680 C CA . LEU A 1 204 ? 9.053 -8.036 14.801 1.00 76.12 204 LEU A CA 1
ATOM 1681 C C . LEU A 1 204 ? 8.500 -7.338 16.047 1.00 76.12 204 LEU A C 1
ATOM 1683 O O . LEU A 1 204 ? 8.112 -8.008 17.001 1.00 76.12 204 LEU A O 1
ATOM 1687 N N . ALA A 1 205 ? 8.401 -6.008 16.021 1.00 72.44 205 ALA A N 1
ATOM 1688 C CA . ALA A 1 205 ? 7.834 -5.225 17.115 1.00 72.44 205 ALA A CA 1
ATOM 1689 C C . ALA A 1 205 ? 6.407 -5.677 17.465 1.00 72.44 205 ALA A C 1
ATOM 1691 O O . ALA A 1 205 ? 6.097 -5.914 18.632 1.00 72.44 205 ALA A O 1
ATOM 1692 N N . MET A 1 206 ? 5.552 -5.874 16.457 1.00 69.62 206 MET A N 1
ATOM 1693 C CA . MET A 1 206 ? 4.202 -6.411 16.649 1.00 69.62 206 MET A CA 1
ATOM 1694 C C . MET A 1 206 ? 4.217 -7.822 17.248 1.00 69.62 206 MET A C 1
ATOM 1696 O O . MET A 1 206 ? 3.424 -8.111 18.146 1.00 69.62 206 MET A O 1
ATOM 1700 N N . CYS A 1 207 ? 5.127 -8.695 16.808 1.00 72.62 207 CYS A N 1
ATOM 1701 C CA . CYS A 1 207 ? 5.270 -10.045 17.360 1.00 72.62 207 CYS A CA 1
ATOM 1702 C C . CYS A 1 207 ? 5.686 -10.016 18.838 1.00 72.62 207 CYS A C 1
ATOM 1704 O O . CYS A 1 207 ? 5.123 -10.756 19.643 1.00 72.62 207 CYS A O 1
ATOM 1706 N N . VAL A 1 208 ? 6.607 -9.122 19.212 1.00 75.75 208 VAL A N 1
ATOM 1707 C CA . VAL A 1 208 ? 7.025 -8.904 20.606 1.00 75.75 208 VAL A CA 1
ATOM 1708 C C . VAL A 1 208 ? 5.862 -8.380 21.451 1.00 75.75 208 VAL A C 1
ATOM 1710 O O . VAL A 1 208 ? 5.643 -8.875 22.556 1.00 75.75 208 VAL A O 1
ATOM 1713 N N . ILE A 1 209 ? 5.069 -7.437 20.929 1.00 70.44 209 ILE A N 1
ATOM 1714 C CA . ILE A 1 209 ? 3.864 -6.932 21.607 1.00 70.44 209 ILE A CA 1
ATOM 1715 C C . ILE A 1 209 ? 2.889 -8.079 21.903 1.00 70.44 209 ILE A C 1
ATOM 1717 O O . ILE A 1 209 ? 2.426 -8.211 23.038 1.00 70.44 209 ILE A O 1
ATOM 1721 N N . PHE A 1 210 ? 2.588 -8.929 20.914 1.00 66.69 210 PHE A N 1
ATOM 1722 C CA . PHE A 1 210 ? 1.685 -10.068 21.104 1.00 66.69 210 PHE A CA 1
ATOM 1723 C C . PHE A 1 210 ? 2.244 -11.107 22.075 1.00 66.69 210 PHE A C 1
ATOM 1725 O O . PHE A 1 210 ? 1.501 -11.595 22.929 1.00 66.69 210 PHE A O 1
ATOM 1732 N N . TYR A 1 211 ? 3.540 -11.403 21.982 1.00 74.56 211 TYR A N 1
ATOM 1733 C CA . TYR A 1 211 ? 4.219 -12.308 22.899 1.00 74.56 211 TYR A CA 1
ATOM 1734 C C . TYR A 1 211 ? 4.111 -11.815 24.344 1.00 74.56 211 TYR A C 1
ATOM 1736 O O . TYR A 1 211 ? 3.636 -12.547 25.211 1.00 74.56 211 TYR A O 1
ATOM 1744 N N . LEU A 1 212 ? 4.466 -10.554 24.606 1.00 74.44 212 LEU A N 1
ATOM 1745 C CA . LEU A 1 212 ? 4.375 -9.969 25.943 1.00 74.44 212 LEU A CA 1
ATOM 1746 C C . LEU A 1 212 ? 2.932 -9.956 26.453 1.00 74.44 212 LEU A C 1
ATOM 1748 O O . LEU A 1 212 ? 2.690 -10.325 27.597 1.00 74.44 212 LEU A O 1
ATOM 1752 N N . ALA A 1 213 ? 1.963 -9.595 25.608 1.00 72.38 213 ALA A N 1
ATOM 1753 C CA . ALA A 1 213 ? 0.556 -9.543 25.999 1.00 72.38 213 ALA A CA 1
ATOM 1754 C C . ALA A 1 213 ? -0.022 -10.911 26.401 1.00 72.38 213 ALA A C 1
ATOM 1756 O O . ALA A 1 213 ? -0.909 -10.969 27.253 1.00 72.38 213 ALA A O 1
ATOM 1757 N N . ILE A 1 214 ? 0.448 -11.998 25.784 1.00 70.62 214 ILE A N 1
ATOM 1758 C CA . ILE A 1 214 ? -0.119 -13.344 25.956 1.00 70.62 214 ILE A CA 1
ATOM 1759 C C . ILE A 1 214 ? 0.682 -14.178 26.956 1.00 70.62 214 ILE A C 1
ATOM 1761 O O . ILE A 1 214 ? 0.089 -14.842 27.802 1.00 70.62 214 ILE A O 1
ATOM 1765 N N . VAL A 1 215 ? 2.012 -14.155 26.865 1.00 76.75 215 VAL A N 1
ATOM 1766 C CA . VAL A 1 215 ? 2.902 -14.985 27.691 1.00 76.75 215 VAL A CA 1
ATOM 1767 C C . VAL A 1 215 ? 3.199 -14.316 29.032 1.00 76.75 215 VAL A C 1
ATOM 1769 O O . VAL A 1 215 ? 3.247 -14.989 30.059 1.00 76.75 215 VAL A O 1
ATOM 1772 N N . HIS A 1 216 ? 3.338 -12.987 29.048 1.00 76.50 216 HIS A N 1
ATOM 1773 C CA . HIS A 1 216 ? 3.704 -12.220 30.243 1.00 76.50 216 HIS A CA 1
ATOM 1774 C C . HIS A 1 216 ? 2.742 -11.043 30.492 1.00 76.50 216 HIS A C 1
ATOM 1776 O O . HIS A 1 216 ? 3.155 -9.878 30.466 1.00 76.50 216 HIS A O 1
ATOM 1782 N N . PRO A 1 217 ? 1.453 -11.315 30.779 1.00 72.12 217 PRO A N 1
ATOM 1783 C CA . PRO A 1 217 ? 0.421 -10.282 30.873 1.00 72.12 217 PRO A CA 1
ATOM 1784 C C . PRO A 1 217 ? 0.701 -9.250 31.972 1.00 72.12 217 PRO A C 1
ATOM 1786 O O . PRO A 1 217 ? 0.349 -8.086 31.808 1.00 72.12 217 PRO A O 1
ATOM 1789 N N . VAL A 1 218 ? 1.370 -9.641 33.064 1.00 77.69 218 VAL A N 1
ATOM 1790 C CA . VAL A 1 218 ? 1.783 -8.721 34.138 1.00 77.69 218 VAL A CA 1
ATOM 1791 C C . VAL A 1 218 ? 2.807 -7.715 33.614 1.00 77.69 218 VAL A C 1
ATOM 1793 O O . VAL A 1 218 ? 2.612 -6.514 33.763 1.00 77.69 218 VAL A O 1
ATOM 1796 N N . THR A 1 219 ? 3.843 -8.181 32.913 1.00 76.62 219 THR A N 1
ATOM 1797 C CA . THR A 1 219 ? 4.859 -7.320 32.291 1.00 76.62 219 THR A CA 1
ATOM 1798 C C . THR A 1 219 ? 4.242 -6.400 31.242 1.00 76.62 219 THR A C 1
ATOM 1800 O O . THR A 1 219 ? 4.541 -5.209 31.217 1.00 76.62 219 THR A O 1
ATOM 1803 N N . TYR A 1 220 ? 3.328 -6.921 30.416 1.00 73.88 220 TYR A N 1
ATOM 1804 C CA . TYR A 1 220 ? 2.597 -6.118 29.435 1.00 73.88 220 TYR A CA 1
ATOM 1805 C C . TYR A 1 220 ? 1.732 -5.038 30.095 1.00 73.88 220 TYR A C 1
ATOM 1807 O O . TYR A 1 220 ? 1.742 -3.889 29.654 1.00 73.88 220 TYR A O 1
ATOM 1815 N N . MET A 1 221 ? 1.000 -5.379 31.159 1.00 71.62 221 MET A N 1
ATOM 1816 C CA . MET A 1 221 ? 0.164 -4.423 31.885 1.00 71.62 221 MET A CA 1
ATOM 1817 C C . MET A 1 221 ? 1.013 -3.339 32.543 1.00 71.62 221 MET A C 1
ATOM 1819 O O . MET A 1 221 ? 0.690 -2.170 32.380 1.00 71.62 221 MET A O 1
ATOM 1823 N N . THR A 1 222 ? 2.130 -3.690 33.184 1.00 75.69 222 THR A N 1
ATOM 1824 C CA . THR A 1 222 ? 3.057 -2.717 33.783 1.00 75.69 222 THR A CA 1
ATOM 1825 C C . THR A 1 222 ? 3.696 -1.805 32.731 1.00 75.69 222 THR A C 1
ATOM 1827 O O . THR A 1 222 ? 3.723 -0.588 32.914 1.00 75.69 222 THR A O 1
ATOM 1830 N N . ALA A 1 223 ? 4.138 -2.361 31.596 1.00 66.44 223 ALA A N 1
ATOM 1831 C CA . ALA A 1 223 ? 4.701 -1.591 30.483 1.00 66.44 223 ALA A CA 1
ATOM 1832 C C . ALA A 1 223 ? 3.675 -0.627 29.866 1.00 66.44 223 ALA A C 1
ATOM 1834 O O . ALA A 1 223 ? 3.997 0.508 29.520 1.00 66.44 223 ALA A O 1
ATOM 1835 N N . LYS A 1 224 ? 2.413 -1.055 29.775 1.00 63.03 224 LYS A N 1
ATOM 1836 C CA . LYS A 1 224 ? 1.302 -0.242 29.274 1.00 63.03 224 LYS A CA 1
ATOM 1837 C C . LYS A 1 224 ? 0.971 0.951 30.176 1.00 63.03 224 LYS A C 1
ATOM 1839 O O . LYS A 1 224 ? 0.476 1.954 29.665 1.00 63.03 224 LYS A O 1
ATOM 1844 N N . THR A 1 225 ? 1.212 0.848 31.482 1.00 62.50 225 THR A N 1
ATOM 1845 C CA . THR A 1 225 ? 0.936 1.925 32.447 1.00 62.50 225 THR A CA 1
ATOM 1846 C C . THR A 1 225 ? 1.986 3.035 32.404 1.00 62.50 225 THR A C 1
ATOM 1848 O O . THR A 1 225 ? 1.660 4.180 32.697 1.00 62.50 225 THR A O 1
ATOM 1851 N N . TRP A 1 226 ? 3.233 2.714 32.046 1.00 51.81 226 TRP A N 1
ATOM 1852 C CA . TRP A 1 226 ? 4.372 3.615 32.253 1.00 51.81 226 TRP A CA 1
ATOM 1853 C C . TRP A 1 226 ? 4.619 4.618 31.129 1.00 51.81 226 TRP A C 1
ATOM 1855 O O . TRP A 1 226 ? 5.085 5.724 31.382 1.00 51.81 226 TRP A O 1
ATOM 1865 N N . LEU A 1 227 ? 4.286 4.274 29.890 1.00 50.59 227 LEU A N 1
ATOM 1866 C CA . LEU A 1 227 ? 4.309 5.206 28.771 1.00 50.59 227 LEU A CA 1
ATOM 1867 C C . LEU A 1 227 ? 3.579 4.556 27.604 1.00 50.59 227 LEU A C 1
ATOM 1869 O O . LEU A 1 227 ? 3.407 3.340 27.547 1.00 50.59 227 LEU A O 1
ATOM 1873 N N . HIS A 1 228 ? 3.194 5.366 26.632 1.00 66.44 228 HIS A N 1
ATOM 1874 C CA . HIS A 1 228 ? 2.790 4.958 25.292 1.00 66.44 228 HIS A CA 1
ATOM 1875 C C . HIS A 1 228 ? 3.936 4.227 24.543 1.00 66.44 228 HIS A C 1
ATOM 1877 O O . HIS A 1 228 ? 4.339 4.627 23.462 1.00 66.44 228 HIS A O 1
ATOM 1883 N N . TRP A 1 229 ? 4.486 3.150 25.107 1.00 64.06 229 TRP A N 1
ATOM 1884 C CA . TRP A 1 229 ? 5.681 2.437 24.651 1.00 64.06 229 TRP A CA 1
ATOM 1885 C C . TRP A 1 229 ? 5.537 1.875 23.233 1.00 64.06 229 TRP A C 1
ATOM 1887 O O . TRP A 1 229 ? 6.509 1.856 22.487 1.00 64.06 229 TRP A O 1
ATOM 1897 N N . GLU A 1 230 ? 4.316 1.510 22.826 1.00 67.44 230 GLU A N 1
ATOM 1898 C CA . GLU A 1 230 ? 3.981 1.135 21.444 1.00 67.44 230 GLU A CA 1
ATOM 1899 C C . GLU A 1 230 ? 4.428 2.228 20.455 1.00 67.44 230 GLU A C 1
ATOM 1901 O O . GLU A 1 230 ? 4.978 1.940 19.397 1.00 67.44 230 GLU A O 1
ATOM 1906 N N . TRP A 1 231 ? 4.275 3.497 20.835 1.00 64.81 231 TRP A N 1
ATOM 1907 C CA . TRP A 1 231 ? 4.679 4.648 20.035 1.00 64.81 231 TRP A CA 1
ATOM 1908 C C . TRP A 1 231 ? 6.176 4.873 20.038 1.00 64.81 231 TRP A C 1
ATOM 1910 O O . TRP A 1 231 ? 6.733 5.251 19.016 1.00 64.81 231 TRP A O 1
ATOM 1920 N N . LEU A 1 232 ? 6.828 4.625 21.171 1.00 72.19 232 LEU A N 1
ATOM 1921 C CA . LEU A 1 232 ? 8.278 4.703 21.274 1.00 72.19 232 LEU A CA 1
ATOM 1922 C C . LEU A 1 232 ? 8.919 3.653 20.359 1.00 72.19 232 LEU A C 1
ATOM 1924 O O . LEU A 1 232 ? 9.794 3.991 19.571 1.00 72.19 232 LEU A O 1
ATOM 1928 N N . VAL A 1 233 ? 8.422 2.412 20.384 1.00 67.94 233 VAL A N 1
ATOM 1929 C CA . VAL A 1 233 ? 8.885 1.332 19.499 1.00 67.94 233 VAL A CA 1
ATOM 1930 C C . VAL A 1 233 ? 8.647 1.678 18.029 1.00 67.94 233 VAL A C 1
ATOM 1932 O O . VAL A 1 233 ? 9.536 1.482 17.204 1.00 67.94 233 VAL A O 1
ATOM 1935 N N . VAL A 1 234 ? 7.483 2.242 17.692 1.00 64.44 234 VAL A N 1
ATOM 1936 C CA . VAL A 1 234 ? 7.188 2.673 16.318 1.00 64.44 234 VAL A CA 1
ATOM 1937 C C . VAL A 1 234 ? 8.116 3.805 15.869 1.00 64.44 234 VAL A C 1
ATOM 1939 O O . VAL A 1 234 ? 8.677 3.736 14.777 1.00 64.44 234 VAL A O 1
ATOM 1942 N N . SER A 1 235 ? 8.313 4.828 16.702 1.00 68.00 235 SER A N 1
ATOM 1943 C CA . SER A 1 235 ? 9.191 5.964 16.403 1.00 68.00 235 SER A CA 1
ATOM 1944 C C . SER A 1 235 ? 10.649 5.534 16.259 1.00 68.00 235 SER A C 1
ATOM 1946 O O . SER A 1 235 ? 11.304 5.933 15.300 1.00 68.00 235 SER A O 1
ATOM 1948 N N . LEU A 1 236 ? 11.147 4.673 17.151 1.00 74.31 236 LEU A N 1
ATOM 1949 C CA . LEU A 1 236 ? 12.495 4.111 17.045 1.00 74.31 236 LEU A CA 1
ATOM 1950 C C . LEU A 1 236 ? 12.655 3.247 15.792 1.00 74.31 236 LEU A C 1
ATOM 1952 O O . LEU A 1 236 ? 13.670 3.359 15.111 1.00 74.31 236 LEU A O 1
ATOM 1956 N N . GLY A 1 237 ? 11.647 2.438 15.450 1.00 70.38 237 GLY A N 1
ATOM 1957 C CA . GLY A 1 237 ? 11.643 1.652 14.216 1.00 70.38 237 GLY A CA 1
ATOM 1958 C C . GLY A 1 237 ? 11.765 2.529 12.967 1.00 70.38 237 GLY A C 1
ATOM 1959 O O . GLY A 1 237 ? 12.527 2.203 12.060 1.00 70.38 237 GLY A O 1
ATOM 1960 N N . TRP A 1 238 ? 11.083 3.678 12.946 1.00 65.50 238 TRP A N 1
ATOM 1961 C CA . TRP A 1 238 ? 11.205 4.664 11.869 1.00 65.50 238 TRP A CA 1
ATOM 1962 C C . TRP A 1 238 ? 12.565 5.357 11.833 1.00 65.50 238 TRP A C 1
ATOM 1964 O O . TRP A 1 238 ? 13.141 5.461 10.754 1.00 65.50 238 TRP A O 1
ATOM 1974 N N . ILE A 1 239 ? 13.079 5.816 12.979 1.00 72.00 239 ILE A N 1
ATOM 1975 C CA . ILE A 1 239 ? 14.402 6.458 13.064 1.00 72.00 239 ILE A CA 1
ATOM 1976 C C . ILE A 1 239 ? 15.470 5.500 12.542 1.00 72.00 239 ILE A C 1
ATOM 1978 O O . ILE A 1 239 ? 16.290 5.886 11.715 1.00 72.00 239 ILE A O 1
ATOM 1982 N N . TYR A 1 240 ? 15.413 4.238 12.966 1.00 71.31 240 TYR A N 1
ATOM 1983 C CA . TYR A 1 240 ? 16.323 3.204 12.499 1.00 71.31 240 TYR A CA 1
ATOM 1984 C C . TYR A 1 240 ? 16.180 2.951 10.996 1.00 71.31 240 TYR A C 1
ATOM 1986 O O . TYR A 1 240 ? 17.174 2.989 10.279 1.00 71.31 240 TYR A O 1
ATOM 1994 N N . ALA A 1 241 ? 14.958 2.745 10.491 1.00 65.38 241 ALA A N 1
ATOM 1995 C 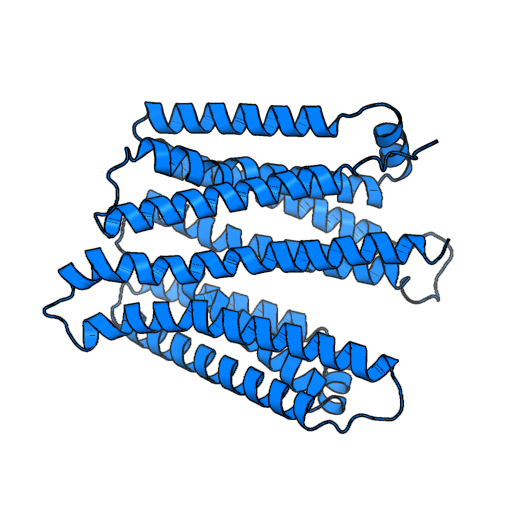CA . ALA A 1 241 ? 14.737 2.513 9.065 1.00 65.38 241 ALA A CA 1
ATOM 1996 C C . ALA A 1 241 ? 15.244 3.685 8.209 1.00 65.38 241 ALA A C 1
ATOM 1998 O O . ALA A 1 241 ? 15.907 3.467 7.199 1.00 65.38 241 ALA A O 1
ATOM 1999 N N . MET A 1 242 ? 14.982 4.924 8.632 1.00 65.25 242 MET A N 1
ATOM 2000 C CA . MET A 1 242 ? 15.483 6.120 7.954 1.00 65.25 242 MET A CA 1
ATOM 2001 C C . MET A 1 242 ? 17.006 6.213 8.015 1.00 65.25 242 MET A C 1
ATOM 2003 O O . MET A 1 242 ? 17.619 6.487 6.992 1.00 65.25 242 MET A O 1
ATOM 2007 N N . ALA A 1 243 ? 17.625 5.941 9.166 1.00 69.81 243 ALA A N 1
ATOM 2008 C CA . ALA A 1 243 ? 19.079 5.946 9.306 1.00 69.81 243 ALA A CA 1
ATOM 2009 C C . ALA A 1 243 ? 19.745 4.904 8.396 1.00 69.81 243 ALA A C 1
ATOM 2011 O O . ALA A 1 243 ? 20.721 5.217 7.721 1.00 69.81 243 ALA A O 1
ATOM 2012 N N . VAL A 1 244 ? 19.180 3.695 8.323 1.00 65.12 244 VAL A N 1
ATOM 2013 C CA . VAL A 1 244 ? 19.640 2.640 7.412 1.00 65.12 244 VAL A CA 1
ATOM 2014 C C . VAL A 1 244 ? 19.504 3.093 5.958 1.00 65.12 244 VAL A C 1
ATOM 2016 O O . VAL A 1 244 ? 20.462 2.980 5.208 1.00 65.12 244 VAL A O 1
ATOM 2019 N N . ASN A 1 245 ? 18.367 3.676 5.567 1.00 60.62 245 ASN A N 1
ATOM 2020 C CA . ASN A 1 245 ? 18.173 4.177 4.203 1.00 60.62 245 ASN A CA 1
ATOM 2021 C C . ASN A 1 245 ? 19.135 5.331 3.860 1.00 60.62 245 ASN A C 1
ATOM 2023 O O . ASN A 1 245 ? 19.670 5.364 2.761 1.00 60.62 245 ASN A O 1
ATOM 2027 N N . 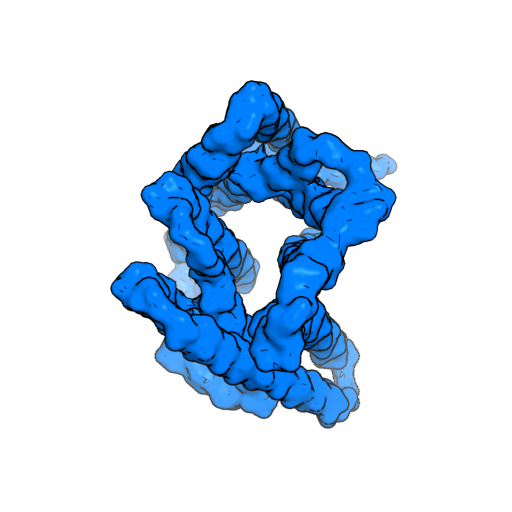VAL A 1 246 ? 19.404 6.252 4.792 1.00 66.06 246 VAL A N 1
ATOM 2028 C CA . VAL A 1 246 ? 20.411 7.314 4.605 1.00 66.06 246 VAL A CA 1
ATOM 2029 C C . VAL A 1 246 ? 21.807 6.718 4.436 1.00 66.06 246 VAL A C 1
ATOM 2031 O O . VAL A 1 246 ? 22.542 7.142 3.549 1.00 66.06 246 VAL A O 1
ATOM 2034 N N . ALA A 1 247 ? 22.155 5.702 5.227 1.00 65.00 247 ALA A N 1
ATOM 2035 C CA . ALA A 1 247 ? 23.432 5.012 5.102 1.00 65.00 247 ALA A CA 1
ATOM 2036 C C . ALA A 1 247 ? 23.590 4.311 3.739 1.00 65.00 247 ALA A C 1
ATOM 2038 O O . ALA A 1 247 ? 24.676 4.373 3.173 1.00 65.00 247 ALA A O 1
ATOM 2039 N N . VAL A 1 248 ? 22.523 3.714 3.186 1.00 58.50 248 VAL A N 1
ATOM 2040 C CA . VAL A 1 248 ? 22.520 3.137 1.821 1.00 58.50 248 VAL A CA 1
ATOM 2041 C C . VAL A 1 248 ? 22.908 4.178 0.786 1.00 58.50 248 VAL A C 1
ATOM 2043 O O . VAL A 1 248 ? 23.789 3.937 -0.032 1.00 58.50 248 VAL A O 1
ATOM 2046 N N . ILE A 1 249 ? 22.249 5.336 0.843 1.00 56.28 249 ILE A N 1
ATOM 2047 C CA . ILE A 1 249 ? 22.405 6.406 -0.145 1.00 56.28 249 ILE A CA 1
ATOM 2048 C C . ILE A 1 249 ? 23.820 6.977 -0.101 1.00 56.28 249 ILE A C 1
ATOM 2050 O O . ILE A 1 249 ? 24.406 7.256 -1.137 1.00 56.28 249 ILE A O 1
ATOM 2054 N N . VAL A 1 250 ? 24.361 7.179 1.102 1.00 66.06 250 VAL A N 1
ATOM 2055 C CA . VAL A 1 250 ? 25.657 7.844 1.284 1.00 66.06 250 VAL A CA 1
ATOM 2056 C C . VAL A 1 250 ? 26.824 6.925 0.939 1.00 66.06 250 VAL A C 1
ATOM 2058 O O . VAL A 1 250 ? 27.865 7.412 0.506 1.00 66.06 250 VAL A O 1
ATOM 2061 N N . HIS A 1 251 ? 26.683 5.619 1.167 1.00 61.81 251 HIS A N 1
ATOM 2062 C CA . HIS A 1 251 ? 27.826 4.721 1.119 1.00 61.81 251 HIS A CA 1
ATOM 2063 C C . HIS A 1 251 ? 27.966 3.898 -0.166 1.00 61.81 251 HIS A C 1
ATOM 2065 O O . HIS A 1 251 ? 29.035 3.339 -0.311 1.00 61.81 251 HIS A O 1
ATOM 2071 N N . GLU A 1 252 ? 26.999 3.825 -1.095 1.00 58.97 252 GLU A N 1
ATOM 2072 C CA . GLU A 1 252 ? 27.140 3.094 -2.388 1.00 58.97 252 GLU A CA 1
ATOM 2073 C C . GLU A 1 252 ? 27.825 1.701 -2.268 1.00 58.97 252 GLU A C 1
ATOM 2075 O O . GLU A 1 252 ? 28.668 1.322 -3.079 1.00 58.97 252 GLU A O 1
ATOM 2080 N N . ILE A 1 253 ? 27.536 0.931 -1.210 1.00 53.66 253 ILE A N 1
ATOM 2081 C CA . ILE A 1 253 ? 28.410 -0.177 -0.780 1.00 53.66 253 ILE A CA 1
ATOM 2082 C C . ILE A 1 253 ? 27.695 -1.544 -0.764 1.00 53.66 253 ILE A C 1
ATOM 2084 O O . ILE A 1 253 ? 26.651 -1.716 -0.142 1.00 53.66 253 ILE A O 1
ATOM 2088 N N . SER A 1 254 ? 28.376 -2.561 -1.309 1.00 56.91 254 SER A N 1
ATOM 2089 C CA . SER A 1 254 ? 28.063 -4.007 -1.279 1.00 56.91 254 SER A CA 1
ATOM 2090 C C . SER A 1 254 ? 28.011 -4.654 0.120 1.00 56.91 254 SER A C 1
ATOM 2092 O O . SER A 1 254 ? 27.412 -5.710 0.309 1.00 56.91 254 SER A O 1
ATOM 2094 N N . ILE A 1 255 ? 28.591 -4.017 1.144 1.00 55.69 255 ILE A N 1
ATOM 2095 C CA . ILE A 1 255 ? 28.424 -4.394 2.564 1.00 55.69 255 ILE A CA 1
ATOM 2096 C C . ILE A 1 255 ? 26.966 -4.186 2.999 1.00 55.69 255 ILE A C 1
ATOM 2098 O O . ILE A 1 255 ? 26.507 -4.841 3.937 1.00 55.69 255 ILE A O 1
ATOM 2102 N N . PHE A 1 256 ? 26.217 -3.316 2.309 1.00 54.41 256 PHE A N 1
ATOM 2103 C CA . PHE A 1 256 ? 24.801 -3.133 2.574 1.00 54.41 256 PHE A CA 1
ATOM 2104 C C . PHE A 1 256 ? 24.016 -4.408 2.309 1.00 54.41 256 PHE A C 1
ATOM 2106 O O . PHE A 1 256 ? 23.254 -4.788 3.185 1.00 54.41 256 PHE A O 1
ATOM 2113 N N . ASP A 1 257 ? 24.262 -5.124 1.211 1.00 58.19 257 ASP A N 1
ATOM 2114 C CA . ASP A 1 257 ? 23.574 -6.391 0.947 1.00 58.19 257 ASP A CA 1
ATOM 2115 C C . ASP A 1 257 ? 23.814 -7.388 2.073 1.00 58.19 257 ASP A C 1
ATOM 2117 O O . ASP A 1 257 ? 22.868 -8.015 2.536 1.00 58.19 257 ASP A O 1
ATOM 2121 N N . LEU A 1 258 ? 25.040 -7.470 2.602 1.00 58.25 258 LEU A N 1
ATOM 2122 C CA . LEU A 1 258 ? 25.374 -8.347 3.723 1.00 58.25 258 LEU A CA 1
ATOM 2123 C C . LEU A 1 258 ? 24.696 -7.907 5.030 1.00 58.25 258 LEU A C 1
ATOM 2125 O O . LEU A 1 258 ? 24.079 -8.726 5.708 1.00 58.25 258 LEU A O 1
ATOM 2129 N N . ILE A 1 259 ? 24.786 -6.627 5.401 1.00 60.19 259 ILE A N 1
ATOM 2130 C CA . ILE A 1 259 ? 24.185 -6.091 6.635 1.00 60.19 259 ILE A CA 1
ATOM 2131 C C . ILE A 1 259 ? 22.657 -6.154 6.560 1.00 60.19 259 ILE A C 1
ATOM 2133 O O . ILE A 1 259 ? 22.004 -6.546 7.526 1.00 60.19 259 ILE A O 1
ATOM 2137 N N . PHE A 1 260 ? 22.088 -5.811 5.410 1.00 64.00 260 PHE A N 1
ATOM 2138 C CA . PHE A 1 260 ? 20.667 -5.868 5.115 1.00 64.00 260 PHE A CA 1
ATOM 2139 C C . PHE A 1 260 ? 20.156 -7.304 5.200 1.00 64.00 260 PHE A C 1
ATOM 2141 O O . PHE A 1 260 ? 19.230 -7.570 5.962 1.00 64.00 260 PHE A O 1
ATOM 2148 N N . THR A 1 261 ? 20.823 -8.239 4.523 1.00 63.38 261 THR A N 1
ATOM 2149 C CA . THR A 1 261 ? 20.607 -9.689 4.616 1.00 63.38 261 THR A CA 1
ATOM 2150 C C . THR A 1 261 ? 20.632 -10.123 6.080 1.00 63.38 261 THR A C 1
ATOM 2152 O O . THR A 1 261 ? 19.634 -10.627 6.589 1.00 63.38 261 THR A O 1
ATOM 2155 N N . VAL A 1 262 ? 21.708 -9.842 6.820 1.00 64.88 262 VAL A N 1
ATOM 2156 C CA . VAL A 1 262 ? 21.875 -10.255 8.224 1.00 64.88 262 VAL A CA 1
ATOM 2157 C C . VAL A 1 262 ? 20.797 -9.664 9.142 1.00 64.88 262 VAL A C 1
ATOM 2159 O O . VAL A 1 262 ? 20.226 -10.386 9.960 1.00 64.88 262 VAL A O 1
ATOM 2162 N N . LEU A 1 263 ? 20.467 -8.378 9.026 1.00 65.81 263 LEU A N 1
ATOM 2163 C CA . LEU A 1 263 ? 19.417 -7.736 9.829 1.00 65.81 263 LEU A CA 1
ATOM 2164 C C . LEU A 1 263 ? 18.023 -8.263 9.478 1.00 65.81 263 LEU A C 1
ATOM 2166 O O . LEU A 1 263 ? 17.199 -8.512 10.365 1.00 65.81 263 LEU A O 1
ATOM 2170 N N . PHE A 1 264 ? 17.761 -8.474 8.192 1.00 68.50 264 PHE A N 1
ATOM 2171 C CA . PHE A 1 264 ? 16.521 -9.050 7.694 1.00 68.50 264 PHE A CA 1
ATOM 2172 C C . PHE A 1 264 ? 16.340 -10.487 8.201 1.00 68.50 264 PHE A C 1
ATOM 2174 O O . PHE A 1 264 ? 15.272 -10.817 8.717 1.00 68.50 264 PHE A O 1
ATOM 2181 N N . TYR A 1 265 ? 17.394 -11.312 8.177 1.00 70.31 265 TYR A N 1
ATOM 2182 C CA . TYR A 1 265 ? 17.382 -12.659 8.758 1.00 70.31 265 TYR A CA 1
ATOM 2183 C C . TYR A 1 265 ? 17.113 -12.633 10.253 1.00 70.31 265 TYR A C 1
ATOM 2185 O O . TYR A 1 265 ? 16.190 -13.301 10.721 1.00 70.31 265 TYR A O 1
ATOM 2193 N N . ASN A 1 266 ? 17.880 -11.846 11.008 1.00 72.81 266 ASN A N 1
ATOM 2194 C CA . ASN A 1 266 ? 17.748 -11.798 12.461 1.00 72.81 266 ASN A CA 1
ATOM 2195 C C . ASN A 1 266 ? 16.337 -11.370 12.885 1.00 72.81 266 ASN A C 1
ATOM 2197 O O . ASN A 1 266 ? 15.722 -12.003 13.744 1.00 72.81 266 ASN A O 1
ATOM 2201 N N . THR A 1 267 ? 15.775 -10.344 12.241 1.00 74.81 267 THR A N 1
ATOM 2202 C CA . THR A 1 267 ? 14.416 -9.874 12.552 1.00 74.81 267 THR A CA 1
ATOM 2203 C C . THR A 1 267 ? 13.336 -10.883 12.156 1.00 74.81 267 THR A C 1
ATOM 2205 O O . THR A 1 267 ? 12.363 -11.070 12.895 1.00 74.81 267 THR A O 1
ATOM 2208 N N . TYR A 1 268 ? 13.512 -11.584 11.037 1.00 78.81 268 TYR A N 1
ATOM 2209 C CA . TYR A 1 268 ? 12.594 -12.619 10.571 1.00 78.81 268 TYR A CA 1
ATOM 2210 C C . TYR A 1 268 ? 12.585 -13.865 11.471 1.00 78.81 268 TYR A C 1
ATOM 2212 O O . TYR A 1 268 ? 11.514 -14.301 11.905 1.00 78.81 268 TYR A O 1
ATOM 2220 N N . PHE A 1 269 ? 13.758 -14.406 11.812 1.00 80.25 269 PHE A N 1
ATOM 2221 C CA . PHE A 1 269 ? 13.873 -15.575 12.689 1.00 80.25 269 PHE A CA 1
ATOM 2222 C C . PHE A 1 269 ? 13.283 -15.300 14.072 1.00 80.25 269 PHE A C 1
ATOM 2224 O O . PHE A 1 269 ? 12.501 -16.107 14.584 1.00 80.25 269 PHE A O 1
ATOM 2231 N N . LEU A 1 270 ? 13.575 -14.127 14.643 1.00 79.94 270 LEU A N 1
ATOM 2232 C CA . LEU A 1 270 ? 12.973 -13.697 15.904 1.00 79.94 270 LEU A CA 1
ATOM 2233 C C . LEU A 1 270 ? 11.446 -13.575 15.789 1.00 79.94 270 LEU A C 1
ATOM 2235 O O . LEU A 1 270 ? 10.723 -14.017 16.682 1.00 79.94 270 LEU A O 1
ATOM 2239 N N . SER A 1 271 ? 10.930 -13.046 14.675 1.00 77.75 271 SER A N 1
ATOM 2240 C CA . SER A 1 271 ? 9.483 -12.931 14.445 1.00 77.75 271 SER A CA 1
ATOM 2241 C C . SER A 1 271 ? 8.793 -14.298 14.420 1.00 77.75 271 SER A C 1
ATOM 2243 O O . SER A 1 271 ? 7.752 -14.473 15.057 1.00 77.75 271 SER A O 1
ATOM 2245 N N . ILE A 1 272 ? 9.367 -15.295 13.737 1.00 79.19 272 ILE A N 1
ATOM 2246 C CA . ILE A 1 272 ? 8.842 -16.671 13.746 1.00 79.19 272 ILE A CA 1
ATOM 2247 C C . ILE A 1 272 ? 8.877 -17.250 15.155 1.00 79.19 272 ILE A C 1
ATOM 2249 O O . ILE A 1 272 ? 7.872 -17.800 15.612 1.00 79.19 272 ILE A O 1
ATOM 2253 N N . PHE A 1 273 ? 10.002 -17.093 15.854 1.00 85.12 273 PHE A N 1
ATOM 2254 C CA . PHE A 1 273 ? 10.165 -17.584 17.216 1.00 85.12 273 PHE A CA 1
ATOM 2255 C C . PHE A 1 273 ? 9.068 -17.044 18.145 1.00 85.12 273 PHE A C 1
ATOM 2257 O O . PHE A 1 273 ? 8.375 -17.827 18.798 1.00 85.12 273 PHE A O 1
ATOM 2264 N N . PHE A 1 274 ? 8.829 -15.727 18.138 1.00 76.00 274 PHE A N 1
ATOM 2265 C CA . PHE A 1 274 ? 7.785 -15.110 18.958 1.00 76.00 274 PHE A CA 1
ATOM 2266 C C . PHE A 1 274 ? 6.377 -15.582 18.583 1.00 76.00 274 PHE A C 1
ATOM 2268 O O . PHE A 1 274 ? 5.573 -15.856 19.477 1.00 76.00 274 PHE A O 1
ATOM 2275 N N . ASN A 1 275 ? 6.062 -15.737 17.293 1.00 73.50 275 ASN A N 1
ATOM 2276 C CA . ASN A 1 275 ? 4.758 -16.258 16.869 1.00 73.50 275 ASN A CA 1
ATOM 2277 C C . ASN A 1 275 ? 4.545 -17.709 17.320 1.00 73.50 275 ASN A C 1
ATOM 2279 O O . ASN A 1 275 ? 3.484 -18.027 17.854 1.00 73.50 275 ASN A O 1
ATOM 2283 N N . ILE A 1 276 ? 5.548 -18.582 17.168 1.00 80.00 276 ILE A N 1
ATOM 2284 C CA . ILE A 1 276 ? 5.471 -19.979 17.621 1.00 80.00 276 ILE A CA 1
ATOM 2285 C C . ILE A 1 276 ? 5.325 -20.039 19.143 1.00 80.00 276 ILE A C 1
ATOM 2287 O O . ILE A 1 276 ? 4.473 -20.773 19.643 1.00 80.00 276 ILE A O 1
ATOM 2291 N N . ALA A 1 277 ? 6.109 -19.254 19.886 1.00 79.25 277 ALA A N 1
ATOM 2292 C CA . ALA A 1 277 ? 6.017 -19.194 21.342 1.00 79.25 277 ALA A CA 1
ATOM 2293 C C . ALA A 1 277 ? 4.624 -18.728 21.800 1.00 79.25 277 ALA A C 1
ATOM 2295 O O . ALA A 1 277 ? 4.025 -19.326 22.695 1.00 79.25 277 ALA A O 1
ATOM 2296 N N . THR A 1 278 ? 4.062 -17.728 21.119 1.00 74.50 278 THR A N 1
ATOM 2297 C CA . THR A 1 278 ? 2.711 -17.222 21.388 1.00 74.50 278 THR A CA 1
ATOM 2298 C C . THR A 1 278 ? 1.633 -18.263 21.063 1.00 74.50 278 THR A C 1
ATOM 2300 O O . THR A 1 278 ? 0.706 -18.457 21.850 1.00 74.50 278 THR A O 1
ATOM 2303 N N . LEU A 1 279 ? 1.753 -18.981 19.939 1.00 73.81 279 LEU A N 1
ATOM 2304 C CA . LEU A 1 279 ? 0.841 -20.074 19.581 1.00 73.81 279 LEU A CA 1
ATOM 2305 C C . LEU A 1 279 ? 0.919 -21.228 20.583 1.00 73.81 279 LEU A C 1
ATOM 2307 O O . LEU A 1 279 ? -0.122 -21.748 20.979 1.00 73.81 279 LEU A O 1
ATOM 2311 N N . ARG A 1 280 ? 2.126 -21.590 21.040 1.00 82.00 280 ARG A N 1
ATOM 2312 C CA . ARG A 1 280 ? 2.323 -22.607 22.081 1.00 82.00 280 ARG A CA 1
ATOM 2313 C C . ARG A 1 280 ? 1.648 -22.196 23.384 1.00 82.00 280 ARG A C 1
ATOM 2315 O O . ARG A 1 280 ? 0.875 -22.98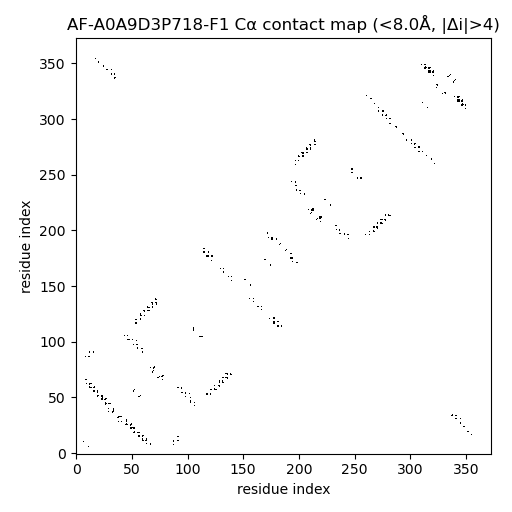7 23.916 1.00 82.00 280 ARG A O 1
ATOM 2322 N N . ALA A 1 281 ? 1.855 -20.962 23.839 1.00 76.62 281 ALA A N 1
ATOM 2323 C CA . ALA A 1 281 ? 1.207 -20.432 25.038 1.00 76.62 281 ALA A CA 1
ATOM 2324 C C . ALA A 1 281 ? -0.329 -20.394 24.922 1.00 76.62 281 ALA A C 1
ATOM 2326 O O . ALA A 1 281 ? -1.039 -20.695 25.880 1.00 76.62 281 ALA A O 1
ATOM 2327 N N . LEU A 1 282 ? -0.862 -20.078 23.736 1.00 72.06 282 LEU A N 1
ATOM 2328 C CA . LEU A 1 282 ? -2.302 -20.149 23.473 1.00 72.06 282 LEU A CA 1
ATOM 2329 C C . LEU A 1 282 ? -2.826 -21.590 23.455 1.00 72.06 282 LEU A C 1
ATOM 2331 O O . LEU A 1 282 ? -3.939 -21.822 23.918 1.00 72.06 282 LEU A O 1
ATOM 2335 N N . SER A 1 283 ? -2.042 -22.543 22.941 1.00 72.25 283 SER A N 1
ATOM 2336 C CA . SER A 1 283 ? -2.418 -23.961 22.858 1.00 72.25 283 SER A CA 1
ATOM 2337 C C . SER A 1 283 ? -2.330 -24.704 24.196 1.00 72.25 283 SER A C 1
ATOM 2339 O O . SER A 1 283 ? -3.095 -25.634 24.426 1.00 72.25 283 SER A O 1
ATOM 2341 N N . SER A 1 284 ? -1.428 -24.288 25.093 1.00 68.19 284 SER A N 1
ATOM 2342 C CA . SER A 1 284 ? -1.219 -24.914 26.406 1.00 68.19 284 SER A CA 1
ATOM 2343 C C . SER A 1 284 ? -2.182 -24.409 27.484 1.00 68.19 284 SER A C 1
ATOM 2345 O O . SER A 1 284 ? -2.281 -24.994 28.564 1.00 68.19 284 SER A O 1
ATOM 2347 N N . SER A 1 285 ? -2.920 -23.333 27.209 1.00 58.12 285 SER A N 1
ATOM 2348 C CA . SER A 1 285 ? -3.931 -22.808 28.118 1.00 58.12 285 SER A CA 1
ATOM 2349 C C . SER A 1 285 ? -5.128 -23.766 28.177 1.00 58.12 285 SER A C 1
ATOM 2351 O O . SER A 1 285 ? -5.952 -23.773 27.264 1.00 58.12 285 SER A O 1
ATOM 2353 N N . LYS A 1 286 ? -5.225 -24.578 29.244 1.00 56.00 286 LYS A N 1
ATOM 2354 C CA . LYS A 1 286 ? -6.341 -25.517 29.470 1.00 56.00 286 LYS A CA 1
ATOM 2355 C C . LYS A 1 286 ? -7.700 -24.832 29.218 1.00 56.00 286 LYS A C 1
ATOM 2357 O O . LYS A 1 286 ? -7.882 -23.691 29.663 1.00 56.00 286 LYS A O 1
ATOM 2362 N N . PRO A 1 287 ? -8.653 -25.503 28.542 1.00 47.31 287 PRO A N 1
ATOM 2363 C CA . PRO A 1 287 ? -9.996 -24.972 28.346 1.00 47.31 287 PRO A CA 1
ATOM 2364 C C . PRO A 1 287 ? -10.655 -24.805 29.718 1.00 47.31 287 PRO A C 1
ATOM 2366 O O . PRO A 1 287 ? -11.020 -25.770 30.383 1.00 47.31 287 PRO A O 1
ATOM 2369 N N . GLY A 1 288 ? -10.722 -23.559 30.183 1.00 54.31 288 GLY A N 1
ATOM 2370 C CA . GLY A 1 288 ? -11.461 -23.196 31.382 1.00 54.31 288 GLY A CA 1
ATOM 2371 C C . GLY A 1 288 ? -12.955 -23.258 31.089 1.00 54.31 288 GLY A C 1
ATOM 2372 O O . GLY A 1 288 ? -13.392 -22.862 30.010 1.00 54.31 288 GLY A O 1
ATOM 2373 N N . ILE A 1 289 ? -13.722 -23.753 32.057 1.00 48.78 289 ILE A N 1
ATOM 2374 C CA . ILE A 1 289 ? -15.186 -23.847 32.059 1.00 48.78 289 ILE A CA 1
ATOM 2375 C C . ILE A 1 289 ? -15.766 -22.42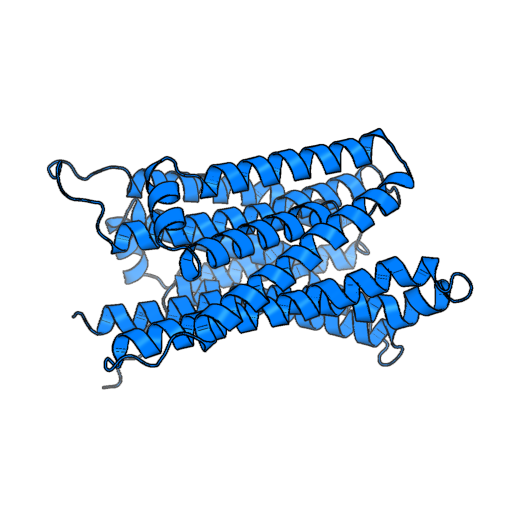8 31.897 1.00 48.78 289 ILE A C 1
ATOM 2377 O O . ILE A 1 289 ? -15.949 -21.700 32.865 1.00 48.78 289 ILE A O 1
ATOM 2381 N N . GLY A 1 290 ? -15.951 -21.973 30.658 1.00 51.84 290 GLY A N 1
ATOM 2382 C CA . GLY A 1 290 ? -16.372 -20.604 30.358 1.00 51.84 290 GLY A CA 1
ATOM 2383 C C . GLY A 1 290 ? -16.309 -20.298 28.863 1.00 51.84 290 GLY A C 1
ATOM 2384 O O . GLY A 1 290 ? -15.285 -19.849 28.348 1.00 51.84 290 GLY A O 1
ATOM 2385 N N . GLY A 1 291 ? -17.422 -20.517 28.157 1.00 55.38 291 GLY A N 1
ATOM 2386 C CA . GLY A 1 291 ? -17.496 -20.477 26.687 1.00 55.38 291 GLY A CA 1
ATOM 2387 C C . GLY A 1 291 ? -17.129 -19.141 26.014 1.00 55.38 291 GLY A C 1
ATOM 2388 O O . GLY A 1 291 ? -16.851 -19.116 24.816 1.00 55.38 291 GLY A O 1
ATOM 2389 N N . THR A 1 292 ? -17.076 -18.024 26.747 1.00 53.09 292 THR A N 1
ATOM 2390 C CA . THR A 1 292 ? -16.707 -16.704 26.196 1.00 53.09 292 THR A CA 1
ATOM 2391 C C . THR A 1 292 ? -15.193 -16.495 26.104 1.00 53.09 292 THR A C 1
ATOM 2393 O O . THR A 1 292 ? -14.707 -15.929 25.119 1.00 53.09 292 THR A O 1
ATOM 2396 N N . LEU A 1 293 ? -14.431 -16.987 27.087 1.00 54.69 293 LEU A N 1
ATOM 2397 C CA . LEU A 1 293 ? -12.968 -16.893 27.113 1.00 54.69 293 LEU A CA 1
ATOM 2398 C C . LEU A 1 293 ? -12.347 -17.745 25.995 1.00 54.69 293 LEU A C 1
ATOM 2400 O O . LEU A 1 293 ? -11.371 -17.343 25.357 1.00 54.69 293 LEU A O 1
ATOM 2404 N N . ASP A 1 294 ? -12.963 -18.890 25.716 1.00 66.75 294 ASP A N 1
ATOM 2405 C CA . ASP A 1 294 ? -12.498 -19.845 24.714 1.00 66.75 294 ASP A CA 1
ATOM 2406 C C . ASP A 1 294 ? -12.653 -19.304 23.279 1.00 66.75 294 ASP A C 1
ATOM 2408 O O . ASP A 1 294 ? -11.768 -19.446 22.429 1.00 66.75 294 ASP A O 1
ATOM 2412 N N . LEU A 1 295 ? -13.719 -18.534 23.022 1.00 69.56 295 LEU A N 1
ATOM 2413 C CA . LEU A 1 295 ? -13.928 -17.858 21.739 1.00 69.56 295 LEU A CA 1
ATOM 2414 C C . LEU A 1 295 ? -12.876 -16.770 21.474 1.00 69.56 295 LEU A C 1
ATOM 2416 O O . LEU A 1 295 ? -12.372 -16.651 20.351 1.00 69.56 295 LEU A O 1
ATOM 2420 N N . ALA A 1 296 ? -12.540 -15.970 22.491 1.00 65.62 296 ALA A N 1
ATOM 2421 C CA . ALA A 1 296 ? -11.527 -14.924 22.380 1.00 65.62 296 ALA A CA 1
ATOM 2422 C C . ALA A 1 296 ? -10.134 -15.519 22.116 1.00 65.62 296 ALA A C 1
ATOM 2424 O O . ALA A 1 296 ? -9.438 -15.059 21.205 1.00 65.62 296 ALA A O 1
ATOM 2425 N N . LYS A 1 297 ? -9.770 -16.595 22.827 1.00 67.62 297 LYS A N 1
ATOM 2426 C CA . LYS A 1 297 ? -8.522 -17.343 22.609 1.00 67.62 297 LYS A CA 1
ATOM 2427 C C . LYS A 1 297 ? -8.455 -17.952 21.212 1.00 67.62 297 LYS A C 1
ATOM 2429 O O . LYS A 1 297 ? -7.487 -17.720 20.492 1.00 67.62 297 LYS A O 1
ATOM 2434 N N . ARG A 1 298 ? -9.511 -18.639 20.763 1.00 69.56 298 ARG A N 1
ATOM 2435 C CA . ARG A 1 298 ? -9.576 -19.240 19.417 1.00 69.56 298 ARG A CA 1
ATOM 2436 C C . ARG A 1 298 ? -9.524 -18.195 18.299 1.00 69.56 298 ARG A C 1
ATOM 2438 O O . ARG A 1 298 ? -9.079 -18.489 17.187 1.00 69.56 298 ARG A O 1
ATOM 2445 N N . LYS A 1 299 ? -9.987 -16.970 18.566 1.00 69.75 299 LYS A N 1
ATOM 2446 C CA . LYS A 1 299 ? -9.844 -15.835 17.646 1.00 69.75 299 LYS A CA 1
ATOM 2447 C C . LYS A 1 299 ? -8.399 -15.335 17.602 1.00 69.75 299 LYS A C 1
ATOM 2449 O O . LYS A 1 299 ? -7.877 -15.162 16.506 1.00 69.75 299 LYS A O 1
ATOM 2454 N N . ALA A 1 300 ? -7.765 -15.129 18.757 1.00 67.12 300 ALA A N 1
ATOM 2455 C CA . ALA A 1 300 ? -6.363 -14.716 18.836 1.00 67.12 300 ALA A CA 1
ATOM 2456 C C . ALA A 1 300 ? -5.439 -15.745 18.166 1.00 67.12 300 ALA A C 1
ATOM 2458 O O . ALA A 1 300 ? -4.620 -15.372 17.333 1.00 67.12 300 ALA A O 1
ATOM 2459 N N . PHE A 1 301 ? -5.665 -17.036 18.425 1.00 72.25 301 PHE A N 1
ATOM 2460 C CA . PHE A 1 301 ? -4.942 -18.139 17.793 1.00 72.25 301 PHE A CA 1
ATOM 2461 C C . PHE A 1 301 ? -5.038 -18.094 16.265 1.00 72.25 301 PHE A C 1
ATOM 2463 O O . PHE A 1 301 ? -4.019 -18.140 15.586 1.00 72.25 301 PHE A O 1
ATOM 2470 N N . ARG A 1 302 ? -6.246 -17.925 15.706 1.00 68.81 302 ARG A N 1
ATOM 2471 C CA . ARG A 1 302 ? -6.435 -17.811 14.249 1.00 68.81 302 ARG A CA 1
ATOM 2472 C C . ARG A 1 302 ? -5.748 -16.584 13.649 1.00 68.81 302 ARG A C 1
ATOM 2474 O O . ARG A 1 302 ? -5.210 -16.684 12.553 1.00 68.81 302 ARG A O 1
ATOM 2481 N N . ILE A 1 303 ? -5.760 -15.449 14.349 1.00 67.50 303 ILE A N 1
ATOM 2482 C CA . ILE A 1 303 ? -5.084 -14.228 13.888 1.00 67.50 303 ILE A CA 1
ATOM 2483 C C . ILE A 1 303 ? -3.569 -14.440 13.860 1.00 67.50 303 ILE A C 1
ATOM 2485 O O . ILE A 1 303 ? -2.948 -14.180 12.837 1.00 67.50 303 ILE A O 1
ATOM 2489 N N . ILE A 1 304 ? -2.986 -14.946 14.949 1.00 69.75 304 ILE A N 1
ATOM 2490 C CA . ILE A 1 304 ? -1.535 -15.151 15.068 1.00 69.75 304 ILE A CA 1
ATOM 2491 C C . ILE A 1 304 ? -1.055 -16.235 14.100 1.00 69.75 304 ILE A C 1
ATOM 2493 O O . ILE A 1 304 ? -0.032 -16.060 13.448 1.00 69.75 304 ILE A O 1
ATOM 2497 N N . LEU A 1 305 ? -1.826 -17.311 13.923 1.00 72.12 305 LEU A N 1
ATOM 2498 C CA . LEU A 1 305 ? -1.547 -18.325 12.908 1.00 72.12 305 LEU A CA 1
ATOM 2499 C C . LEU A 1 305 ? -1.576 -17.722 11.497 1.00 72.12 305 LEU A C 1
ATOM 2501 O O . LEU A 1 305 ? -0.684 -17.991 10.701 1.00 72.12 305 LEU A O 1
ATOM 2505 N N . GLY A 1 306 ? -2.561 -16.869 11.200 1.00 67.44 306 GLY A N 1
ATOM 2506 C CA . GLY A 1 306 ? -2.622 -16.138 9.935 1.00 67.44 306 GLY A CA 1
ATOM 2507 C C . GLY A 1 306 ? -1.402 -15.240 9.724 1.00 67.44 306 GLY A C 1
ATOM 2508 O O . GLY A 1 306 ? -0.807 -15.274 8.653 1.00 67.44 306 GLY A O 1
ATOM 2509 N N . ILE A 1 307 ? -0.984 -14.492 10.752 1.00 68.06 307 ILE A N 1
ATOM 2510 C CA . ILE A 1 307 ? 0.225 -13.653 10.712 1.00 68.06 307 ILE A CA 1
ATOM 2511 C C . ILE A 1 307 ? 1.472 -14.506 10.460 1.00 68.06 307 ILE A C 1
ATOM 2513 O O . ILE A 1 307 ? 2.276 -14.138 9.611 1.00 68.06 307 ILE A O 1
ATOM 2517 N N . LEU A 1 308 ? 1.617 -15.653 11.132 1.00 72.25 308 LEU A N 1
ATOM 2518 C CA . LEU A 1 308 ? 2.736 -16.578 10.929 1.00 72.25 308 LEU A CA 1
ATOM 2519 C C . LEU A 1 308 ? 2.768 -17.141 9.501 1.00 72.25 308 LEU A C 1
ATOM 2521 O O . LEU A 1 308 ? 3.822 -17.160 8.874 1.00 72.25 308 LEU A O 1
ATOM 2525 N N . VAL A 1 309 ? 1.622 -17.565 8.963 1.00 71.31 309 VAL A N 1
ATOM 2526 C CA . VAL A 1 309 ? 1.533 -18.062 7.580 1.00 71.31 309 VAL A CA 1
ATOM 2527 C C . VAL A 1 309 ? 1.872 -16.952 6.583 1.00 71.31 309 VAL A C 1
ATOM 2529 O O . VAL A 1 309 ? 2.639 -17.180 5.654 1.00 71.31 309 VAL A O 1
ATOM 2532 N N . LEU A 1 310 ? 1.368 -15.733 6.793 1.00 64.56 310 LEU A N 1
ATOM 2533 C CA . LEU A 1 310 ? 1.686 -14.575 5.950 1.00 64.56 310 LEU A CA 1
ATOM 2534 C C . LEU A 1 310 ? 3.166 -14.190 6.028 1.00 64.56 310 LEU A C 1
ATOM 2536 O O . LEU A 1 310 ? 3.755 -13.847 5.007 1.00 64.56 310 LEU A O 1
ATOM 2540 N N . LEU A 1 311 ? 3.764 -14.267 7.219 1.00 70.00 311 LEU A N 1
ATOM 2541 C CA . LEU A 1 311 ? 5.197 -14.098 7.447 1.00 70.00 311 LEU A CA 1
ATOM 2542 C C . LEU A 1 311 ? 5.990 -15.103 6.612 1.00 70.00 311 LEU A C 1
ATOM 2544 O O . LEU A 1 311 ? 6.849 -14.704 5.835 1.00 70.00 311 LEU A O 1
ATOM 2548 N N . LEU A 1 312 ? 5.667 -16.390 6.716 1.00 74.56 312 LEU A N 1
ATOM 2549 C CA . LEU A 1 312 ? 6.348 -17.438 5.957 1.00 74.56 312 LEU A CA 1
ATOM 2550 C C . LEU A 1 312 ? 6.203 -17.212 4.444 1.00 74.56 312 LEU A C 1
ATOM 2552 O O . LEU A 1 312 ? 7.198 -17.201 3.728 1.00 74.56 312 LEU A O 1
ATOM 2556 N N . LEU A 1 313 ? 4.987 -16.939 3.964 1.00 67.06 313 LEU A N 1
ATOM 2557 C CA . LEU A 1 313 ? 4.719 -16.707 2.541 1.00 67.06 313 LEU A CA 1
ATOM 2558 C C . LEU A 1 313 ? 5.357 -15.423 1.995 1.00 67.06 313 LEU A C 1
ATOM 2560 O O . LEU A 1 313 ? 5.648 -15.351 0.808 1.00 67.06 313 LEU A O 1
ATOM 2564 N N . TYR A 1 314 ? 5.564 -14.398 2.821 1.00 67.69 314 TYR A N 1
ATOM 2565 C CA . TYR A 1 314 ? 6.190 -13.149 2.382 1.00 67.69 314 TYR A CA 1
ATOM 2566 C C . TYR A 1 314 ? 7.717 -13.208 2.446 1.00 67.69 314 TYR A C 1
ATOM 2568 O O . TYR A 1 314 ? 8.397 -12.681 1.567 1.00 67.69 314 TYR A O 1
ATOM 2576 N N . TYR A 1 315 ? 8.268 -13.793 3.506 1.00 70.81 315 TYR A N 1
ATOM 2577 C CA . TYR A 1 315 ? 9.689 -13.676 3.813 1.00 70.81 315 TYR A CA 1
ATOM 2578 C C . TYR A 1 315 ? 10.506 -14.864 3.318 1.00 70.81 315 TYR A C 1
ATOM 2580 O O . TYR A 1 315 ? 11.606 -14.621 2.839 1.00 70.81 315 TYR A O 1
ATOM 2588 N N . VAL A 1 316 ? 9.990 -16.104 3.347 1.00 73.19 316 VAL A N 1
ATOM 2589 C CA . VAL A 1 316 ? 10.725 -17.269 2.804 1.00 73.19 316 VAL A CA 1
ATOM 2590 C C . VAL A 1 316 ? 11.082 -17.067 1.331 1.00 73.19 316 VAL A C 1
ATOM 2592 O O . VAL A 1 316 ? 12.247 -17.265 0.995 1.00 73.19 316 VAL A O 1
ATOM 2595 N N . PRO A 1 317 ? 10.158 -16.618 0.454 1.00 71.31 317 PRO A N 1
ATOM 2596 C CA . PRO A 1 317 ? 10.499 -16.395 -0.945 1.00 71.31 317 PRO A CA 1
ATOM 2597 C C . PRO A 1 317 ? 11.578 -15.316 -1.095 1.00 71.31 317 PRO A C 1
ATOM 2599 O O . PRO A 1 317 ? 12.584 -15.548 -1.747 1.00 71.31 317 PRO A O 1
ATOM 2602 N N . ARG A 1 318 ? 11.450 -14.169 -0.415 1.00 68.81 318 ARG A N 1
ATOM 2603 C CA . ARG A 1 318 ? 12.475 -13.107 -0.474 1.00 68.81 318 ARG A CA 1
ATOM 2604 C C . ARG A 1 318 ? 13.837 -13.575 0.020 1.00 68.81 318 ARG A C 1
ATOM 2606 O O . ARG A 1 318 ? 14.839 -13.288 -0.612 1.00 68.81 318 ARG A O 1
ATOM 2613 N N . VAL A 1 319 ? 13.868 -14.295 1.135 1.00 72.31 319 VAL A N 1
ATOM 2614 C CA . VAL A 1 319 ? 15.083 -14.923 1.664 1.00 72.31 319 VAL A CA 1
ATOM 2615 C C . VAL A 1 319 ? 15.724 -15.800 0.597 1.00 72.31 319 VAL A C 1
ATOM 2617 O O . VAL A 1 319 ? 16.898 -15.640 0.290 1.00 72.31 319 VAL A O 1
ATOM 2620 N N . TYR A 1 320 ? 14.933 -16.675 -0.019 1.00 72.56 320 TYR A N 1
ATOM 2621 C CA . TYR A 1 320 ? 15.415 -17.555 -1.069 1.00 72.56 320 TYR A CA 1
ATOM 2622 C C . TYR A 1 320 ? 15.959 -16.763 -2.268 1.00 72.56 320 TYR A C 1
ATOM 2624 O O . TYR A 1 320 ? 17.067 -17.042 -2.710 1.00 72.56 320 TYR A O 1
ATOM 2632 N N . TYR A 1 321 ? 15.255 -15.710 -2.697 1.00 69.56 321 TYR A N 1
ATOM 2633 C CA . TYR A 1 321 ? 15.710 -14.785 -3.740 1.00 69.56 321 TYR A CA 1
ATOM 2634 C C . TYR A 1 321 ? 17.082 -14.173 -3.443 1.00 69.56 321 TYR A C 1
ATOM 2636 O O . TYR A 1 321 ? 17.931 -14.137 -4.323 1.00 69.56 321 TYR A O 1
ATOM 2644 N N . PHE A 1 322 ? 17.312 -13.726 -2.206 1.00 69.00 322 PHE A N 1
ATOM 2645 C CA . PHE A 1 322 ? 18.566 -13.072 -1.824 1.00 69.00 322 PHE A CA 1
ATOM 2646 C C . PHE A 1 322 ? 19.730 -14.037 -1.607 1.00 69.00 322 PHE A C 1
ATOM 2648 O O . PHE A 1 322 ? 20.867 -13.667 -1.866 1.00 69.00 322 PHE A O 1
ATOM 2655 N N . VAL A 1 323 ? 19.491 -15.254 -1.109 1.00 71.00 323 VAL A N 1
ATOM 2656 C CA . VAL A 1 323 ? 20.584 -16.210 -0.824 1.00 71.00 323 VAL A CA 1
ATOM 2657 C C . VAL A 1 323 ? 20.997 -16.974 -2.073 1.00 71.00 323 VAL A C 1
ATOM 2659 O O . VAL A 1 323 ? 22.167 -17.325 -2.209 1.00 71.00 323 VAL A O 1
ATOM 2662 N N . TYR A 1 324 ? 20.061 -17.226 -2.988 1.00 69.50 324 TYR A N 1
ATOM 2663 C CA . TYR A 1 324 ? 20.315 -18.033 -4.178 1.00 69.50 324 TYR A CA 1
ATOM 2664 C C . TYR A 1 324 ? 21.544 -17.575 -4.995 1.00 69.50 324 TYR A C 1
ATOM 2666 O O . TYR A 1 324 ? 22.381 -18.434 -5.288 1.00 69.50 324 TYR A O 1
ATOM 2674 N N . PRO A 1 325 ? 21.756 -16.266 -5.267 1.00 69.56 325 PRO A N 1
ATOM 2675 C CA . PRO A 1 325 ? 22.941 -15.778 -5.979 1.00 69.56 325 PRO A CA 1
ATOM 2676 C C . PRO A 1 325 ? 24.275 -16.155 -5.317 1.00 69.56 325 PRO A C 1
ATOM 2678 O O . PRO A 1 325 ? 25.269 -16.353 -6.009 1.00 69.56 325 PRO A O 1
ATOM 2681 N N . PHE A 1 326 ? 24.304 -16.289 -3.986 1.00 70.12 326 PHE A N 1
ATOM 2682 C CA . PHE A 1 326 ? 25.511 -16.648 -3.233 1.00 70.12 326 PHE A CA 1
ATOM 2683 C C . PHE A 1 326 ? 25.779 -18.158 -3.211 1.00 70.12 326 PHE A C 1
ATOM 2685 O O . PHE A 1 326 ? 26.920 -18.569 -3.011 1.00 70.12 326 PHE A O 1
ATOM 2692 N N . ILE A 1 327 ? 24.745 -18.986 -3.397 1.00 75.06 327 ILE A N 1
ATOM 2693 C CA . ILE A 1 327 ? 24.870 -20.451 -3.410 1.00 75.06 327 ILE A CA 1
ATOM 2694 C C . ILE A 1 327 ? 25.169 -20.961 -4.827 1.00 75.06 327 ILE A C 1
ATOM 2696 O O . ILE A 1 327 ? 25.966 -21.885 -4.983 1.00 75.06 327 ILE A O 1
ATOM 2700 N N . ALA A 1 328 ? 24.546 -20.375 -5.854 1.00 73.81 328 ALA A N 1
ATOM 2701 C CA . ALA A 1 328 ? 24.622 -20.843 -7.239 1.00 73.81 328 ALA A CA 1
ATOM 2702 C C . ALA A 1 328 ? 24.782 -19.671 -8.236 1.00 73.81 328 ALA A C 1
ATOM 2704 O O . ALA A 1 328 ? 23.855 -19.352 -8.982 1.00 73.81 328 ALA A O 1
ATOM 2705 N N . PRO A 1 329 ? 25.962 -19.022 -8.287 1.00 67.31 329 PRO A N 1
ATOM 2706 C CA . PRO A 1 329 ? 26.177 -17.818 -9.098 1.00 67.31 329 PRO A CA 1
ATOM 2707 C C . PRO A 1 329 ? 26.081 -18.057 -10.615 1.00 67.31 329 PRO A C 1
ATOM 2709 O O . PRO A 1 329 ? 25.779 -17.130 -11.360 1.00 67.31 329 PRO A O 1
ATOM 2712 N N . MET A 1 330 ? 26.309 -19.289 -11.086 1.00 58.38 330 MET A N 1
ATOM 2713 C CA . MET A 1 330 ? 26.324 -19.620 -12.521 1.00 58.38 330 MET A CA 1
ATOM 2714 C C . MET A 1 330 ? 24.924 -19.717 -13.155 1.00 58.38 330 MET A C 1
ATOM 2716 O O . MET A 1 330 ? 24.821 -19.695 -14.376 1.00 58.38 330 MET A O 1
ATOM 2720 N N . ASP A 1 331 ? 23.857 -19.768 -12.348 1.00 67.75 331 ASP A N 1
ATOM 2721 C CA . ASP A 1 331 ? 22.460 -19.848 -12.809 1.00 67.75 331 ASP A CA 1
ATOM 2722 C C . ASP A 1 331 ? 21.671 -18.546 -12.565 1.00 67.75 331 ASP A C 1
ATOM 2724 O O . ASP A 1 331 ? 20.449 -18.517 -12.725 1.00 67.75 331 ASP A O 1
ATOM 2728 N N . LEU A 1 332 ? 22.344 -17.449 -12.191 1.00 65.31 332 LEU A N 1
ATOM 2729 C CA . LEU A 1 332 ? 21.691 -16.207 -11.762 1.00 65.31 332 LEU A CA 1
ATOM 2730 C C . LEU A 1 332 ? 20.738 -15.634 -12.819 1.00 65.31 332 LEU A C 1
ATOM 2732 O O . LEU A 1 332 ? 19.633 -15.222 -12.489 1.00 65.31 332 LEU A O 1
ATOM 2736 N N . GLU A 1 333 ? 21.128 -15.636 -14.091 1.00 67.62 333 GLU A N 1
ATOM 2737 C CA . GLU A 1 333 ? 20.310 -15.067 -15.169 1.00 67.62 333 GLU A CA 1
ATOM 2738 C C . GLU A 1 333 ? 19.017 -15.874 -15.380 1.00 67.62 333 GLU A C 1
ATOM 2740 O O . GLU A 1 333 ? 17.917 -15.323 -15.468 1.00 67.62 333 GLU A O 1
ATOM 2745 N N . ARG A 1 334 ? 19.126 -17.207 -15.335 1.00 69.81 334 ARG A N 1
ATOM 2746 C CA . ARG A 1 334 ? 17.982 -18.122 -15.408 1.00 69.81 334 ARG A CA 1
ATOM 2747 C C . ARG A 1 334 ? 17.088 -18.002 -14.177 1.00 69.81 334 ARG A C 1
ATOM 2749 O O . ARG A 1 334 ? 15.865 -17.995 -14.316 1.00 69.81 334 ARG A O 1
ATOM 2756 N N . PHE A 1 335 ? 17.689 -17.869 -12.998 1.00 68.56 335 PHE A N 1
ATOM 2757 C CA . PHE A 1 335 ? 16.980 -17.665 -11.743 1.00 68.56 335 PHE A CA 1
ATOM 2758 C C . PHE A 1 335 ? 16.198 -16.356 -11.760 1.00 68.56 335 PHE A C 1
ATOM 2760 O O . PHE A 1 335 ? 14.996 -16.374 -11.530 1.00 68.56 335 PHE A O 1
ATOM 2767 N N . MET A 1 336 ? 16.831 -15.234 -12.103 1.00 64.25 336 MET A N 1
ATOM 2768 C CA . MET A 1 336 ? 16.199 -13.911 -12.122 1.00 64.25 336 MET A CA 1
ATOM 2769 C C . MET A 1 336 ? 15.027 -13.850 -13.109 1.00 64.25 336 MET A C 1
ATOM 2771 O O . MET A 1 336 ? 13.967 -13.318 -12.769 1.00 64.25 336 MET A O 1
ATOM 2775 N N . CYS A 1 337 ? 15.178 -14.447 -14.297 1.00 64.38 337 CYS A N 1
ATOM 2776 C CA . CYS A 1 337 ? 14.127 -14.463 -15.312 1.00 64.38 337 CYS A CA 1
ATOM 2777 C C . CYS A 1 337 ? 12.974 -15.425 -14.980 1.00 64.38 337 CYS A C 1
ATOM 2779 O O . CYS A 1 337 ? 11.811 -15.026 -15.059 1.00 64.38 337 CYS A O 1
ATOM 2781 N N . ALA A 1 338 ? 13.263 -16.672 -14.595 1.00 65.50 338 ALA A N 1
ATOM 2782 C CA . ALA A 1 338 ? 12.236 -17.709 -14.462 1.00 65.50 338 ALA A CA 1
ATOM 2783 C C . ALA A 1 338 ? 11.666 -17.840 -13.041 1.00 65.50 338 ALA A C 1
ATOM 2785 O O . ALA A 1 338 ? 10.458 -17.991 -12.872 1.00 65.50 338 ALA A O 1
ATOM 2786 N N . GLU A 1 339 ? 12.516 -17.793 -12.015 1.00 65.62 339 GLU A N 1
ATOM 2787 C CA . GLU A 1 339 ? 12.133 -18.122 -10.636 1.00 65.62 339 GLU A CA 1
ATOM 2788 C C . GLU A 1 339 ? 11.969 -16.866 -9.773 1.00 65.62 339 GLU A C 1
ATOM 2790 O O . GLU A 1 339 ? 11.028 -16.752 -8.989 1.00 65.62 339 GLU A O 1
ATOM 2795 N N . GLY A 1 340 ? 12.837 -15.876 -9.952 1.00 62.75 340 GLY A N 1
ATOM 2796 C CA . GLY A 1 340 ? 12.919 -14.673 -9.138 1.00 62.75 340 GLY A CA 1
ATOM 2797 C C . GLY A 1 340 ? 11.669 -13.803 -9.220 1.00 62.75 340 GLY A C 1
ATOM 2798 O O . GLY A 1 340 ? 11.158 -13.325 -8.204 1.00 62.75 340 GLY A O 1
ATOM 2799 N N . SER A 1 341 ? 11.104 -13.682 -10.419 1.00 59.81 341 SER A N 1
ATOM 2800 C CA . SER A 1 341 ? 9.823 -13.016 -10.658 1.00 59.81 341 SER A CA 1
ATOM 2801 C C . SER A 1 341 ? 8.669 -13.695 -9.897 1.00 59.81 341 SER A C 1
ATOM 2803 O O . SER A 1 341 ? 7.889 -13.011 -9.229 1.00 59.81 341 SER A O 1
ATOM 2805 N N . VAL A 1 342 ? 8.606 -15.034 -9.900 1.00 63.19 342 VAL A N 1
ATOM 2806 C CA . VAL A 1 342 ? 7.621 -15.858 -9.162 1.00 63.19 342 VAL A CA 1
ATOM 2807 C C . VAL A 1 342 ? 7.750 -15.675 -7.658 1.00 63.19 342 VAL A C 1
ATOM 2809 O O . VAL A 1 342 ? 6.768 -15.453 -6.942 1.00 63.19 342 VAL A O 1
ATOM 2812 N N . ILE A 1 343 ? 8.986 -15.719 -7.186 1.00 62.19 343 ILE A N 1
ATOM 2813 C CA . ILE A 1 343 ? 9.351 -15.591 -5.785 1.00 62.19 343 ILE A CA 1
ATOM 2814 C C . ILE A 1 343 ? 8.976 -14.197 -5.248 1.00 62.19 343 ILE A C 1
ATOM 2816 O O . ILE A 1 343 ? 8.473 -14.077 -4.128 1.00 62.19 343 ILE A O 1
ATOM 2820 N N . MET A 1 344 ? 9.117 -13.145 -6.058 1.00 62.28 344 MET A N 1
ATOM 2821 C CA . MET A 1 344 ? 8.764 -11.765 -5.696 1.00 62.28 344 MET A CA 1
ATOM 2822 C C . MET A 1 344 ? 7.256 -11.458 -5.745 1.00 62.28 344 MET A C 1
ATOM 2824 O O . MET A 1 344 ? 6.803 -10.490 -5.117 1.00 62.28 344 MET A O 1
ATOM 2828 N N . VAL A 1 345 ? 6.450 -12.296 -6.407 1.00 63.09 345 VAL A N 1
ATOM 2829 C CA . VAL A 1 345 ? 4.981 -12.175 -6.441 1.00 63.09 345 VAL A CA 1
ATOM 2830 C C . VAL A 1 345 ? 4.327 -12.592 -5.120 1.00 63.09 345 VAL A C 1
ATOM 2832 O O . VAL A 1 345 ? 3.423 -11.902 -4.642 1.00 63.09 345 VAL A O 1
ATOM 2835 N N . LEU A 1 346 ? 4.796 -13.667 -4.483 1.00 59.88 346 LEU A N 1
ATOM 2836 C CA . LEU A 1 346 ? 4.265 -14.180 -3.206 1.00 59.88 346 LEU A CA 1
ATOM 2837 C C . LEU A 1 346 ? 4.158 -13.103 -2.097 1.00 59.88 346 LEU A C 1
ATOM 2839 O O . LEU A 1 346 ? 3.089 -12.959 -1.491 1.00 59.88 346 LEU A O 1
ATOM 2843 N N . PRO A 1 347 ? 5.183 -12.256 -1.878 1.00 59.09 347 PRO A N 1
ATOM 2844 C CA . PRO A 1 347 ? 5.100 -11.109 -0.981 1.00 59.09 347 PRO A CA 1
ATOM 2845 C C . PRO A 1 347 ? 3.963 -10.127 -1.288 1.00 59.09 347 PRO A C 1
ATOM 2847 O O . PRO A 1 347 ? 3.388 -9.530 -0.380 1.00 59.09 347 PRO A O 1
ATOM 2850 N N . LYS A 1 348 ? 3.622 -9.922 -2.561 1.00 60.56 348 LYS A N 1
ATOM 2851 C CA . LYS A 1 348 ? 2.553 -8.994 -2.949 1.00 60.56 348 LYS A CA 1
ATOM 2852 C C . LYS A 1 348 ? 1.168 -9.569 -2.660 1.00 60.56 348 LYS A C 1
ATOM 2854 O O . LYS A 1 348 ? 0.261 -8.816 -2.319 1.00 60.56 348 LYS A O 1
ATOM 2859 N N . VAL A 1 349 ? 1.017 -10.893 -2.715 1.00 56.28 349 VAL A N 1
ATOM 2860 C CA . VAL A 1 349 ? -0.223 -11.582 -2.322 1.00 56.28 349 VAL A CA 1
ATOM 2861 C C . VAL A 1 349 ? -0.506 -11.384 -0.831 1.00 56.28 349 VAL A C 1
ATOM 2863 O O . VAL A 1 349 ? -1.655 -11.174 -0.444 1.00 56.28 349 VAL A O 1
ATOM 2866 N N . SER A 1 350 ? 0.527 -11.357 0.018 1.00 53.81 350 SER A N 1
ATOM 2867 C CA . SER A 1 350 ? 0.335 -11.108 1.453 1.00 53.81 350 SER A CA 1
ATOM 2868 C C . SER A 1 350 ? -0.205 -9.693 1.742 1.00 53.81 350 SER A C 1
ATOM 2870 O O . SER A 1 350 ? -0.975 -9.519 2.689 1.00 53.81 350 SER A O 1
ATOM 2872 N N . GLU A 1 351 ? 0.075 -8.697 0.890 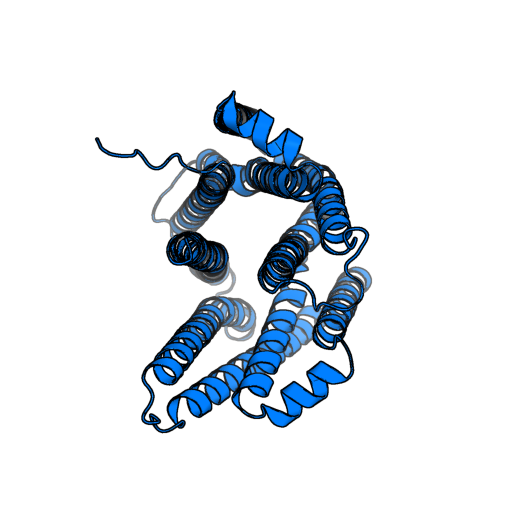1.00 59.50 351 GLU A N 1
ATOM 2873 C CA . GLU A 1 351 ? -0.457 -7.329 1.026 1.00 59.50 351 GLU A CA 1
ATOM 2874 C C . GLU A 1 351 ? -1.991 -7.257 0.869 1.00 59.50 351 GLU A C 1
ATOM 2876 O O . GLU A 1 351 ? -2.616 -6.327 1.385 1.00 59.50 351 GLU A O 1
ATOM 2881 N N . LEU A 1 352 ? -2.618 -8.253 0.228 1.00 52.62 352 LEU A N 1
ATOM 2882 C CA . LEU A 1 352 ? -4.079 -8.369 0.081 1.00 52.62 352 LEU A CA 1
ATOM 2883 C C . LEU A 1 352 ? -4.781 -8.810 1.372 1.00 52.62 352 LEU A C 1
ATOM 2885 O O . LEU A 1 352 ? -5.974 -8.558 1.557 1.00 52.62 352 LEU A O 1
ATOM 2889 N N . SER A 1 353 ? -4.049 -9.444 2.289 1.00 54.06 353 SER A N 1
ATOM 2890 C CA . SER A 1 353 ? -4.621 -9.971 3.531 1.00 54.06 353 SER A CA 1
ATOM 2891 C C . SER A 1 353 ? -5.026 -8.867 4.516 1.00 54.06 353 SER A C 1
ATOM 2893 O O . SER A 1 353 ? -6.048 -8.990 5.194 1.00 54.06 353 SER A O 1
ATOM 2895 N N . MET A 1 354 ? -4.286 -7.753 4.567 1.00 51.03 354 MET A N 1
ATOM 2896 C CA . MET A 1 354 ? -4.571 -6.641 5.483 1.00 51.03 354 MET A CA 1
ATOM 2897 C C . MET A 1 354 ? -5.934 -5.970 5.209 1.00 51.03 354 MET A C 1
ATOM 2899 O O . MET A 1 354 ? -6.723 -5.838 6.151 1.00 51.03 354 MET A O 1
ATOM 2903 N N . PRO A 1 355 ? -6.279 -5.600 3.958 1.00 48.19 355 PRO A N 1
ATOM 2904 C CA . PRO A 1 355 ? -7.617 -5.115 3.611 1.00 48.19 355 PRO A CA 1
ATOM 2905 C C . PRO A 1 355 ? -8.735 -6.119 3.924 1.00 48.19 355 PRO A C 1
ATOM 2907 O O . PRO A 1 355 ? -9.794 -5.722 4.412 1.00 48.19 355 PRO A O 1
ATOM 2910 N N . ALA A 1 356 ? -8.502 -7.418 3.711 1.00 42.81 356 ALA A N 1
ATOM 2911 C CA . ALA A 1 356 ? -9.486 -8.467 3.989 1.00 42.81 356 ALA A CA 1
ATOM 2912 C C . ALA A 1 356 ? -9.768 -8.624 5.497 1.00 42.81 356 ALA A C 1
ATOM 2914 O O . ALA A 1 356 ? -10.921 -8.738 5.921 1.00 42.81 356 ALA A O 1
ATOM 2915 N N . ILE A 1 357 ? -8.728 -8.554 6.333 1.00 50.53 357 ILE A N 1
ATOM 2916 C CA . ILE A 1 357 ? -8.855 -8.572 7.800 1.00 50.53 357 ILE A CA 1
ATOM 2917 C C . ILE A 1 357 ? -9.573 -7.308 8.298 1.00 50.53 357 ILE A C 1
ATOM 2919 O O . ILE A 1 357 ? -10.390 -7.368 9.228 1.00 50.53 357 ILE A O 1
ATOM 2923 N N . PHE A 1 358 ? -9.309 -6.165 7.663 1.00 45.81 358 PHE A N 1
ATOM 2924 C CA . PHE A 1 358 ? -9.983 -4.904 7.952 1.00 45.81 358 PHE A CA 1
ATOM 2925 C C . PHE A 1 358 ? -11.480 -4.954 7.598 1.00 45.81 358 PHE A C 1
ATOM 2927 O O . PHE A 1 358 ? -12.319 -4.626 8.440 1.00 45.81 358 PHE A O 1
ATOM 2934 N N . LEU A 1 359 ? -11.829 -5.469 6.415 1.00 43.44 359 LEU A N 1
ATOM 2935 C CA . LEU A 1 359 ? -13.207 -5.727 5.974 1.00 43.44 359 LEU A CA 1
ATOM 2936 C C . LEU A 1 359 ? -13.964 -6.646 6.934 1.00 43.44 359 LEU A C 1
ATOM 2938 O O . LEU A 1 359 ? -15.077 -6.333 7.355 1.00 43.44 359 LEU A O 1
ATOM 2942 N N . TYR A 1 360 ? -13.345 -7.760 7.329 1.00 43.53 360 TYR A N 1
ATOM 2943 C CA . TYR A 1 360 ? -13.938 -8.690 8.286 1.00 43.53 360 TYR A CA 1
ATOM 2944 C C . TYR A 1 360 ? -14.208 -8.018 9.643 1.00 43.53 360 TYR A C 1
ATOM 2946 O O . TYR A 1 360 ? -15.236 -8.251 10.286 1.00 43.53 360 TYR A O 1
ATOM 2954 N N . SER A 1 361 ? -13.307 -7.128 10.065 1.00 46.69 361 SER A N 1
ATOM 2955 C CA . SER A 1 361 ? -13.438 -6.372 11.312 1.00 46.69 361 SER A CA 1
ATOM 2956 C C . SER A 1 361 ? -14.528 -5.295 11.242 1.00 46.69 361 SER A C 1
ATOM 2958 O O . SER A 1 361 ? -15.254 -5.113 12.222 1.00 46.69 361 SER A O 1
ATOM 2960 N N . LEU A 1 362 ? -14.691 -4.627 10.094 1.00 41.78 362 LEU A N 1
ATOM 2961 C CA . LEU A 1 362 ? -15.749 -3.641 9.842 1.00 41.78 362 LEU A CA 1
ATOM 2962 C C . LEU A 1 362 ? -17.137 -4.275 9.700 1.00 41.78 362 LEU A C 1
ATOM 2964 O O . LEU A 1 362 ? -18.094 -3.794 10.304 1.00 41.78 362 LEU A O 1
ATOM 2968 N N . HIS A 1 363 ? -17.252 -5.395 8.984 1.00 38.75 363 HIS A N 1
ATOM 2969 C CA . HIS A 1 363 ? -18.512 -6.132 8.873 1.00 38.75 363 HIS A CA 1
ATOM 2970 C C . HIS A 1 363 ? -19.028 -6.551 10.258 1.00 38.75 363 HIS A C 1
ATOM 2972 O O . HIS A 1 363 ? -20.195 -6.354 10.596 1.00 38.75 363 HIS A O 1
ATOM 2978 N N . LYS A 1 364 ? -18.127 -7.038 11.118 1.00 41.47 364 LYS A N 1
ATOM 2979 C CA . LYS A 1 364 ? -18.456 -7.414 12.497 1.00 41.47 364 LYS A CA 1
ATOM 2980 C C . LYS A 1 364 ? -18.873 -6.218 13.368 1.00 41.47 364 LYS A C 1
ATOM 2982 O O . LYS A 1 364 ? -19.678 -6.382 14.282 1.00 41.47 364 LYS A O 1
ATOM 2987 N N . LEU A 1 365 ? -18.356 -5.022 13.087 1.00 36.25 365 LEU A N 1
ATOM 2988 C CA . LEU A 1 365 ? -18.724 -3.779 13.772 1.00 36.25 365 LEU A CA 1
ATOM 2989 C C . LEU A 1 365 ? -20.141 -3.309 13.418 1.00 36.25 365 LEU A C 1
ATOM 2991 O O . LEU A 1 365 ? -20.894 -2.939 14.316 1.00 36.25 365 LEU A O 1
ATOM 2995 N N . GLY A 1 366 ? -20.525 -3.386 12.141 1.00 34.91 366 GLY A N 1
ATOM 2996 C CA . GLY A 1 366 ? -21.877 -3.032 11.694 1.00 34.91 366 GLY A CA 1
ATOM 2997 C C . GLY A 1 366 ? -22.968 -3.983 12.201 1.00 34.91 366 GLY A C 1
ATOM 2998 O O . GLY A 1 366 ? -24.121 -3.581 12.332 1.00 34.91 366 GLY A O 1
ATOM 2999 N N . VAL A 1 367 ? -22.611 -5.234 12.512 1.00 35.25 367 VAL A N 1
ATOM 3000 C CA . VAL A 1 367 ? -23.525 -6.218 13.117 1.00 35.25 367 VAL A CA 1
ATOM 3001 C C . VAL A 1 367 ? -23.667 -5.997 14.627 1.00 35.25 367 VAL A C 1
ATOM 3003 O O . VAL A 1 367 ? -24.778 -6.050 15.137 1.00 35.25 367 VAL A O 1
ATOM 3006 N N . SER A 1 368 ? -22.579 -5.675 15.337 1.00 30.61 368 SER A N 1
ATOM 3007 C CA . SER A 1 368 ? -22.627 -5.423 16.788 1.00 30.61 368 SER A CA 1
ATOM 3008 C C . SER A 1 368 ? -23.410 -4.155 17.140 1.00 30.61 368 SER A C 1
ATOM 3010 O O . SER A 1 368 ? -24.171 -4.164 18.093 1.00 30.61 368 SER A O 1
ATOM 3012 N N . SER A 1 369 ? -23.299 -3.090 16.337 1.00 29.59 369 SER A N 1
ATOM 3013 C CA . SER A 1 369 ? -24.075 -1.852 16.536 1.00 29.59 369 SER A CA 1
ATOM 3014 C C . SER A 1 369 ? -25.588 -2.024 16.327 1.00 29.59 369 SER A C 1
ATOM 3016 O O . SER A 1 369 ? -26.343 -1.120 16.666 1.00 29.59 369 SER A O 1
ATOM 3018 N N . LYS A 1 370 ? -26.028 -3.139 15.730 1.00 36.84 370 LYS A N 1
ATOM 3019 C CA . LYS A 1 370 ? -27.445 -3.481 15.534 1.00 36.84 370 LYS A CA 1
ATOM 3020 C C . LYS A 1 370 ? -28.006 -4.405 16.613 1.00 36.84 370 LYS A C 1
ATOM 3022 O O . LYS A 1 370 ? -29.197 -4.666 16.580 1.00 36.84 370 LYS A O 1
ATOM 3027 N N . ALA A 1 371 ? -27.159 -4.939 17.491 1.00 35.75 371 ALA A N 1
ATOM 3028 C CA . ALA A 1 371 ? -27.590 -5.780 18.605 1.00 35.75 371 ALA A CA 1
ATOM 3029 C C . ALA A 1 371 ? -27.836 -4.968 19.891 1.00 35.75 371 ALA A C 1
ATOM 3031 O O . ALA A 1 371 ? -28.472 -5.481 20.802 1.00 35.75 371 ALA A O 1
ATOM 3032 N N . ASP A 1 372 ? -27.354 -3.719 19.938 1.00 33.44 372 ASP A N 1
ATOM 3033 C CA . ASP A 1 372 ? -27.468 -2.814 21.094 1.00 33.44 372 ASP A CA 1
ATOM 3034 C C . ASP A 1 372 ? -28.563 -1.730 20.923 1.00 33.44 372 ASP A C 1
ATOM 3036 O O . ASP A 1 372 ? -28.651 -0.816 21.739 1.00 33.44 372 ASP A O 1
ATOM 3040 N N . ASN A 1 373 ? -29.391 -1.833 19.875 1.00 31.88 373 ASN A N 1
ATOM 3041 C CA . ASN A 1 373 ? -30.634 -1.073 19.661 1.00 31.88 373 ASN A CA 1
ATOM 3042 C C . ASN A 1 373 ? -31.761 -2.066 19.391 1.00 31.88 373 ASN A C 1
ATOM 3044 O O . ASN A 1 373 ? -32.913 -1.747 19.754 1.00 31.88 373 ASN A O 1
#